Protein AF-A0A1I0DZQ3-F1 (afdb_monomer_lite)

pLDDT: mean 71.57, std 25.87, range [24.23, 98.81]

Foldseek 3Di:
DDDDDDDDDDDDDDDDDDDDDDDDDDDDDDDDDDDDDDDDDDDDDDDDDDDDDDDDDDDDDDDDDDDDDDDDDDDDDDDDDDDDDDDDDDDDPDDPDDFFKFKEKEAEAADPPRQGAFFKKKWKAWDDDDRDTPDIFTAHNRRMTDIDIDGAPPDPPDQGKMKIWIDDAQWDIDIFTRDGGHGHYYHYHYHHTYGDPDHPVVVVVVVPDDDDDDDDDDDDPVVVVVVVPPDDDDDDDDDDDDDDDDDDDPDPPPDPPQPKFKFKEKEAEAAPVQSFADFFKWKFKDFFPDDDHGPDIFTAHNLNMTPIDIDIFHDCVCQLAPDLDAQWGFMKMWIDDPQWQIAIEGGATTHGPWYWYFYYHTYGPRDDPDRDHHYFYDDDAPSHDDADAADDDAQADDQDPDDDDQDPAQAAEQWFFEFADDLPDPPTDTDTHGLLRQLQQLLQRHGDLSFFLQLLLLVSQLLLLQLSLLVNSVVVVVVVDPGSYYCHNHYHTHGGPRYIGILSNSQSCLVCVQKHKDFPPRRGGTNADEECCPVDNDQQHQHSNVSRVVVVVVDGNLRSNCVRHNPRMDIDGGQYYPLFPDADPPDKAAQAFFDDLQLVLLVLLQLLCVSVVQQDRDDSHRGHHPNQLVSLLSVCVSVVHPSRSMCDRSSSVVSRSSSSSSVVVVVSD

Structure (mmCIF, N/CA/C/O backbone):
data_AF-A0A1I0DZQ3-F1
#
_entry.id   AF-A0A1I0DZQ3-F1
#
loop_
_atom_site.group_PDB
_atom_site.id
_atom_site.type_symbol
_atom_site.label_atom_id
_atom_site.label_alt_id
_atom_site.label_comp_id
_atom_site.label_asym_id
_atom_site.label_entity_id
_atom_site.label_seq_id
_atom_site.pdbx_PDB_ins_code
_atom_site.Cartn_x
_atom_site.Cartn_y
_atom_site.Cartn_z
_atom_site.occupancy
_atom_site.B_iso_or_equiv
_atom_site.auth_seq_id
_atom_site.auth_comp_id
_atom_site.auth_asym_id
_atom_site.auth_atom_id
_atom_site.pdbx_PDB_model_num
ATOM 1 N N . MET A 1 1 ? 62.233 14.508 27.376 1.00 37.09 1 MET A N 1
ATOM 2 C CA . MET A 1 1 ? 62.749 13.424 26.507 1.00 37.09 1 MET A CA 1
ATOM 3 C C . MET A 1 1 ? 61.988 13.523 25.182 1.00 37.09 1 MET A C 1
ATOM 5 O O . MET A 1 1 ? 60.807 13.238 25.180 1.00 37.09 1 MET A O 1
ATOM 9 N N . SER A 1 2 ? 62.453 14.295 24.187 1.00 31.89 2 SER A N 1
ATOM 10 C CA . SER A 1 2 ? 63.345 13.891 23.067 1.00 31.89 2 SER A CA 1
ATOM 11 C C . SER A 1 2 ? 62.823 12.640 22.336 1.00 31.89 2 SER A C 1
ATOM 13 O O . SER A 1 2 ? 62.773 11.595 22.961 1.00 31.89 2 SER A O 1
ATOM 15 N N . ARG A 1 3 ? 62.432 12.653 21.048 1.00 30.06 3 ARG A N 1
ATOM 16 C CA . ARG A 1 3 ? 63.139 13.185 19.862 1.00 30.06 3 ARG A CA 1
ATOM 17 C C . ARG A 1 3 ? 62.204 13.528 18.680 1.00 30.06 3 ARG A C 1
ATOM 19 O O . ARG A 1 3 ? 61.287 12.784 18.365 1.00 30.06 3 ARG A O 1
ATOM 26 N N . ARG A 1 4 ? 62.575 14.609 17.978 1.00 32.56 4 ARG A N 1
ATOM 27 C CA . ARG A 1 4 ? 62.277 14.961 16.571 1.00 32.56 4 ARG A CA 1
ATOM 28 C C . ARG A 1 4 ? 62.954 14.000 15.583 1.00 32.56 4 ARG A C 1
ATOM 30 O O . ARG A 1 4 ? 64.086 13.615 15.861 1.00 32.56 4 ARG A O 1
ATOM 37 N N . VAL A 1 5 ? 62.395 13.875 14.371 1.00 27.39 5 VAL A N 1
ATOM 38 C CA . VAL A 1 5 ? 63.139 14.044 13.098 1.00 27.39 5 VAL A CA 1
ATOM 39 C C . VAL A 1 5 ? 62.253 14.773 12.068 1.00 27.39 5 VAL A C 1
ATOM 41 O O . VAL A 1 5 ? 61.071 14.489 11.937 1.00 27.39 5 VAL A O 1
ATOM 44 N N . VAL A 1 6 ? 62.862 15.736 11.371 1.00 31.33 6 VAL A N 1
ATOM 45 C CA . VAL A 1 6 ? 62.366 16.589 10.274 1.00 31.33 6 VAL A CA 1
ATOM 46 C C . VAL A 1 6 ? 63.293 16.368 9.078 1.00 31.33 6 VAL A C 1
ATOM 48 O O . VAL A 1 6 ? 64.491 16.430 9.326 1.00 31.33 6 VAL A O 1
ATOM 51 N N . VAL A 1 7 ? 62.787 16.260 7.835 1.00 27.61 7 VAL A N 1
ATOM 52 C CA . VAL A 1 7 ? 63.431 16.698 6.556 1.00 27.61 7 VAL A CA 1
ATOM 53 C C . VAL A 1 7 ? 62.310 16.852 5.488 1.00 27.61 7 VAL A C 1
ATOM 55 O O . VAL A 1 7 ? 61.607 15.884 5.236 1.00 27.61 7 VAL A O 1
ATOM 58 N N . ARG A 1 8 ? 61.885 18.067 5.076 1.00 28.09 8 ARG A N 1
ATOM 59 C CA . ARG A 1 8 ? 62.274 18.890 3.882 1.00 28.09 8 ARG A CA 1
ATOM 60 C C . ARG A 1 8 ? 62.076 18.196 2.511 1.00 28.09 8 ARG A C 1
ATOM 62 O O . ARG A 1 8 ? 62.715 17.196 2.243 1.00 28.09 8 ARG A O 1
ATOM 69 N N . SER A 1 9 ? 61.101 18.604 1.687 1.00 27.23 9 SER A N 1
ATOM 70 C CA . SER A 1 9 ? 61.052 19.727 0.710 1.00 27.23 9 SER A CA 1
ATOM 71 C C . SER A 1 9 ? 61.472 19.354 -0.723 1.00 27.23 9 SER A C 1
ATOM 73 O O . SER A 1 9 ? 62.631 19.016 -0.949 1.00 27.23 9 SER A O 1
ATOM 75 N N . SER A 1 10 ? 60.596 19.571 -1.708 1.00 27.20 10 SER A N 1
ATOM 76 C CA . SER A 1 10 ? 60.956 20.187 -3.002 1.00 27.20 10 SER A CA 1
ATOM 77 C C . SER A 1 10 ? 59.702 20.631 -3.760 1.00 27.20 10 SER A C 1
ATOM 79 O O . SER A 1 10 ? 58.701 19.927 -3.825 1.00 27.20 10 SER A O 1
ATOM 81 N N . ALA A 1 11 ? 59.780 21.851 -4.280 1.00 29.75 11 ALA A N 1
ATOM 82 C CA . ALA A 1 11 ? 58.772 22.558 -5.052 1.00 29.75 11 ALA A CA 1
ATOM 83 C C . ALA A 1 11 ? 59.076 22.486 -6.559 1.00 29.75 11 ALA A C 1
ATOM 85 O O . ALA A 1 11 ? 60.204 22.170 -6.931 1.00 29.75 11 ALA A O 1
ATOM 86 N N . SER A 1 12 ? 58.091 22.902 -7.371 1.00 29.11 12 SER A N 1
ATOM 87 C CA . SER A 1 12 ? 58.134 23.337 -8.791 1.00 29.11 12 SER A CA 1
ATOM 88 C C . SER A 1 12 ? 57.126 22.530 -9.624 1.00 29.11 12 SER A C 1
ATOM 90 O O . SER A 1 12 ? 57.116 21.315 -9.544 1.00 29.11 12 SER A O 1
ATOM 92 N N . GLY A 1 13 ? 56.237 23.088 -10.442 1.00 28.00 13 GLY A N 1
ATOM 93 C CA . GLY A 1 13 ? 56.061 24.458 -10.894 1.00 28.00 13 GLY A CA 1
ATOM 94 C C . GLY A 1 13 ? 54.872 24.535 -11.869 1.00 28.00 13 GLY A C 1
ATOM 95 O O . GLY A 1 13 ? 54.511 23.566 -12.524 1.00 28.00 13 GLY A O 1
ATOM 96 N N . LYS A 1 14 ? 54.266 25.724 -11.904 1.00 30.69 14 LYS A N 1
ATOM 97 C CA . LYS A 1 14 ? 53.227 26.262 -12.804 1.00 30.69 14 LYS A CA 1
ATOM 98 C C . LYS A 1 14 ? 53.150 25.651 -14.222 1.00 30.69 14 LYS A C 1
ATOM 100 O O . LYS A 1 14 ? 54.174 25.608 -14.897 1.00 30.69 14 LYS A O 1
ATOM 105 N N . ARG A 1 15 ? 51.925 25.514 -14.766 1.00 29.30 15 ARG A N 1
ATOM 106 C CA . ARG A 1 15 ? 51.395 26.392 -15.848 1.00 29.30 15 ARG A CA 1
ATOM 107 C C . ARG A 1 15 ? 49.938 26.088 -16.252 1.00 29.30 15 ARG A C 1
ATOM 109 O O . ARG A 1 15 ? 49.555 24.946 -16.455 1.00 29.30 15 ARG A O 1
ATOM 116 N N . ASN A 1 16 ? 49.186 27.179 -16.416 1.00 31.20 16 ASN A N 1
ATOM 117 C CA . ASN A 1 16 ? 47.877 27.315 -17.067 1.00 31.20 16 ASN A CA 1
ATOM 118 C C . ASN A 1 16 ? 47.927 27.050 -18.585 1.00 31.20 16 ASN A C 1
ATOM 120 O O . ASN A 1 16 ? 48.889 27.476 -19.223 1.00 31.20 16 ASN A O 1
ATOM 124 N N . ASN A 1 17 ? 46.839 26.517 -19.160 1.00 28.88 17 ASN A N 1
ATOM 125 C CA . ASN A 1 17 ? 46.035 27.113 -20.259 1.00 28.88 17 ASN A CA 1
ATOM 126 C C . ASN A 1 17 ? 44.957 26.104 -20.713 1.00 28.88 17 ASN A C 1
ATOM 128 O O . ASN A 1 17 ? 45.274 24.963 -21.012 1.00 28.88 17 ASN A O 1
ATOM 132 N N . ARG A 1 18 ? 43.656 26.396 -20.577 1.00 29.73 18 ARG A N 1
ATOM 133 C CA . ARG A 1 18 ? 42.765 27.109 -21.526 1.00 29.73 18 ARG A CA 1
ATOM 134 C C . ARG A 1 18 ? 42.693 26.512 -22.946 1.00 29.73 18 ARG A C 1
ATOM 136 O O . ARG A 1 18 ? 43.602 26.711 -23.735 1.00 29.73 18 ARG A O 1
ATOM 143 N N . SER A 1 19 ? 41.509 25.950 -23.230 1.00 29.67 19 SER A N 1
ATOM 144 C CA . SER A 1 19 ? 40.650 26.134 -24.419 1.00 29.67 19 SER A CA 1
ATOM 145 C C . SER A 1 19 ? 41.258 25.949 -25.816 1.00 29.67 19 SER A C 1
ATOM 147 O O . SER A 1 19 ? 42.081 26.756 -26.238 1.00 29.67 19 SER A O 1
ATOM 149 N N . ARG A 1 20 ? 40.699 25.014 -26.601 1.00 29.09 20 ARG A N 1
ATOM 150 C CA . ARG A 1 20 ? 39.879 25.325 -27.795 1.00 29.09 20 ARG A CA 1
ATOM 151 C C . ARG A 1 20 ? 39.455 24.060 -28.553 1.00 29.09 20 ARG A C 1
ATOM 153 O O . ARG A 1 20 ? 40.247 23.153 -28.764 1.00 29.09 20 ARG A O 1
ATOM 160 N N . ASN A 1 21 ? 38.195 24.085 -28.980 1.00 30.59 21 ASN A N 1
ATOM 161 C CA . ASN A 1 21 ? 37.596 23.279 -30.047 1.00 30.59 21 ASN A CA 1
ATOM 162 C C . ASN A 1 21 ? 38.298 23.564 -31.398 1.00 30.59 21 ASN A C 1
ATOM 164 O O . ASN A 1 21 ? 38.881 24.646 -31.542 1.00 30.59 21 ASN A O 1
ATOM 168 N N . PRO A 1 22 ? 38.215 22.661 -32.390 1.00 38.19 22 PRO A N 1
ATOM 169 C CA . PRO A 1 22 ? 37.247 22.877 -33.486 1.00 38.19 22 PRO A CA 1
ATOM 170 C C . PRO A 1 22 ? 36.597 21.542 -33.958 1.00 38.19 22 PRO A C 1
ATOM 172 O O . PRO A 1 22 ? 37.209 20.485 -33.856 1.00 38.19 22 PRO A O 1
ATOM 175 N N . GLN A 1 23 ? 35.298 21.465 -34.297 1.00 29.62 23 GLN A N 1
ATOM 176 C CA . GLN A 1 23 ? 34.706 21.712 -35.638 1.00 29.62 23 GLN A CA 1
ATOM 177 C C . GLN A 1 23 ? 35.645 21.322 -36.801 1.00 29.62 23 GLN A C 1
ATOM 179 O O . GLN A 1 23 ? 36.803 21.702 -36.797 1.00 29.62 23 GLN A O 1
ATOM 184 N N . THR A 1 24 ? 35.290 20.627 -37.876 1.00 29.66 24 THR A N 1
ATOM 185 C CA . THR A 1 24 ? 34.053 20.168 -38.532 1.00 29.66 24 THR A CA 1
ATOM 186 C C . THR A 1 24 ? 34.572 19.467 -39.792 1.00 29.66 24 THR A C 1
ATOM 188 O O . THR A 1 24 ? 35.485 20.016 -40.397 1.00 29.66 24 THR A O 1
ATOM 191 N N . GLU A 1 25 ? 33.962 18.380 -40.263 1.00 28.91 25 GLU A N 1
ATOM 192 C CA . GLU A 1 25 ? 33.772 18.208 -41.712 1.00 28.91 25 GLU A CA 1
ATOM 193 C C . GLU A 1 25 ? 32.668 17.186 -42.008 1.00 28.91 25 GLU A C 1
ATOM 195 O O . GLU A 1 25 ? 32.748 16.006 -41.679 1.00 28.91 25 GLU A O 1
ATOM 200 N N . ASN A 1 26 ? 31.600 17.720 -42.602 1.00 29.23 26 ASN A N 1
ATOM 201 C CA . ASN A 1 26 ? 30.570 17.013 -43.346 1.00 29.23 26 ASN A CA 1
ATOM 202 C C . ASN A 1 26 ? 31.172 16.440 -44.633 1.00 29.23 26 ASN A C 1
ATOM 204 O O . ASN A 1 26 ? 31.901 17.156 -45.314 1.00 29.23 26 ASN A O 1
ATOM 208 N N . GLN A 1 27 ? 30.683 15.281 -45.075 1.00 30.22 27 GLN A N 1
ATOM 209 C CA . GLN A 1 27 ? 30.215 15.154 -46.457 1.00 30.22 27 GLN A CA 1
ATOM 210 C C . GLN A 1 27 ? 29.137 14.071 -46.589 1.00 30.22 27 GLN A C 1
ATOM 212 O O . GLN A 1 27 ? 29.283 12.935 -46.147 1.00 30.22 27 GLN A O 1
ATOM 217 N N . GLN A 1 28 ? 28.024 14.510 -47.175 1.00 29.77 28 GLN A N 1
ATOM 218 C CA . GLN A 1 28 ? 26.841 13.761 -47.585 1.00 29.77 28 GLN A CA 1
ATOM 219 C C . GLN A 1 28 ? 27.137 12.869 -48.798 1.00 29.77 28 GLN A C 1
ATOM 221 O O . GLN A 1 28 ? 27.951 13.238 -49.640 1.00 29.77 28 GLN A O 1
ATOM 226 N N . SER A 1 29 ? 26.340 11.810 -48.981 1.00 27.80 29 SER A N 1
ATOM 227 C CA . SER A 1 29 ? 25.369 11.705 -50.093 1.00 27.80 29 SER A CA 1
ATOM 228 C C . SER A 1 29 ? 25.064 10.247 -50.456 1.00 27.80 29 SER A C 1
ATOM 230 O O . SER A 1 29 ? 25.983 9.458 -50.655 1.00 27.80 29 SER A O 1
ATOM 232 N N . GLY A 1 30 ? 23.776 9.941 -50.667 1.00 25.55 30 GLY A N 1
ATOM 233 C CA . GLY A 1 30 ? 23.400 9.127 -51.828 1.00 25.55 30 GLY A CA 1
ATOM 234 C C . GLY A 1 30 ? 22.478 7.922 -51.616 1.00 25.55 30 GLY A C 1
ATOM 235 O O . GLY A 1 30 ? 22.956 6.803 -51.520 1.00 25.55 30 GLY A O 1
ATOM 236 N N . ASN A 1 31 ? 21.171 8.184 -51.738 1.00 29.38 31 ASN A N 1
ATOM 237 C CA . ASN A 1 31 ? 20.146 7.399 -52.456 1.00 29.38 31 ASN A CA 1
ATOM 238 C C . ASN A 1 31 ? 19.656 6.005 -51.981 1.00 29.38 31 ASN A C 1
ATOM 240 O O . ASN A 1 31 ? 20.374 5.014 -51.949 1.00 29.38 31 ASN A O 1
ATOM 244 N N . GLN A 1 32 ? 18.330 5.951 -51.779 1.00 28.42 32 GLN A N 1
ATOM 245 C CA . GLN A 1 32 ? 17.417 4.791 -51.879 1.00 28.42 32 GLN A CA 1
ATOM 246 C C . GLN A 1 32 ? 17.046 4.468 -53.358 1.00 28.42 32 GLN A C 1
ATOM 248 O O . GLN A 1 32 ? 17.510 5.205 -54.230 1.00 28.42 32 GLN A O 1
ATOM 253 N N . PRO A 1 33 ? 16.073 3.577 -53.697 1.00 44.22 33 PRO A N 1
ATOM 254 C CA . PRO A 1 33 ? 15.596 2.294 -53.126 1.00 44.22 33 PRO A CA 1
ATOM 255 C C . PRO A 1 33 ? 15.578 1.161 -54.196 1.00 44.22 33 PRO A C 1
ATOM 257 O O . PRO A 1 33 ? 15.740 1.428 -55.384 1.00 44.22 33 PRO A O 1
ATOM 260 N N . ILE A 1 34 ? 15.287 -0.099 -53.826 1.00 28.50 34 ILE A N 1
ATOM 261 C CA . ILE A 1 34 ? 14.877 -1.143 -54.796 1.00 28.50 34 ILE A CA 1
ATOM 262 C C . ILE A 1 34 ? 13.672 -1.940 -54.267 1.00 28.50 34 ILE A C 1
ATOM 264 O O . ILE A 1 34 ? 13.736 -2.560 -53.208 1.00 28.50 34 ILE A O 1
ATOM 268 N N . GLN A 1 35 ? 12.589 -1.917 -55.053 1.00 29.83 35 GLN A N 1
ATOM 269 C CA . GLN A 1 35 ? 11.471 -2.868 -55.080 1.00 29.83 35 GLN A CA 1
ATOM 270 C C . GLN A 1 35 ? 11.758 -3.999 -56.085 1.00 29.83 35 GLN A C 1
ATOM 272 O O . GLN A 1 35 ? 12.393 -3.752 -57.106 1.00 29.83 35 GLN A O 1
ATOM 277 N N . ASN A 1 36 ? 11.214 -5.192 -55.814 1.00 27.77 36 ASN A N 1
ATOM 278 C CA . ASN A 1 36 ? 10.605 -6.171 -56.745 1.00 27.77 36 ASN A CA 1
ATOM 279 C C . ASN A 1 36 ? 10.068 -7.322 -55.856 1.00 27.77 36 ASN A C 1
ATOM 281 O O . ASN A 1 36 ? 10.824 -7.844 -55.043 1.00 27.77 36 ASN A O 1
ATOM 285 N N . GLN A 1 37 ? 8.753 -7.572 -55.723 1.00 28.77 37 GLN A N 1
ATOM 286 C CA . GLN A 1 37 ? 7.845 -8.352 -56.605 1.00 28.77 37 GLN A CA 1
ATOM 287 C C . GLN A 1 37 ? 8.485 -9.606 -57.232 1.00 28.77 37 GLN A C 1
ATOM 289 O O . GLN A 1 37 ? 9.625 -9.534 -57.662 1.00 28.77 37 GLN A O 1
ATOM 294 N N . VAL A 1 38 ? 7.863 -10.769 -57.453 1.00 27.94 38 VAL A N 1
ATOM 295 C CA . VAL A 1 38 ? 6.586 -11.484 -57.201 1.00 27.94 38 VAL A CA 1
ATOM 296 C C . VAL A 1 38 ? 6.901 -12.916 -57.712 1.00 27.94 38 VAL A C 1
ATOM 298 O O . VAL A 1 38 ? 7.746 -13.034 -58.595 1.00 27.94 38 VAL A O 1
ATOM 301 N N . MET A 1 39 ? 6.261 -13.983 -57.215 1.00 25.64 39 MET A N 1
ATOM 302 C CA . MET A 1 39 ? 5.765 -15.112 -58.043 1.00 25.64 39 MET A CA 1
ATOM 303 C C . MET A 1 39 ? 4.902 -16.077 -57.210 1.00 25.64 39 MET A C 1
ATOM 305 O O . MET A 1 39 ? 5.285 -16.511 -56.126 1.00 25.64 39 MET A O 1
ATOM 309 N N . GLU A 1 40 ? 3.725 -16.360 -57.763 1.00 29.38 40 GLU A N 1
ATOM 310 C CA . GLU A 1 40 ? 2.619 -17.185 -57.270 1.00 29.38 40 GLU A CA 1
ATOM 311 C C . GLU A 1 40 ? 2.821 -18.697 -57.483 1.00 29.38 40 GLU A C 1
ATOM 313 O O . GLU A 1 40 ? 3.553 -19.136 -58.369 1.00 29.38 40 GLU A O 1
ATOM 318 N N . SER A 1 41 ? 2.069 -19.498 -56.722 1.00 26.86 41 SER A N 1
ATOM 319 C CA . SER A 1 41 ? 1.189 -20.580 -57.225 1.00 26.86 41 SER A CA 1
ATOM 320 C C . SER A 1 41 ? 0.295 -21.029 -56.053 1.00 26.86 41 SER A C 1
ATOM 322 O O . SER A 1 41 ? 0.801 -21.442 -55.017 1.00 26.86 41 SER A O 1
ATOM 324 N N . SER A 1 42 ? -0.981 -20.635 -55.971 1.00 27.72 42 SER A N 1
ATOM 325 C CA . SER A 1 42 ? -2.193 -21.215 -56.581 1.00 27.72 42 SER A CA 1
ATOM 326 C C . SER A 1 42 ? -2.408 -22.712 -56.326 1.00 27.72 42 SER A C 1
ATOM 328 O O . SER A 1 42 ? -1.795 -23.533 -56.993 1.00 27.72 42 SER A O 1
ATOM 330 N N . GLU A 1 43 ? -3.381 -23.034 -55.464 1.00 27.81 43 GLU A N 1
ATOM 331 C CA . GLU A 1 43 ? -4.529 -23.873 -55.842 1.00 27.81 43 GLU A CA 1
ATOM 332 C C . GLU A 1 43 ? -5.745 -23.631 -54.922 1.00 27.81 43 GLU A C 1
ATOM 334 O O . GLU A 1 43 ? -5.642 -23.472 -53.707 1.00 27.81 43 GLU A O 1
ATOM 339 N N . THR A 1 44 ? -6.905 -23.525 -55.567 1.00 26.34 44 THR A N 1
ATOM 340 C CA . THR A 1 44 ? -8.261 -23.264 -55.050 1.00 26.34 44 THR A CA 1
ATOM 341 C C . THR A 1 44 ? -9.039 -24.593 -55.038 1.00 26.34 44 THR A C 1
ATOM 343 O O . THR A 1 44 ? -8.658 -25.502 -55.765 1.00 26.34 44 THR A O 1
ATOM 346 N N . VAL A 1 45 ? -10.108 -24.765 -54.243 1.00 27.19 45 VAL A N 1
ATOM 347 C CA . VAL A 1 45 ? -11.526 -25.013 -54.655 1.00 27.19 45 VAL A CA 1
ATOM 348 C C . VAL A 1 45 ? -12.257 -25.530 -53.386 1.00 27.19 45 VAL A C 1
ATOM 350 O O . VAL A 1 45 ? -11.785 -26.478 -52.774 1.00 27.19 45 VAL A O 1
ATOM 353 N N . VAL A 1 46 ? -13.184 -24.785 -52.756 1.00 27.20 46 VAL A N 1
ATOM 354 C CA . VAL A 1 46 ? -14.656 -24.644 -52.968 1.00 27.20 46 VAL A CA 1
ATOM 355 C C . VAL A 1 46 ? -15.528 -25.827 -52.489 1.00 27.20 46 VAL A C 1
ATOM 357 O O . VAL A 1 46 ? -15.365 -26.949 -52.948 1.00 27.20 46 VAL A O 1
ATOM 360 N N . GLY A 1 47 ? -16.566 -25.495 -51.695 1.00 26.09 47 GLY A N 1
ATOM 361 C CA . GLY A 1 47 ? -17.902 -26.134 -51.713 1.00 26.09 47 GLY A CA 1
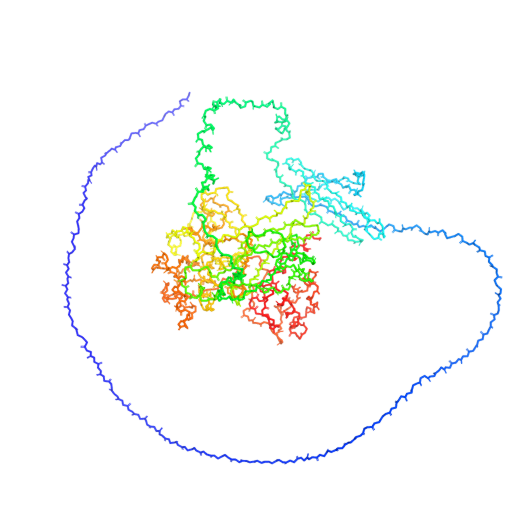ATOM 362 C C . GLY A 1 47 ? -18.348 -26.767 -50.383 1.00 26.09 47 GLY A C 1
ATOM 363 O O . GLY A 1 47 ? -17.867 -27.829 -50.027 1.00 26.09 47 GLY A O 1
ATOM 364 N N . GLN A 1 48 ? -19.118 -26.083 -49.526 1.00 27.53 48 GLN A N 1
ATOM 365 C CA . GLN A 1 48 ? -20.595 -25.957 -49.492 1.00 27.53 48 GLN A CA 1
ATOM 366 C C . GLN A 1 48 ? -21.408 -27.168 -48.964 1.00 27.53 48 GLN A C 1
ATOM 368 O O . GLN A 1 48 ? -21.406 -28.238 -49.554 1.00 27.53 48 GLN A O 1
ATOM 373 N N . ASN A 1 49 ? -22.268 -26.835 -47.985 1.00 26.78 49 ASN A N 1
ATOM 374 C CA . ASN A 1 49 ? -23.670 -27.253 -47.776 1.00 26.78 49 ASN A CA 1
ATOM 375 C C . ASN A 1 49 ? -24.060 -28.615 -47.163 1.00 26.78 49 ASN A C 1
ATOM 377 O O . ASN A 1 49 ? -23.657 -29.679 -47.611 1.00 26.78 49 ASN A O 1
ATOM 381 N N . GLY A 1 50 ? -25.069 -28.519 -46.276 1.00 24.23 50 GLY A N 1
ATOM 382 C CA . GLY A 1 50 ? -26.136 -29.516 -46.058 1.00 24.23 50 GLY A CA 1
ATOM 383 C C . GLY A 1 50 ? -26.051 -30.229 -44.703 1.00 24.23 50 GLY A C 1
ATOM 384 O O . GLY A 1 50 ? -25.195 -31.076 -44.528 1.00 24.23 50 GLY A O 1
ATOM 385 N N . ALA A 1 51 ? -26.779 -29.832 -43.653 1.00 25.98 51 ALA A N 1
ATOM 386 C CA . ALA A 1 51 ? -28.224 -29.988 -43.410 1.00 25.98 51 ALA A CA 1
ATOM 387 C C . ALA A 1 51 ? -28.688 -31.428 -43.099 1.00 25.98 51 ALA A C 1
ATOM 389 O O . ALA A 1 51 ? -28.319 -32.359 -43.805 1.00 25.98 51 ALA A O 1
ATOM 390 N N . ARG A 1 52 ? -29.650 -31.503 -42.151 1.00 28.14 52 ARG A N 1
ATOM 391 C CA . ARG A 1 52 ? -30.613 -32.594 -41.848 1.00 28.14 52 ARG A CA 1
ATOM 392 C C . ARG A 1 52 ? -30.081 -33.775 -41.014 1.00 28.14 52 ARG A C 1
ATOM 394 O O . ARG A 1 52 ? -28.978 -34.232 -41.237 1.00 28.14 52 ARG A O 1
ATOM 401 N N . GLN A 1 53 ? -30.819 -34.374 -40.075 1.00 27.09 53 GLN A N 1
ATOM 402 C CA . GLN A 1 53 ? -32.174 -34.194 -39.528 1.00 27.09 53 GLN A CA 1
ATOM 403 C C . GLN A 1 53 ? -32.374 -35.250 -38.418 1.00 27.09 53 GLN A C 1
ATOM 405 O O . GLN A 1 53 ? -31.885 -36.360 -38.591 1.00 27.09 53 GLN A O 1
ATOM 410 N N . SER A 1 54 ? -33.249 -34.941 -37.445 1.00 27.84 54 SER A N 1
ATOM 411 C CA . SER A 1 54 ? -34.317 -35.831 -36.911 1.00 27.84 54 SER A CA 1
ATOM 412 C C . SER A 1 54 ? -33.891 -37.066 -36.079 1.00 27.84 54 SER A C 1
ATOM 414 O O . SER A 1 54 ? -32.861 -37.660 -36.344 1.00 27.84 54 SER A O 1
ATOM 416 N N . SER A 1 55 ? -34.612 -37.575 -35.076 1.00 25.88 55 SER A N 1
ATOM 417 C CA . SER A 1 55 ? -36.004 -37.433 -34.598 1.00 25.88 55 SER A CA 1
ATOM 418 C C . SER A 1 55 ? -36.045 -37.994 -33.152 1.00 25.88 55 SER A C 1
ATOM 420 O O . SER A 1 55 ? -35.169 -38.784 -32.818 1.00 25.88 55 SER A O 1
ATOM 422 N N . VAL A 1 56 ? -36.898 -37.496 -32.241 1.00 26.30 56 VAL A N 1
ATOM 423 C CA . VAL A 1 56 ? -38.207 -38.090 -31.823 1.00 26.30 56 VAL A CA 1
ATOM 424 C C . VAL A 1 56 ? -38.029 -39.473 -31.171 1.00 26.30 56 VAL A C 1
ATOM 426 O O . VAL A 1 56 ? -37.443 -40.352 -31.782 1.00 26.30 56 VAL A O 1
ATOM 429 N N . GLU A 1 57 ? -38.357 -39.693 -29.894 1.00 27.17 57 GLU A N 1
ATOM 430 C CA . GLU A 1 57 ? -39.675 -40.001 -29.281 1.00 27.17 57 GLU A CA 1
ATOM 431 C C . GLU A 1 57 ? -39.338 -40.323 -27.787 1.00 27.17 57 GLU A C 1
ATOM 433 O O . GLU A 1 57 ? -38.206 -40.703 -27.506 1.00 27.17 57 GLU A O 1
ATOM 438 N N . GLU A 1 58 ? -40.138 -40.189 -26.727 1.00 26.20 58 GLU A N 1
ATOM 439 C CA . GLU A 1 58 ? -41.569 -40.408 -26.548 1.00 26.20 58 GLU A CA 1
ATOM 440 C C . GLU A 1 58 ? -41.993 -39.895 -25.144 1.00 26.20 58 GLU A C 1
ATOM 442 O O . GLU A 1 58 ? -41.202 -39.837 -24.200 1.00 26.20 58 GLU A O 1
ATOM 447 N N . GLN A 1 59 ? -43.262 -39.506 -25.026 1.00 26.31 59 GLN A N 1
ATOM 448 C CA . GLN A 1 59 ? -43.961 -39.030 -23.826 1.00 26.31 59 GLN A CA 1
ATOM 449 C C . GLN A 1 59 ? -44.381 -40.176 -22.882 1.00 26.31 59 GLN A C 1
ATOM 451 O O . GLN A 1 59 ? -44.584 -41.291 -23.354 1.00 26.31 59 GLN A O 1
ATOM 456 N N . LYS A 1 60 ? -44.678 -39.855 -21.604 1.00 27.16 60 LYS A N 1
ATOM 457 C CA . LYS A 1 60 ? -45.912 -40.223 -20.838 1.00 27.16 60 LYS A CA 1
ATOM 458 C C . LYS A 1 60 ? -45.738 -39.907 -19.335 1.00 27.16 60 LYS A C 1
ATOM 460 O O . LYS A 1 60 ? -44.814 -40.407 -18.716 1.00 27.16 60 LYS A O 1
ATOM 465 N N . THR A 1 61 ? -46.393 -38.880 -18.777 1.00 24.50 61 THR A N 1
ATOM 466 C CA . THR A 1 61 ? -47.772 -38.781 -18.215 1.00 24.50 61 THR A CA 1
ATOM 467 C C . THR A 1 61 ? -47.982 -39.335 -16.797 1.00 24.50 61 THR A C 1
ATOM 469 O O . THR A 1 61 ? -47.726 -40.510 -16.556 1.00 24.50 61 THR A O 1
ATOM 472 N N . SER A 1 62 ? -48.672 -38.508 -15.986 1.00 26.33 62 SER A N 1
ATOM 473 C CA . SER A 1 62 ? -49.596 -38.834 -14.868 1.00 26.33 62 SER A CA 1
ATOM 474 C C . SER A 1 62 ? -48.962 -39.307 -13.547 1.00 26.33 62 SER A C 1
ATOM 476 O O . SER A 1 62 ? -47.934 -39.963 -13.572 1.00 26.33 62 SER A O 1
ATOM 478 N N . GLU A 1 63 ? -49.487 -39.082 -12.341 1.00 27.62 63 GLU A N 1
ATOM 479 C CA . GLU A 1 63 ? -50.610 -38.322 -11.765 1.00 27.62 63 GLU A CA 1
ATOM 480 C C . GLU A 1 63 ? -50.518 -38.510 -10.228 1.00 27.62 63 GLU A C 1
ATOM 482 O O . GLU A 1 63 ? -50.010 -39.530 -9.776 1.00 27.62 63 GLU A O 1
ATOM 487 N N . ASN A 1 64 ? -51.073 -37.559 -9.463 1.00 26.58 64 ASN A N 1
ATOM 488 C CA . ASN A 1 64 ? -51.767 -37.695 -8.160 1.00 26.58 64 ASN A CA 1
ATOM 489 C C . ASN A 1 64 ? -51.105 -38.468 -6.986 1.00 26.58 64 ASN A C 1
ATOM 491 O O . ASN A 1 64 ? -50.876 -39.665 -7.046 1.00 26.58 64 ASN A O 1
ATOM 495 N N . ALA A 1 65 ? -50.760 -37.826 -5.861 1.00 28.14 65 ALA A N 1
ATOM 496 C CA . ALA A 1 65 ? -51.604 -37.238 -4.797 1.00 28.14 65 ALA A CA 1
ATOM 497 C C . ALA A 1 65 ? -52.036 -38.213 -3.674 1.00 28.14 65 ALA A C 1
ATOM 499 O O . ALA A 1 65 ? -52.476 -39.328 -3.935 1.00 28.14 65 ALA A O 1
ATOM 500 N N . LYS A 1 66 ? -52.051 -37.658 -2.442 1.00 27.92 66 LYS A N 1
ATOM 501 C CA . LYS A 1 66 ? -52.527 -38.185 -1.133 1.00 27.92 66 LYS A CA 1
ATOM 502 C C . LYS A 1 66 ? -51.536 -39.135 -0.442 1.00 27.92 66 LYS A C 1
ATOM 504 O O . LYS A 1 66 ? -51.014 -40.037 -1.066 1.00 27.92 66 LYS A O 1
ATOM 509 N N . GLY A 1 67 ? -51.208 -39.020 0.843 1.00 24.77 67 GLY A N 1
ATOM 510 C CA . GLY A 1 67 ? -51.842 -38.378 1.996 1.00 24.77 67 GLY A CA 1
ATOM 511 C C . GLY A 1 67 ? -51.734 -39.365 3.171 1.00 24.77 67 GLY A C 1
ATOM 512 O O . GLY A 1 67 ? -51.882 -40.560 2.941 1.00 24.77 67 GLY A O 1
ATOM 513 N N . GLY A 1 68 ? -51.485 -38.909 4.405 1.00 26.45 68 GLY A N 1
ATOM 514 C CA . GLY A 1 68 ? -51.645 -39.775 5.587 1.00 26.45 68 GLY A CA 1
ATOM 515 C C . GLY A 1 68 ? -50.646 -39.574 6.724 1.00 26.45 68 GLY A C 1
ATOM 516 O O . GLY A 1 68 ? -49.555 -40.125 6.711 1.00 26.45 68 GLY A O 1
ATOM 517 N N . SER A 1 69 ? -51.094 -38.820 7.727 1.00 27.97 69 SER A N 1
ATOM 518 C CA . SER A 1 69 ? -50.639 -38.808 9.125 1.00 27.97 69 SER A CA 1
ATOM 519 C C . SER A 1 69 ? -50.910 -40.149 9.838 1.00 27.97 69 SER A C 1
ATOM 521 O O . SER A 1 69 ? -51.815 -40.860 9.405 1.00 27.97 69 SER A O 1
ATOM 523 N N . LEU A 1 70 ? -50.176 -40.440 10.932 1.00 27.36 70 LEU A N 1
ATOM 524 C CA . LEU A 1 70 ? -50.612 -41.033 12.232 1.00 27.36 70 LEU A CA 1
ATOM 525 C C . LEU A 1 70 ? -49.385 -41.627 12.973 1.00 27.36 70 LEU A C 1
ATOM 527 O O . LEU A 1 70 ? -48.675 -42.460 12.426 1.00 27.36 70 LEU A O 1
ATOM 531 N N . ASN A 1 71 ? -48.953 -41.058 14.106 1.00 26.08 71 ASN A N 1
ATOM 532 C CA . ASN A 1 71 ? -49.374 -41.273 15.510 1.00 26.08 71 ASN A CA 1
ATOM 533 C C . ASN A 1 71 ? -48.812 -42.524 16.228 1.00 26.08 71 ASN A C 1
ATOM 535 O O . ASN A 1 71 ? -49.154 -43.655 15.911 1.00 26.08 71 ASN A O 1
ATOM 539 N N . VAL A 1 72 ? -48.011 -42.237 17.268 1.00 29.28 72 VAL A N 1
ATOM 540 C CA . VAL A 1 72 ? -48.073 -42.697 18.677 1.00 29.28 72 VAL A CA 1
ATOM 541 C C . VAL A 1 72 ? -48.668 -44.079 18.977 1.00 29.28 72 VAL A C 1
ATOM 543 O O . VAL A 1 72 ? -49.857 -44.292 18.757 1.00 29.28 72 VAL A O 1
ATOM 546 N N . SER A 1 73 ? -47.917 -44.917 19.713 1.00 24.67 73 SER A N 1
ATOM 547 C CA . SER A 1 73 ? -48.448 -45.613 20.903 1.00 24.67 73 SER A CA 1
ATOM 548 C C . SER A 1 73 ? -47.402 -46.307 21.783 1.00 24.67 73 SER A C 1
ATOM 550 O O . SER A 1 73 ? -46.440 -46.915 21.326 1.00 24.67 73 SER A O 1
ATOM 552 N N . VAL A 1 74 ? -47.683 -46.176 23.078 1.00 27.64 74 VAL A N 1
ATOM 553 C CA . VAL A 1 74 ? -47.034 -46.650 24.306 1.00 27.64 74 VAL A CA 1
ATOM 554 C C . VAL A 1 74 ? -47.350 -48.129 24.583 1.00 27.64 74 VAL A C 1
ATOM 556 O O . VAL A 1 74 ? -48.419 -48.603 24.202 1.00 27.64 74 VAL A O 1
ATOM 559 N N . LYS A 1 75 ? -46.504 -48.822 25.364 1.00 25.03 75 LYS A N 1
ATOM 560 C CA . LYS A 1 75 ? -46.937 -49.912 26.264 1.00 25.03 75 LYS A CA 1
ATOM 561 C C . LYS A 1 75 ? -46.235 -49.839 27.630 1.00 25.03 75 LYS A C 1
ATOM 563 O O . LYS A 1 75 ? -45.018 -49.711 27.699 1.00 25.03 75 LYS A O 1
ATOM 568 N N . GLN A 1 76 ? -47.054 -49.913 28.682 1.00 26.42 76 GLN A N 1
ATOM 569 C CA . GLN A 1 76 ? -46.743 -50.001 30.118 1.00 26.42 76 GLN A CA 1
ATOM 570 C C . GLN A 1 76 ? -46.481 -51.453 30.570 1.00 26.42 76 GLN A C 1
ATOM 572 O O . GLN A 1 76 ? -46.986 -52.373 29.928 1.00 26.42 76 GLN A O 1
ATOM 577 N N . SER A 1 77 ? -45.861 -51.636 31.748 1.00 26.56 77 SER A N 1
ATOM 578 C CA . SER A 1 77 ? -46.441 -52.439 32.852 1.00 26.56 77 SER A CA 1
ATOM 579 C C . SER A 1 77 ? -45.727 -52.206 34.199 1.00 26.56 77 SER A C 1
ATOM 581 O O . SER A 1 77 ? -44.531 -51.932 34.242 1.00 26.56 77 SER A O 1
ATOM 583 N N . GLU A 1 78 ? -46.514 -52.315 35.269 1.00 28.23 78 GLU A N 1
ATOM 584 C CA . GLU A 1 78 ? -46.354 -51.903 36.675 1.00 28.23 78 GLU A CA 1
ATOM 585 C C . GLU A 1 78 ? -45.456 -52.813 37.548 1.00 28.23 78 GLU A C 1
ATOM 587 O O . GLU A 1 78 ? -45.322 -53.996 37.248 1.00 28.23 78 GLU A O 1
ATOM 592 N N . ASN A 1 79 ? -44.948 -52.312 38.693 1.00 26.38 79 ASN A N 1
ATOM 593 C CA . ASN A 1 79 ? -45.385 -52.792 40.023 1.00 26.38 79 ASN A CA 1
ATOM 594 C C . ASN A 1 79 ? -44.915 -51.903 41.202 1.00 26.38 79 ASN A C 1
ATOM 596 O O . ASN A 1 79 ? -43.833 -51.323 41.188 1.00 26.38 79 ASN A O 1
ATOM 600 N N . SER A 1 80 ? -45.766 -51.828 42.224 1.00 27.62 80 SER A N 1
ATOM 601 C CA . SER A 1 80 ? -45.731 -50.991 43.435 1.00 27.62 80 SER A CA 1
ATOM 602 C C . SER A 1 80 ? -44.880 -51.535 44.594 1.00 27.62 80 SER A C 1
ATOM 604 O O . SER A 1 80 ? -44.867 -52.748 44.784 1.00 27.62 80 SER A O 1
ATOM 606 N N . GLN A 1 81 ? -44.362 -50.659 45.475 1.00 27.67 81 GLN A N 1
ATOM 607 C CA . GLN A 1 81 ? -44.495 -50.796 46.942 1.00 27.67 81 GLN A CA 1
ATOM 608 C C . GLN A 1 81 ? -44.110 -49.511 47.717 1.00 27.67 81 GLN A C 1
ATOM 610 O O . GLN A 1 81 ? -43.317 -48.689 47.274 1.00 27.67 81 GLN A O 1
ATOM 615 N N . THR A 1 82 ? -44.776 -49.346 48.857 1.00 27.66 82 THR A N 1
ATOM 616 C CA . THR A 1 82 ? -44.989 -48.183 49.741 1.00 27.66 82 THR A CA 1
ATOM 617 C C . THR A 1 82 ? -43.862 -47.880 50.745 1.00 27.66 82 THR A C 1
ATOM 619 O O . THR A 1 82 ? -43.322 -48.838 51.281 1.00 27.66 82 THR A O 1
ATOM 622 N N . SER A 1 83 ? -43.654 -46.608 51.149 1.00 25.36 83 SER A N 1
ATOM 623 C CA . SER A 1 83 ? -43.762 -46.143 52.566 1.00 25.36 83 SER A CA 1
ATOM 624 C C . SER A 1 83 ? -43.229 -44.711 52.827 1.00 25.36 83 SER A C 1
ATOM 626 O O . SER A 1 83 ? -42.068 -44.425 52.566 1.00 25.36 83 SER A O 1
ATOM 628 N N . SER A 1 84 ? -44.091 -43.876 53.429 1.00 28.03 84 SER A N 1
ATOM 629 C CA . SER A 1 84 ? -43.850 -42.826 54.453 1.00 28.03 84 SER A CA 1
ATOM 630 C C . SER A 1 84 ? -42.704 -41.798 54.333 1.00 28.03 84 SER A C 1
ATOM 632 O O . SER A 1 84 ? -41.531 -42.125 54.489 1.00 28.03 84 SER A O 1
ATOM 634 N N . LEU A 1 85 ? -43.089 -40.513 54.285 1.00 32.44 85 LEU A N 1
ATOM 635 C CA . LEU A 1 85 ? -42.301 -39.368 54.778 1.00 32.44 85 LEU A CA 1
ATOM 636 C C . LEU A 1 85 ? -42.160 -39.427 56.314 1.00 32.44 85 LEU A C 1
ATOM 638 O O . LEU A 1 85 ? -43.091 -39.866 56.995 1.00 32.44 85 LEU A O 1
ATOM 642 N N . PRO A 1 86 ? -41.055 -38.898 56.867 1.00 30.52 86 PRO A N 1
ATOM 643 C CA . PRO A 1 86 ? -41.211 -37.622 57.559 1.00 30.52 86 PRO A CA 1
ATOM 644 C C . PRO A 1 86 ? -40.123 -36.594 57.217 1.00 30.52 86 PRO A C 1
ATOM 646 O O . PRO A 1 86 ? -38.987 -36.902 56.875 1.00 30.52 86 PRO A O 1
ATOM 649 N N . SER A 1 87 ? -40.530 -35.338 57.340 1.00 38.78 87 SER A N 1
ATOM 650 C CA . SER A 1 87 ? -39.744 -34.114 57.251 1.00 38.78 87 SER A CA 1
ATOM 651 C C . SER A 1 87 ? -38.639 -34.031 58.309 1.00 38.78 87 SER A C 1
ATOM 653 O O . SER A 1 87 ? -38.929 -34.072 59.506 1.00 38.78 87 SER A O 1
ATOM 655 N N . SER A 1 88 ? -37.405 -33.775 57.876 1.00 27.28 88 SER A N 1
ATOM 656 C CA . SER A 1 88 ? -36.348 -33.217 58.722 1.00 27.28 88 SER A CA 1
ATOM 657 C C . SER A 1 88 ? -35.436 -32.319 57.891 1.00 27.28 88 SER A C 1
ATOM 659 O O . SER A 1 88 ? -34.776 -32.764 56.956 1.00 27.28 88 SER A O 1
ATOM 661 N N . SER A 1 89 ? -35.438 -31.041 58.251 1.00 40.56 89 SER A N 1
ATOM 662 C CA . SER A 1 89 ? -34.520 -29.988 57.829 1.00 40.56 89 SER A CA 1
ATOM 663 C C . SER A 1 89 ? -33.057 -30.426 57.941 1.00 40.56 89 SER A C 1
ATOM 665 O O . SER A 1 89 ? -32.563 -30.650 59.046 1.00 40.56 89 SER A O 1
ATOM 667 N N . SER A 1 90 ? -32.362 -30.501 56.807 1.00 28.80 90 SER A N 1
ATOM 668 C CA . SER A 1 90 ? -30.921 -30.740 56.731 1.00 28.80 90 SER A CA 1
ATOM 669 C C . SER A 1 90 ? -30.211 -29.517 56.157 1.00 28.80 90 SER A C 1
ATOM 671 O O . SER A 1 90 ? -30.430 -29.113 55.017 1.00 28.80 90 SER A O 1
ATOM 673 N N . ILE A 1 91 ? -29.366 -28.946 57.011 1.00 36.38 91 ILE A N 1
ATOM 674 C CA . ILE A 1 91 ? -28.330 -27.951 56.744 1.00 36.38 91 ILE A CA 1
ATOM 675 C C . ILE A 1 91 ? -27.513 -28.399 55.525 1.00 36.38 91 ILE A C 1
ATOM 677 O O . ILE A 1 91 ? -26.888 -29.458 55.559 1.00 36.38 91 ILE A O 1
ATOM 681 N N . ILE A 1 92 ? -27.501 -27.595 54.460 1.00 32.56 92 ILE A N 1
ATOM 682 C CA . ILE A 1 92 ? -26.542 -27.759 53.365 1.00 32.56 92 ILE A CA 1
ATOM 683 C C . ILE A 1 92 ? -25.207 -27.203 53.869 1.00 32.56 92 ILE A C 1
ATOM 685 O O . ILE A 1 92 ? -25.007 -25.991 53.910 1.00 32.56 92 ILE A O 1
ATOM 689 N N . GLN A 1 93 ? -24.299 -28.085 54.288 1.00 35.38 93 GLN A N 1
ATOM 690 C CA . GLN A 1 93 ? -22.876 -27.758 54.304 1.00 35.38 93 GLN A CA 1
ATOM 691 C C . GLN A 1 93 ? -22.417 -27.670 52.847 1.00 35.38 93 GLN A C 1
ATOM 693 O O . GLN A 1 93 ? -22.403 -28.670 52.135 1.00 35.38 93 GLN A O 1
ATOM 698 N N . SER A 1 94 ? -22.087 -26.462 52.395 1.00 37.16 94 SER A N 1
ATOM 699 C CA . SER A 1 94 ? -21.422 -26.238 51.114 1.00 37.16 94 SER A CA 1
ATOM 700 C C . SER A 1 94 ? -20.049 -26.915 51.125 1.00 37.16 94 SER A C 1
ATOM 702 O O . SER A 1 94 ? -19.232 -26.626 52.004 1.00 37.16 94 SER A O 1
ATOM 704 N N . GLU A 1 95 ? -19.786 -27.784 50.152 1.00 37.56 95 GLU A N 1
ATOM 705 C CA . GLU A 1 95 ? -18.440 -28.300 49.884 1.00 37.56 95 GLU A CA 1
ATOM 706 C C . GLU A 1 95 ? -17.456 -27.135 49.638 1.00 37.56 95 GLU A C 1
ATOM 708 O O . GLU A 1 95 ? -17.846 -26.111 49.064 1.00 37.56 95 GLU A O 1
ATOM 713 N N . PRO A 1 96 ? -16.179 -27.243 50.051 1.00 40.22 96 PRO A N 1
ATOM 714 C CA . PRO A 1 96 ? -15.204 -26.187 49.808 1.00 40.22 96 PRO A CA 1
ATOM 715 C C . PRO A 1 96 ? -14.951 -26.032 48.299 1.00 40.22 96 PRO A C 1
ATOM 717 O O . PRO A 1 96 ? -14.539 -26.984 47.634 1.00 40.22 96 PRO A O 1
ATOM 720 N N . LYS A 1 97 ? -15.175 -24.820 47.760 1.00 47.78 97 LYS A N 1
ATOM 721 C CA . LYS A 1 97 ? -14.819 -24.434 46.378 1.00 47.78 97 LYS A CA 1
ATOM 722 C C . LYS A 1 97 ? -13.368 -24.852 46.100 1.00 47.78 97 LYS A C 1
ATOM 724 O O . LYS A 1 97 ? -12.437 -24.323 46.706 1.00 47.78 97 LYS A O 1
ATOM 729 N N . ARG A 1 98 ? -13.170 -25.794 45.176 1.00 50.22 98 ARG A N 1
ATOM 730 C CA . ARG A 1 98 ? -11.843 -26.199 44.697 1.00 50.22 98 ARG A CA 1
ATOM 731 C C . ARG A 1 98 ? -11.226 -25.011 43.950 1.00 50.22 98 ARG A C 1
ATOM 733 O O . ARG A 1 98 ? -11.711 -24.656 42.881 1.00 50.22 98 ARG A O 1
ATOM 740 N N . ILE A 1 99 ? -10.202 -24.377 44.526 1.00 56.31 99 ILE A N 1
ATOM 741 C CA . ILE A 1 99 ? -9.462 -23.296 43.859 1.00 56.31 99 ILE A CA 1
ATOM 742 C C . ILE A 1 99 ? -8.709 -23.923 42.689 1.00 56.31 99 ILE A C 1
ATOM 744 O O . ILE A 1 99 ? -7.867 -24.800 42.883 1.00 56.31 99 ILE A O 1
ATOM 748 N N . VAL A 1 100 ? -9.057 -23.509 41.477 1.00 64.12 100 VAL A N 1
ATOM 749 C CA . VAL A 1 100 ? -8.340 -23.894 40.264 1.00 64.12 100 VAL A CA 1
ATOM 750 C C . VAL A 1 100 ? -7.143 -22.956 40.124 1.00 64.12 100 VAL A C 1
ATOM 752 O O . VAL A 1 100 ? -7.285 -21.752 40.330 1.00 64.12 100 VAL A O 1
ATOM 755 N N . THR A 1 101 ? -5.963 -23.496 39.832 1.00 68.44 101 THR A N 1
ATOM 756 C CA . THR A 1 101 ? -4.730 -22.717 39.661 1.00 68.44 101 THR A CA 1
ATOM 757 C C . THR A 1 101 ? -4.274 -22.744 38.205 1.00 68.44 101 THR A C 1
ATOM 759 O O . THR A 1 101 ? -4.541 -23.696 37.466 1.00 68.44 101 THR A O 1
ATOM 762 N N . GLY A 1 102 ? -3.602 -21.679 37.787 1.00 72.19 102 GLY A N 1
ATOM 763 C CA . GLY A 1 102 ? -2.831 -21.619 36.551 1.00 72.19 102 GLY A CA 1
ATOM 764 C C . GLY A 1 102 ? -1.374 -21.307 36.870 1.00 72.19 102 GLY A C 1
ATOM 765 O O . GLY A 1 102 ? -0.995 -21.113 38.030 1.00 72.19 102 GLY A O 1
ATOM 766 N N . LYS A 1 103 ? -0.531 -21.321 35.846 1.00 79.75 103 LYS A N 1
ATOM 767 C CA . LYS A 1 103 ? 0.913 -21.126 35.977 1.00 79.75 103 LYS A CA 1
ATOM 768 C C . LYS A 1 103 ? 1.317 -19.855 35.253 1.00 79.75 103 LYS A C 1
ATOM 770 O O . LYS A 1 103 ? 0.749 -19.534 34.222 1.00 79.75 103 LYS A O 1
ATOM 775 N N . MET A 1 104 ? 2.318 -19.160 35.769 1.00 81.19 104 MET A N 1
ATOM 776 C CA . MET A 1 104 ? 2.878 -17.971 35.144 1.00 81.19 104 MET A CA 1
ATOM 777 C C . MET A 1 104 ? 4.394 -18.062 35.092 1.00 81.19 104 MET A C 1
ATOM 779 O O . MET A 1 104 ? 5.032 -18.530 36.038 1.00 81.19 104 MET A O 1
ATOM 783 N N . ARG A 1 105 ? 4.981 -17.607 33.993 1.00 86.88 105 ARG A N 1
ATOM 784 C CA . ARG A 1 105 ? 6.420 -17.417 33.842 1.00 86.88 105 ARG A CA 1
ATOM 785 C C . ARG A 1 105 ? 6.653 -16.076 33.161 1.00 86.88 105 ARG A C 1
ATOM 787 O O . ARG A 1 105 ? 5.940 -15.721 32.235 1.00 86.88 105 ARG A O 1
ATOM 794 N N . VAL A 1 106 ? 7.686 -15.375 33.601 1.00 83.19 106 VAL A N 1
ATOM 795 C CA . VAL A 1 106 ? 8.121 -14.111 33.010 1.00 83.19 106 VAL A CA 1
ATOM 796 C C . VAL A 1 106 ? 9.509 -14.307 32.420 1.00 83.19 106 VAL A C 1
ATOM 798 O O . VAL A 1 106 ? 10.371 -14.951 33.025 1.00 83.19 106 VAL A O 1
ATOM 801 N N . GLN A 1 107 ? 9.715 -13.773 31.228 1.00 84.50 107 GLN A N 1
ATOM 802 C CA . GLN A 1 107 ? 10.998 -13.673 30.558 1.00 84.50 107 GLN A CA 1
ATOM 803 C C . GLN A 1 107 ? 11.350 -12.193 30.425 1.00 84.50 107 GLN A C 1
ATOM 805 O O . GLN A 1 107 ? 10.596 -11.437 29.827 1.00 84.50 107 GLN A O 1
ATOM 810 N N . VAL A 1 108 ? 12.507 -11.792 30.939 1.00 82.88 108 VAL A N 1
ATOM 811 C CA . VAL A 1 108 ? 12.993 -10.412 30.881 1.00 82.88 108 VAL A CA 1
ATOM 812 C C . VAL A 1 108 ? 14.158 -10.327 29.897 1.00 82.88 108 VAL A C 1
ATOM 814 O O . VAL A 1 108 ? 15.055 -11.182 29.911 1.00 82.88 108 VAL A O 1
ATOM 817 N N . ARG A 1 109 ? 14.118 -9.341 28.999 1.00 77.75 109 ARG A N 1
ATOM 818 C CA . ARG A 1 109 ? 15.133 -9.103 27.962 1.00 77.75 109 ARG A CA 1
ATOM 819 C C . ARG A 1 109 ? 15.406 -7.617 27.789 1.00 77.75 109 ARG A C 1
ATOM 821 O O . ARG A 1 109 ? 14.560 -6.785 28.088 1.00 77.75 109 ARG A O 1
ATOM 828 N N . GLU A 1 110 ? 16.571 -7.297 27.258 1.00 74.38 110 GLU A N 1
ATOM 829 C CA . GLU A 1 110 ? 16.912 -5.945 26.831 1.00 74.38 110 GLU A CA 1
ATOM 830 C C . GLU A 1 110 ? 16.199 -5.600 25.511 1.00 74.38 110 GLU A C 1
ATOM 832 O O . GLU A 1 110 ? 16.126 -6.430 24.601 1.00 74.38 110 GLU A O 1
ATOM 837 N N . MET A 1 111 ? 15.654 -4.384 25.409 1.00 62.09 111 MET A N 1
ATOM 838 C CA . MET A 1 111 ? 14.811 -3.960 24.282 1.00 62.09 111 MET A CA 1
ATOM 839 C C . MET A 1 111 ? 15.570 -3.834 22.950 1.00 62.09 111 MET A C 1
ATOM 841 O O . MET A 1 111 ? 15.022 -4.162 21.901 1.00 62.09 111 MET A O 1
ATOM 845 N N . GLU A 1 112 ? 16.824 -3.379 22.970 1.00 53.66 112 GLU A N 1
ATOM 846 C CA . GLU A 1 112 ? 17.564 -3.051 21.741 1.00 53.66 112 GLU A CA 1
ATOM 847 C C . GLU A 1 112 ? 18.168 -4.279 21.043 1.00 53.66 112 GLU A C 1
ATOM 849 O O . GLU A 1 112 ? 18.223 -4.346 19.815 1.00 53.66 112 GLU A O 1
ATOM 854 N N . ASN A 1 113 ? 18.636 -5.261 21.815 1.00 60.19 113 ASN A N 1
ATOM 855 C CA . ASN A 1 113 ? 19.406 -6.401 21.306 1.00 60.19 113 ASN A CA 1
ATOM 856 C C . ASN A 1 113 ? 18.802 -7.771 21.685 1.00 60.19 113 ASN A C 1
ATOM 858 O O . ASN A 1 113 ? 19.363 -8.811 21.324 1.00 60.19 113 ASN A O 1
ATOM 862 N N . PHE A 1 114 ? 17.669 -7.776 22.400 1.00 64.69 114 PHE A N 1
ATOM 863 C CA . PHE A 1 114 ? 16.928 -8.958 22.851 1.00 64.69 114 PHE A CA 1
ATOM 864 C C . PHE A 1 114 ? 17.724 -9.923 23.749 1.00 64.69 114 PHE A C 1
ATOM 866 O O . PHE A 1 114 ? 17.313 -11.084 23.914 1.00 64.69 114 PHE A O 1
ATOM 873 N N . GLN A 1 115 ? 18.843 -9.473 24.333 1.00 76.00 115 GLN A N 1
ATOM 874 C CA . GLN A 1 115 ? 19.639 -10.277 25.258 1.00 76.00 115 GLN A CA 1
ATOM 875 C C . GLN A 1 115 ? 18.852 -10.550 26.546 1.00 76.00 115 GLN A C 1
ATOM 877 O O . GLN A 1 115 ? 18.169 -9.655 27.048 1.00 76.00 115 GLN A O 1
ATOM 882 N N . PRO A 1 116 ? 18.894 -11.778 27.093 1.00 79.00 116 PRO A N 1
ATOM 883 C CA . PRO A 1 116 ? 18.247 -12.070 28.366 1.00 79.00 116 PRO A CA 1
ATOM 884 C C . PRO A 1 116 ? 18.884 -11.289 29.519 1.00 79.00 116 PRO A C 1
ATOM 886 O O . PRO A 1 116 ? 20.107 -11.232 29.618 1.00 79.00 116 PRO A O 1
ATOM 889 N N . ILE A 1 117 ? 18.053 -10.736 30.405 1.00 86.31 117 ILE A N 1
ATOM 890 C CA . ILE A 1 117 ? 18.522 -10.014 31.595 1.00 86.31 117 ILE A CA 1
ATOM 891 C C . ILE A 1 117 ? 18.495 -10.973 32.786 1.00 86.31 117 ILE A C 1
ATOM 893 O O . ILE A 1 117 ? 17.424 -11.398 33.231 1.00 86.31 117 ILE A O 1
ATOM 897 N N . ASP A 1 118 ? 19.680 -11.334 33.273 1.00 92.44 118 ASP A N 1
ATOM 898 C CA . ASP A 1 118 ? 19.855 -12.112 34.501 1.00 92.44 118 ASP A CA 1
ATOM 899 C C . ASP A 1 118 ? 19.573 -11.251 35.742 1.00 92.44 118 ASP A C 1
ATOM 901 O O . ASP A 1 118 ? 19.737 -10.033 35.719 1.00 92.44 118 ASP A O 1
ATOM 905 N N . ASP A 1 119 ? 19.140 -11.897 36.821 1.00 91.88 119 ASP A N 1
ATOM 906 C CA . ASP A 1 119 ? 18.860 -11.296 38.132 1.00 91.88 119 ASP A CA 1
ATOM 907 C C . ASP A 1 119 ? 17.822 -10.147 38.169 1.00 91.88 119 ASP A C 1
ATOM 909 O O . ASP A 1 119 ? 17.710 -9.441 39.175 1.00 91.88 119 ASP A O 1
ATOM 913 N N . ALA A 1 120 ? 17.001 -9.982 37.126 1.00 91.44 120 ALA A N 1
ATOM 914 C CA . ALA A 1 120 ? 15.877 -9.045 37.127 1.00 91.44 120 ALA A CA 1
ATOM 915 C C . ALA A 1 120 ? 14.830 -9.473 38.169 1.00 91.44 120 ALA A C 1
ATOM 917 O O . ALA A 1 120 ? 14.393 -10.630 38.178 1.00 91.44 120 ALA A O 1
ATOM 918 N N . SER A 1 121 ? 14.413 -8.552 39.044 1.00 93.19 121 SER A N 1
ATOM 919 C CA . SER A 1 121 ? 13.359 -8.804 40.030 1.00 93.19 121 SER A CA 1
ATOM 920 C C . SER A 1 121 ? 11.988 -8.661 39.388 1.00 93.19 121 SER A C 1
ATOM 922 O O . SER A 1 121 ? 11.706 -7.664 38.736 1.00 93.19 121 SER A O 1
ATOM 924 N N . VAL A 1 122 ? 11.126 -9.653 39.589 1.00 91.69 122 VAL A N 1
ATOM 925 C CA . VAL A 1 122 ? 9.754 -9.718 39.086 1.00 91.69 122 VAL A CA 1
ATOM 926 C C . VAL A 1 122 ? 8.814 -9.843 40.281 1.00 91.69 122 VAL A C 1
ATOM 928 O O . VAL A 1 122 ? 8.722 -10.898 40.917 1.00 91.69 122 VAL A O 1
ATOM 931 N N . THR A 1 123 ? 8.094 -8.766 40.579 1.00 89.69 123 THR A N 1
ATOM 932 C CA . THR A 1 123 ? 7.136 -8.676 41.685 1.00 89.69 123 THR A CA 1
ATOM 933 C C . THR A 1 123 ? 5.713 -8.788 41.157 1.00 89.69 123 THR A C 1
ATOM 935 O O . THR A 1 123 ? 5.300 -8.006 40.313 1.00 89.69 123 THR A O 1
ATOM 938 N N . ILE A 1 124 ? 4.952 -9.753 41.661 1.00 87.12 124 ILE A N 1
ATOM 939 C CA . ILE A 1 124 ? 3.595 -10.089 41.230 1.00 87.12 124 ILE A CA 1
ATOM 940 C C . ILE A 1 124 ? 2.605 -9.632 42.302 1.00 87.12 124 ILE A C 1
ATOM 942 O O . ILE A 1 124 ? 2.709 -10.036 43.461 1.00 87.12 124 ILE A O 1
ATOM 946 N N . TYR A 1 125 ? 1.600 -8.866 41.903 1.00 83.12 125 TYR A N 1
ATOM 947 C CA . TYR A 1 125 ? 0.523 -8.320 42.721 1.00 83.12 125 TYR A CA 1
ATOM 948 C C . TYR A 1 125 ? -0.820 -8.909 42.285 1.00 83.12 125 TYR A C 1
ATOM 950 O O . TYR A 1 125 ? -1.012 -9.232 41.113 1.00 83.12 125 TYR A O 1
ATOM 958 N N . LYS A 1 126 ? -1.772 -9.026 43.213 1.00 74.88 126 LYS A N 1
ATOM 959 C CA . LYS A 1 126 ? -3.178 -9.328 42.896 1.00 74.88 126 LYS A CA 1
ATOM 960 C C . LYS A 1 126 ? -3.981 -8.031 42.899 1.00 74.88 126 LYS A C 1
ATOM 962 O O . LYS A 1 126 ? -3.866 -7.257 43.845 1.00 74.88 126 LYS A O 1
ATOM 967 N N . ASN A 1 127 ? -4.789 -7.806 41.870 1.00 59.88 127 ASN A N 1
ATOM 968 C CA . ASN A 1 127 ? -5.539 -6.566 41.700 1.00 59.88 127 ASN A CA 1
ATOM 969 C C . ASN A 1 127 ? -6.780 -6.513 42.624 1.00 59.88 127 ASN A C 1
ATOM 971 O O . ASN A 1 127 ? -7.517 -7.498 42.729 1.00 59.88 127 ASN A O 1
ATOM 975 N N . GLY A 1 128 ? -6.995 -5.370 43.294 1.00 56.75 128 GLY A N 1
ATOM 976 C CA . GLY A 1 128 ? -8.084 -5.099 44.253 1.00 56.75 128 GLY A CA 1
ATOM 977 C C . GLY A 1 128 ? -7.601 -4.429 45.552 1.00 56.75 128 GLY A C 1
ATOM 978 O O . GLY A 1 128 ? -6.831 -5.047 46.272 1.00 56.75 128 GLY A O 1
ATOM 979 N N . GLU A 1 129 ? -8.054 -3.186 45.805 1.00 46.41 129 GLU A N 1
ATOM 980 C CA . GLU A 1 129 ? -7.899 -2.216 46.936 1.00 46.41 129 GLU A CA 1
ATOM 981 C C . GLU A 1 129 ? -6.712 -2.249 47.936 1.00 46.41 129 GLU A C 1
ATOM 983 O O . GLU A 1 129 ? -6.593 -1.364 48.779 1.00 46.41 129 GLU A O 1
ATOM 988 N N . ALA A 1 130 ? -5.752 -3.153 47.819 1.00 53.25 130 ALA A N 1
ATOM 989 C CA . ALA A 1 130 ? -4.442 -3.075 48.445 1.00 53.25 130 ALA A CA 1
ATOM 990 C C . ALA A 1 130 ? -3.500 -3.912 47.580 1.00 53.25 130 ALA A C 1
ATOM 992 O O . ALA A 1 130 ? -3.669 -5.131 47.543 1.00 53.25 130 ALA A O 1
ATOM 993 N N . GLU A 1 131 ? -2.555 -3.273 46.874 1.00 63.78 131 GLU A N 1
ATOM 994 C CA . GLU A 1 131 ? -1.520 -3.892 46.022 1.00 63.78 131 GLU A CA 1
ATOM 995 C C . GLU A 1 131 ? -0.695 -4.931 46.806 1.00 63.78 131 GLU A C 1
ATOM 997 O O . GLU A 1 131 ? 0.438 -4.710 47.230 1.00 63.78 131 GLU A O 1
ATOM 1002 N N . THR A 1 132 ? -1.289 -6.091 47.056 1.00 70.94 132 THR A N 1
ATOM 1003 C CA . THR A 1 132 ? -0.711 -7.108 47.919 1.00 70.94 132 THR A CA 1
ATOM 1004 C C . THR A 1 132 ? 0.253 -7.914 47.073 1.00 70.94 132 THR A C 1
ATOM 1006 O O . THR A 1 132 ? -0.162 -8.571 46.114 1.00 70.94 132 THR A O 1
ATOM 1009 N N . VAL A 1 133 ? 1.537 -7.872 47.433 1.00 81.81 133 VAL A N 1
ATOM 1010 C CA . VAL A 1 133 ? 2.571 -8.691 46.795 1.00 81.81 133 VAL A CA 1
ATOM 1011 C C . VAL A 1 133 ? 2.251 -10.163 47.042 1.00 81.81 133 VAL A C 1
ATOM 1013 O O . VAL A 1 133 ? 2.242 -10.643 48.175 1.00 81.81 133 VAL A O 1
ATOM 1016 N N . ILE A 1 134 ? 1.975 -10.886 45.964 1.00 81.75 134 ILE A N 1
ATOM 1017 C CA . ILE A 1 134 ? 1.710 -12.325 45.958 1.00 81.75 134 ILE A CA 1
ATOM 1018 C C . ILE A 1 134 ? 3.018 -13.102 45.892 1.00 81.75 134 ILE A C 1
ATOM 1020 O O . ILE A 1 134 ? 3.171 -14.143 46.540 1.00 81.75 134 ILE A O 1
ATOM 1024 N N . ARG A 1 135 ? 3.963 -12.617 45.087 1.00 86.38 135 ARG A N 1
ATOM 1025 C CA . ARG A 1 135 ? 5.251 -13.272 44.899 1.00 86.38 135 ARG A CA 1
ATOM 1026 C C . ARG A 1 135 ? 6.289 -12.291 44.387 1.00 86.38 135 ARG A C 1
ATOM 1028 O O . ARG A 1 135 ? 5.964 -11.428 43.591 1.00 86.38 135 ARG A O 1
ATOM 1035 N N . GLU A 1 136 ? 7.534 -12.503 44.773 1.00 91.12 136 GLU A N 1
ATOM 1036 C CA . GLU A 1 136 ? 8.695 -11.883 44.144 1.00 91.12 136 GLU A CA 1
ATOM 1037 C C . GLU A 1 136 ? 9.638 -13.007 43.712 1.00 91.12 136 GLU A C 1
ATOM 1039 O O . GLU A 1 136 ? 9.885 -13.952 44.472 1.00 91.12 136 GLU A O 1
ATOM 1044 N N . VAL A 1 137 ? 10.081 -12.968 42.460 1.00 94.00 137 VAL A N 1
ATOM 1045 C CA . VAL A 1 137 ? 10.968 -13.970 41.863 1.00 94.00 137 VAL A CA 1
ATOM 1046 C C . VAL A 1 137 ? 12.002 -13.279 40.990 1.00 94.00 137 VAL A C 1
ATOM 1048 O O . VAL A 1 137 ? 11.722 -12.242 40.406 1.00 94.00 137 VAL A O 1
ATOM 1051 N N . LYS A 1 138 ? 13.189 -13.870 40.880 1.00 93.56 138 LYS A N 1
ATOM 1052 C CA . LYS A 1 138 ? 14.266 -13.354 40.032 1.00 93.56 138 LYS A CA 1
ATOM 1053 C C . LYS A 1 138 ? 14.412 -14.178 38.762 1.00 93.56 138 LYS A C 1
ATOM 1055 O O . LYS A 1 138 ? 14.077 -15.371 38.757 1.00 93.56 138 LYS A O 1
ATOM 1060 N N . THR A 1 139 ? 14.876 -13.546 37.692 1.00 91.69 139 THR A N 1
ATOM 1061 C CA . THR A 1 139 ? 15.270 -14.253 36.473 1.00 91.69 139 THR A CA 1
ATOM 1062 C C . THR A 1 139 ? 16.587 -15.009 36.664 1.00 91.69 139 THR A C 1
ATOM 1064 O O . THR A 1 139 ? 17.353 -14.727 37.579 1.00 91.69 139 THR A O 1
ATOM 1067 N N . ASN A 1 140 ? 16.812 -16.031 35.838 1.00 88.69 140 ASN A N 1
ATOM 1068 C CA . ASN A 1 140 ? 18.090 -16.740 35.723 1.00 88.69 140 ASN A CA 1
ATOM 1069 C C . ASN A 1 140 ? 18.920 -16.217 34.535 1.00 88.69 140 ASN A C 1
ATOM 1071 O O . ASN A 1 140 ? 18.444 -15.366 33.793 1.00 88.69 140 ASN A O 1
ATOM 1075 N N . GLU A 1 141 ? 20.088 -16.815 34.265 1.00 87.06 141 GLU A N 1
ATOM 1076 C CA . GLU A 1 141 ? 20.983 -16.448 33.145 1.00 87.06 141 GLU A CA 1
ATOM 1077 C C . GLU A 1 141 ? 20.310 -16.466 31.756 1.00 87.06 141 GLU A C 1
ATOM 1079 O O . GLU A 1 141 ? 20.778 -15.847 30.807 1.00 87.06 141 GLU A O 1
ATOM 1084 N N . SER A 1 142 ? 19.196 -17.191 31.606 1.00 76.56 142 SER A N 1
ATOM 1085 C CA . SER A 1 142 ? 18.381 -17.190 30.383 1.00 76.56 142 SER A CA 1
ATOM 1086 C C . SER A 1 142 ? 17.278 -16.130 30.401 1.00 76.56 142 SER A C 1
ATOM 1088 O O . SER A 1 142 ? 16.393 -16.181 29.552 1.00 76.56 142 SER A O 1
ATOM 1090 N N . GLY A 1 143 ? 17.285 -15.214 31.368 1.00 81.56 143 GLY A N 1
ATOM 1091 C CA . GLY A 1 143 ? 16.299 -14.166 31.622 1.00 81.56 143 GLY A CA 1
ATOM 1092 C C . GLY A 1 143 ? 14.930 -14.668 32.087 1.00 81.56 143 GLY A C 1
ATOM 1093 O O . GLY A 1 143 ? 13.953 -13.944 31.952 1.00 81.56 143 GLY A O 1
ATOM 1094 N N . ARG A 1 144 ? 14.805 -15.903 32.599 1.00 85.19 144 ARG A N 1
ATOM 1095 C CA . ARG A 1 144 ? 13.505 -16.514 32.949 1.00 85.19 144 ARG A CA 1
ATOM 1096 C C . ARG A 1 144 ? 13.284 -16.616 34.441 1.00 85.19 144 ARG A C 1
ATOM 1098 O O . ARG A 1 144 ? 14.152 -17.111 35.155 1.00 85.19 144 ARG A O 1
ATOM 1105 N N . THR A 1 145 ? 12.079 -16.286 34.889 1.00 91.00 145 THR A N 1
ATOM 1106 C CA . THR A 1 145 ? 11.637 -16.609 36.246 1.00 91.00 145 THR A CA 1
ATOM 1107 C C . THR A 1 145 ? 11.286 -18.100 36.382 1.00 91.00 145 THR A C 1
ATOM 1109 O O . THR A 1 145 ? 10.931 -18.775 35.399 1.00 91.00 145 THR A O 1
ATOM 1112 N N . PRO A 1 146 ? 11.369 -18.673 37.598 1.00 86.94 146 PRO A N 1
ATOM 1113 C CA . PRO A 1 146 ? 10.728 -19.951 37.883 1.00 86.94 146 PRO A CA 1
ATOM 1114 C C . PRO A 1 146 ? 9.213 -19.847 37.657 1.00 86.94 146 PRO A C 1
ATOM 1116 O O . PRO A 1 146 ? 8.624 -18.778 37.791 1.00 86.94 146 PRO A O 1
ATOM 1119 N N . VAL A 1 147 ? 8.569 -20.971 37.333 1.00 83.94 147 VAL A N 1
ATOM 1120 C CA . VAL A 1 147 ? 7.109 -20.994 37.157 1.00 83.94 147 VAL A CA 1
ATOM 1121 C C . VAL A 1 147 ? 6.432 -20.724 38.500 1.00 83.94 147 VAL A C 1
ATOM 1123 O O . VAL A 1 147 ? 6.693 -21.430 39.476 1.00 83.94 147 VAL A O 1
ATOM 1126 N N . VAL A 1 148 ? 5.554 -19.726 38.535 1.00 85.38 148 VAL A N 1
ATOM 1127 C CA . VAL A 1 148 ? 4.763 -19.337 39.705 1.00 85.38 148 VAL A CA 1
ATOM 1128 C C . VAL A 1 148 ? 3.338 -19.853 39.531 1.00 85.38 148 VAL A C 1
ATOM 1130 O O . VAL A 1 148 ? 2.713 -19.617 38.502 1.00 85.38 148 VAL A O 1
ATOM 1133 N N . GLU A 1 149 ? 2.813 -20.572 40.522 1.00 83.06 149 GLU A N 1
ATOM 1134 C CA . GLU A 1 149 ? 1.408 -20.993 40.531 1.00 83.06 149 GLU A CA 1
ATOM 1135 C C . GLU A 1 149 ? 0.533 -19.898 41.145 1.00 83.06 149 GLU A C 1
ATOM 1137 O O . GLU A 1 149 ? 0.798 -19.422 42.251 1.00 83.06 149 GLU A O 1
ATOM 1142 N N . LEU A 1 150 ? -0.509 -19.506 40.417 1.00 80.44 150 LEU A N 1
ATOM 1143 C CA . LEU A 1 150 ? -1.433 -18.431 40.767 1.00 80.44 150 LEU A CA 1
ATOM 1144 C C . LEU A 1 150 ? -2.881 -18.934 40.678 1.00 80.44 150 LEU A C 1
ATOM 1146 O O . LEU A 1 150 ? -3.165 -19.951 40.045 1.00 80.44 150 LEU A O 1
ATOM 1150 N N . ALA A 1 151 ? -3.812 -18.257 41.349 1.00 72.75 151 ALA A N 1
ATOM 1151 C CA . ALA A 1 151 ? -5.224 -18.627 41.302 1.00 72.75 151 ALA A CA 1
ATOM 1152 C C . ALA A 1 151 ? -5.813 -18.253 39.934 1.00 72.75 151 ALA A C 1
ATOM 1154 O O . ALA A 1 151 ? -5.605 -17.138 39.465 1.00 72.75 151 ALA A O 1
ATOM 1155 N N . ALA A 1 152 ? -6.543 -19.176 39.307 1.00 63.69 152 ALA A N 1
ATOM 1156 C CA . ALA A 1 152 ? -7.113 -18.980 37.980 1.00 63.69 152 ALA A CA 1
ATOM 1157 C C . ALA A 1 152 ? -8.544 -18.421 38.026 1.00 63.69 152 ALA A C 1
ATOM 1159 O O . ALA A 1 152 ? -9.279 -18.658 38.989 1.00 63.69 152 ALA A O 1
ATOM 1160 N N . ALA A 1 153 ? -8.960 -17.740 36.955 1.00 59.12 153 ALA A N 1
ATOM 1161 C CA . ALA A 1 153 ? -10.213 -16.977 36.874 1.00 59.12 153 ALA A CA 1
ATOM 1162 C C . ALA A 1 153 ? -11.524 -17.805 36.887 1.00 59.12 153 ALA A C 1
ATOM 1164 O O . ALA A 1 153 ? -12.611 -17.236 36.889 1.00 59.12 153 ALA A O 1
ATOM 1165 N N . ASN A 1 154 ? -11.476 -19.141 36.977 1.00 51.00 154 ASN A N 1
ATOM 1166 C CA . ASN A 1 154 ? -12.666 -20.011 36.903 1.00 51.00 154 ASN A CA 1
ATOM 1167 C C . ASN A 1 154 ? -13.527 -20.090 38.184 1.00 51.00 154 ASN A C 1
ATOM 1169 O O . ASN A 1 154 ? -14.280 -21.048 38.380 1.00 51.00 154 ASN A O 1
ATOM 1173 N N . VAL A 1 155 ? -13.455 -19.094 39.069 1.00 46.44 155 VAL A N 1
ATOM 1174 C CA . VAL A 1 155 ? -14.445 -18.923 40.140 1.00 46.44 155 VAL A CA 1
ATOM 1175 C C . VAL A 1 155 ? -15.422 -17.833 39.689 1.00 46.44 155 VAL A C 1
ATOM 1177 O O . VAL A 1 155 ? -14.947 -16.743 39.389 1.00 46.44 155 VAL A O 1
ATOM 1180 N N . PRO A 1 156 ? -16.754 -18.061 39.693 1.00 36.78 156 PRO A N 1
ATOM 1181 C CA . PRO A 1 156 ? -17.762 -17.127 39.158 1.00 36.78 156 PRO A CA 1
ATOM 1182 C C . PRO A 1 156 ? -17.836 -15.712 39.770 1.00 36.78 156 PRO A C 1
ATOM 1184 O O . PRO A 1 156 ? -18.789 -15.007 39.488 1.00 36.78 156 PRO A O 1
ATOM 1187 N N . ASP A 1 157 ? -16.865 -15.299 40.586 1.00 42.28 157 ASP A N 1
ATOM 1188 C CA . ASP A 1 157 ? -16.764 -13.969 41.203 1.00 42.28 157 ASP A CA 1
ATOM 1189 C C . ASP A 1 157 ? -15.301 -13.483 41.348 1.00 42.28 157 ASP A C 1
ATOM 1191 O O . ASP A 1 157 ? -15.032 -12.556 42.111 1.00 42.28 157 ASP A O 1
ATOM 1195 N N . SER A 1 158 ? -14.305 -14.108 40.699 1.00 45.47 158 SER A N 1
ATOM 1196 C CA . SER A 1 158 ? -12.907 -13.676 40.853 1.00 45.47 158 SER A CA 1
ATOM 1197 C C . SER A 1 158 ? -12.419 -12.852 39.664 1.00 45.47 158 SER A C 1
ATOM 1199 O O . SER A 1 158 ? -11.880 -13.404 38.708 1.00 45.47 158 SER A O 1
ATOM 1201 N N . ASN A 1 159 ? -12.499 -11.526 39.793 1.00 48.12 159 ASN A N 1
ATOM 1202 C CA . ASN A 1 159 ? -11.676 -10.549 39.065 1.00 48.12 159 ASN A CA 1
ATOM 1203 C C . ASN A 1 159 ? -10.187 -10.694 39.457 1.00 48.12 159 ASN A C 1
ATOM 1205 O O . ASN A 1 159 ? -9.570 -9.761 39.968 1.00 48.12 159 ASN A O 1
ATOM 1209 N N . ALA A 1 160 ? -9.607 -11.890 39.324 1.00 52.81 160 ALA A N 1
ATOM 1210 C CA . ALA A 1 160 ? -8.223 -12.165 39.699 1.00 52.81 160 ALA A CA 1
ATOM 1211 C C . ALA A 1 160 ? -7.274 -11.713 38.582 1.00 52.81 160 ALA A C 1
ATOM 1213 O O . ALA A 1 160 ? -6.600 -12.525 37.957 1.00 52.81 160 ALA A O 1
ATOM 1214 N N . PHE A 1 161 ? -7.248 -10.408 38.334 1.00 67.06 161 PHE A N 1
ATOM 1215 C CA . PHE A 1 161 ? -6.215 -9.784 37.527 1.00 67.06 161 PHE A CA 1
ATOM 1216 C C . PHE A 1 161 ? -4.925 -9.729 38.340 1.00 67.06 161 PHE A C 1
ATOM 1218 O O . PHE A 1 161 ? -4.942 -9.386 39.528 1.00 67.06 161 PHE A O 1
ATOM 1225 N N . TYR A 1 162 ? -3.810 -10.065 37.710 1.00 77.50 162 TYR A N 1
ATOM 1226 C CA . TYR A 1 162 ? -2.486 -9.911 38.284 1.00 77.50 162 TYR A CA 1
ATOM 1227 C C . TYR A 1 162 ? -1.778 -8.724 37.642 1.00 77.50 162 TYR A C 1
ATOM 1229 O O . TYR A 1 162 ? -2.028 -8.366 36.494 1.00 77.50 162 TYR A O 1
ATOM 1237 N N . LYS A 1 163 ? -0.909 -8.100 38.423 1.00 79.94 163 LYS A N 1
ATOM 1238 C CA . LYS A 1 163 ? -0.008 -7.039 37.987 1.00 79.94 163 LYS A CA 1
ATOM 1239 C C . LYS A 1 163 ? 1.415 -7.503 38.257 1.00 79.94 163 LYS A C 1
ATOM 1241 O O . LYS A 1 163 ? 1.655 -8.160 39.267 1.00 79.94 163 LYS A O 1
ATOM 1246 N N . ILE A 1 164 ? 2.349 -7.204 37.374 1.00 84.88 164 ILE A N 1
ATOM 1247 C CA . ILE A 1 164 ? 3.756 -7.557 37.492 1.00 84.88 164 ILE A CA 1
ATOM 1248 C C . ILE A 1 164 ? 4.572 -6.284 37.367 1.00 84.88 164 ILE A C 1
ATOM 1250 O O . ILE A 1 164 ? 4.414 -5.555 36.401 1.00 84.88 164 ILE A O 1
ATOM 1254 N N . ARG A 1 165 ? 5.478 -6.048 38.309 1.00 85.69 165 ARG A N 1
ATOM 1255 C CA . ARG A 1 165 ? 6.534 -5.048 38.181 1.00 85.69 165 ARG A CA 1
ATOM 1256 C C . ARG A 1 165 ? 7.864 -5.753 37.998 1.00 85.69 165 ARG A C 1
ATOM 1258 O O . ARG A 1 165 ? 8.165 -6.683 38.747 1.00 85.69 165 ARG A O 1
ATOM 1265 N N . VAL A 1 166 ? 8.647 -5.309 37.028 1.00 88.69 166 VAL A N 1
ATOM 1266 C CA . VAL A 1 166 ? 9.987 -5.814 36.757 1.00 88.69 166 VAL A CA 1
ATOM 1267 C C . VAL A 1 166 ? 11.001 -4.702 36.909 1.00 88.69 166 VAL A C 1
ATOM 1269 O O . VAL A 1 166 ? 10.848 -3.644 36.309 1.00 88.69 166 VAL A O 1
ATOM 1272 N N . SER A 1 167 ? 12.048 -4.967 37.679 1.00 89.56 167 SER A N 1
ATOM 1273 C CA . SER A 1 167 ? 13.180 -4.064 37.855 1.00 89.56 167 SER A CA 1
ATOM 1274 C C . SER A 1 167 ? 14.496 -4.805 37.650 1.00 89.56 167 SER A C 1
ATOM 1276 O O . SER A 1 167 ? 14.650 -5.964 38.041 1.00 89.56 167 SER A O 1
ATOM 1278 N N . ALA A 1 168 ? 15.461 -4.143 37.019 1.00 90.38 168 ALA A N 1
ATOM 1279 C CA . ALA A 1 168 ? 16.811 -4.662 36.833 1.00 90.38 168 ALA A CA 1
ATOM 1280 C C . ALA A 1 168 ? 17.827 -3.518 36.904 1.00 90.38 168 ALA A C 1
ATOM 1282 O O . ALA A 1 168 ? 17.561 -2.403 36.459 1.00 90.38 168 ALA A O 1
ATOM 1283 N N . GLU A 1 169 ? 19.003 -3.786 37.469 1.00 86.50 169 GLU A N 1
ATOM 1284 C CA . GLU A 1 169 ? 20.051 -2.774 37.610 1.00 86.50 169 GLU A CA 1
ATOM 1285 C C . GLU A 1 169 ? 20.518 -2.269 36.235 1.00 86.50 169 GLU A C 1
ATOM 1287 O O . GLU A 1 169 ? 20.875 -3.058 35.364 1.00 86.50 169 GLU A O 1
ATOM 1292 N N . GLY A 1 170 ? 20.519 -0.947 36.044 1.00 78.81 170 GLY A N 1
ATOM 1293 C CA . GLY A 1 170 ? 20.899 -0.316 34.775 1.00 78.81 170 GLY A CA 1
ATOM 1294 C C . GLY A 1 170 ? 19.772 -0.214 33.742 1.00 78.81 170 GLY A C 1
ATOM 1295 O O . GLY A 1 170 ? 20.017 0.283 32.644 1.00 78.81 170 GLY A O 1
ATOM 1296 N N . TYR A 1 171 ? 18.549 -0.619 34.088 1.00 81.38 171 TYR A N 1
ATOM 1297 C CA . TYR A 1 171 ? 17.385 -0.566 33.207 1.00 81.38 171 TYR A CA 1
ATOM 1298 C C . TYR A 1 171 ? 16.250 0.269 33.807 1.00 81.38 171 TYR A C 1
ATOM 1300 O O . TYR A 1 171 ? 16.183 0.474 35.019 1.00 81.38 171 TYR A O 1
ATOM 1308 N N . GLN A 1 172 ? 15.363 0.774 32.951 1.00 76.88 172 GLN A N 1
ATOM 1309 C CA . GLN A 1 172 ? 14.092 1.355 33.379 1.00 76.88 172 GLN A CA 1
ATOM 1310 C C . GLN A 1 172 ? 13.141 0.241 33.828 1.00 76.88 172 GLN A C 1
ATOM 1312 O O . GLN A 1 172 ? 13.012 -0.770 33.137 1.00 76.88 172 GLN A O 1
ATOM 1317 N N . ASP A 1 173 ? 12.486 0.433 34.975 1.00 82.88 173 ASP A N 1
ATOM 1318 C CA . ASP A 1 173 ? 11.476 -0.497 35.482 1.00 82.88 173 ASP A CA 1
ATOM 1319 C C . ASP A 1 173 ? 10.300 -0.596 34.498 1.00 82.88 173 ASP A C 1
ATOM 1321 O O . ASP A 1 173 ? 9.879 0.402 33.913 1.00 82.88 173 ASP A O 1
ATOM 1325 N N . ALA A 1 174 ? 9.749 -1.798 34.349 1.00 69.62 174 ALA A N 1
ATOM 1326 C CA . ALA A 1 174 ? 8.568 -2.057 33.534 1.00 69.62 174 ALA A CA 1
ATOM 1327 C C . ALA A 1 174 ? 7.436 -2.616 34.392 1.00 69.62 174 ALA A C 1
ATOM 1329 O O . ALA A 1 174 ? 7.660 -3.296 35.397 1.00 69.62 174 ALA A O 1
ATOM 1330 N N . GLU A 1 175 ? 6.204 -2.356 33.983 1.00 80.19 175 GLU A N 1
ATOM 1331 C CA . GLU A 1 175 ? 5.008 -2.827 34.661 1.00 80.19 175 GLU A CA 1
ATOM 1332 C C . GLU A 1 175 ? 4.054 -3.433 33.629 1.00 80.19 175 GLU A C 1
ATOM 1334 O O . GLU A 1 175 ? 3.975 -2.962 32.504 1.00 80.19 175 GLU A O 1
ATOM 1339 N N . LEU A 1 176 ? 3.382 -4.521 33.996 1.00 63.47 176 LEU A N 1
ATOM 1340 C CA . LEU A 1 176 ? 2.294 -5.125 33.234 1.00 63.47 176 LEU A CA 1
ATOM 1341 C C . LEU A 1 176 ? 1.114 -5.311 34.175 1.00 63.47 176 LEU A C 1
ATOM 1343 O O . LEU A 1 176 ? 1.276 -5.833 35.279 1.00 63.47 176 LEU A O 1
ATOM 1347 N N . SER A 1 177 ? -0.078 -4.931 33.749 1.00 75.56 177 SER A N 1
ATOM 1348 C CA . SER A 1 177 ? -1.299 -5.055 34.544 1.00 75.56 177 SER A CA 1
ATOM 1349 C C . SER A 1 177 ? -2.320 -5.950 33.839 1.00 75.56 177 SER A C 1
ATOM 1351 O O . SER A 1 177 ? -2.140 -6.346 32.698 1.00 75.56 177 SER A O 1
ATOM 1353 N N . GLN A 1 178 ? -3.404 -6.299 34.536 1.00 67.75 178 GLN A N 1
ATOM 1354 C CA . GLN A 1 178 ? -4.534 -7.056 33.972 1.00 67.75 178 GLN A CA 1
ATOM 1355 C C . GLN A 1 178 ? -4.225 -8.475 33.460 1.00 67.75 178 GLN A C 1
ATOM 1357 O O . GLN A 1 178 ? -4.995 -9.045 32.691 1.00 67.75 178 GLN A O 1
ATOM 1362 N N . ILE A 1 179 ? -3.172 -9.112 33.971 1.00 67.62 179 ILE A N 1
ATOM 1363 C CA . ILE A 1 179 ? -2.805 -10.475 33.582 1.00 67.62 179 ILE A CA 1
ATOM 1364 C C . ILE A 1 179 ? -3.842 -11.462 34.121 1.00 67.62 179 ILE A C 1
ATOM 1366 O O . ILE A 1 179 ? -4.025 -11.600 35.335 1.00 67.62 179 ILE A O 1
ATOM 1370 N N . VAL A 1 180 ? -4.521 -12.158 33.212 1.00 70.56 180 VAL A N 1
ATOM 1371 C CA . VAL A 1 180 ? -5.499 -13.198 33.542 1.00 70.56 180 VAL A CA 1
ATOM 1372 C C . VAL A 1 180 ? -4.801 -14.550 33.563 1.00 70.56 180 VAL A C 1
ATOM 1374 O O . VAL A 1 180 ? -4.186 -14.961 32.585 1.00 70.56 180 VAL A O 1
ATOM 1377 N N . ILE A 1 181 ? -4.911 -15.259 34.686 1.00 71.25 181 ILE A N 1
ATOM 1378 C CA . ILE A 1 181 ? -4.386 -16.618 34.813 1.00 71.25 181 ILE A CA 1
ATOM 1379 C C . ILE A 1 181 ? -5.486 -17.612 34.450 1.00 71.25 181 ILE A C 1
ATOM 1381 O O . ILE A 1 181 ? -6.474 -17.758 35.176 1.00 71.25 181 ILE A O 1
ATOM 1385 N N . GLU A 1 182 ? -5.294 -18.316 33.337 1.00 65.50 182 GLU A N 1
ATOM 1386 C CA . GLU A 1 182 ? -6.223 -19.342 32.871 1.00 65.50 182 GLU A CA 1
ATOM 1387 C C . GLU A 1 182 ? -5.955 -20.712 33.535 1.00 65.50 182 GLU A C 1
ATOM 1389 O O . GLU A 1 182 ? -4.806 -21.084 33.811 1.00 65.50 182 GLU A O 1
ATOM 1394 N N . PRO A 1 183 ? -7.002 -21.503 33.831 1.00 67.12 183 PRO A N 1
ATOM 1395 C CA . PRO A 1 183 ? -6.879 -22.835 34.421 1.00 67.12 183 PRO A CA 1
ATOM 1396 C C . PRO A 1 183 ? -5.995 -23.800 33.634 1.00 67.12 183 PRO A C 1
ATOM 1398 O O . PRO A 1 183 ? -6.287 -24.121 32.487 1.00 67.12 183 PRO A O 1
ATOM 1401 N N . ASN A 1 184 ? -5.002 -24.396 34.299 1.00 60.41 184 ASN A N 1
ATOM 1402 C CA . ASN A 1 184 ? -4.095 -25.397 33.713 1.00 60.41 184 ASN A CA 1
ATOM 1403 C C . ASN A 1 184 ? -3.264 -24.918 32.502 1.00 60.41 184 ASN A C 1
ATOM 1405 O O . ASN A 1 184 ? -2.604 -25.747 31.874 1.00 60.41 184 ASN A O 1
ATOM 1409 N N . GLU A 1 185 ? -3.248 -23.619 32.202 1.00 58.28 185 GLU A N 1
ATOM 1410 C CA . GLU A 1 185 ? -2.368 -23.016 31.199 1.00 58.28 185 GLU A CA 1
ATOM 1411 C C . GLU A 1 185 ? -1.136 -22.383 31.861 1.00 58.28 185 GLU A C 1
ATOM 1413 O O . GLU A 1 185 ? -1.105 -22.147 33.076 1.00 58.28 185 GLU A O 1
ATOM 1418 N N . ILE A 1 186 ? -0.087 -22.160 31.067 1.00 60.62 186 ILE A N 1
ATOM 1419 C CA . ILE A 1 186 ? 1.065 -21.351 31.465 1.00 60.62 186 ILE A CA 1
ATOM 1420 C C . ILE A 1 186 ? 0.929 -20.013 30.745 1.00 60.62 186 ILE A C 1
ATOM 1422 O O . ILE A 1 186 ? 1.037 -19.965 29.526 1.00 60.62 186 ILE A O 1
ATOM 1426 N N . VAL A 1 187 ? 0.720 -18.942 31.499 1.00 59.72 187 VAL A N 1
ATOM 1427 C CA . VAL A 1 187 ? 0.821 -17.572 31.001 1.00 59.72 187 VAL A CA 1
ATOM 1428 C C . VAL A 1 187 ? 2.302 -17.209 30.940 1.00 59.72 187 VAL A C 1
ATOM 1430 O O . VAL A 1 187 ? 2.992 -17.225 31.965 1.00 59.72 187 VAL A O 1
ATOM 1433 N N . ALA A 1 188 ? 2.811 -16.967 29.736 1.00 65.56 188 ALA A N 1
ATOM 1434 C CA . ALA A 1 188 ? 4.201 -16.609 29.489 1.00 65.56 188 ALA A CA 1
ATOM 1435 C C . ALA A 1 188 ? 4.283 -15.146 29.037 1.00 65.56 188 ALA A C 1
ATOM 1437 O O . ALA A 1 188 ? 3.889 -14.821 27.922 1.00 65.56 188 ALA A O 1
ATOM 1438 N N . GLU A 1 189 ? 4.820 -14.278 29.893 1.00 66.06 189 GLU A N 1
ATOM 1439 C CA . GLU A 1 189 ? 4.994 -12.854 29.588 1.00 66.06 189 GLU A CA 1
ATOM 1440 C C . GLU A 1 189 ? 6.441 -12.562 29.189 1.00 66.06 189 GLU A C 1
ATOM 1442 O O . GLU A 1 189 ? 7.378 -12.994 29.870 1.00 66.06 189 GLU A O 1
ATOM 1447 N N . ASN A 1 190 ? 6.639 -11.812 28.103 1.00 66.94 190 ASN A N 1
ATOM 1448 C CA . ASN A 1 190 ? 7.950 -11.292 27.714 1.00 66.94 190 ASN A CA 1
ATOM 1449 C C . ASN A 1 190 ? 7.997 -9.795 28.008 1.00 66.94 190 ASN A C 1
ATOM 1451 O O . ASN A 1 190 ? 7.246 -9.026 27.418 1.00 66.94 190 ASN A O 1
ATOM 1455 N N . ILE A 1 191 ? 8.902 -9.392 28.893 1.00 75.12 191 ILE A N 1
ATOM 1456 C CA . ILE A 1 191 ? 9.060 -8.008 29.330 1.00 75.12 191 ILE A CA 1
ATOM 1457 C C . ILE A 1 191 ? 10.400 -7.493 28.819 1.00 75.12 191 ILE A C 1
ATOM 1459 O O . ILE A 1 191 ? 11.450 -8.085 29.081 1.00 75.12 191 ILE A O 1
ATOM 1463 N N . TYR A 1 192 ? 10.348 -6.394 28.070 1.00 72.88 192 TYR A N 1
ATOM 1464 C CA . TYR A 1 192 ? 11.525 -5.742 27.514 1.00 72.88 192 TYR A CA 1
ATOM 1465 C C . TYR A 1 192 ? 11.862 -4.512 28.338 1.00 72.88 192 TYR A C 1
ATOM 1467 O O . TYR A 1 192 ? 11.031 -3.617 28.468 1.00 72.88 192 TYR A O 1
ATOM 1475 N N . LEU A 1 193 ? 13.076 -4.468 28.881 1.00 70.38 193 LEU A N 1
ATOM 1476 C CA . LEU A 1 193 ? 13.564 -3.302 29.600 1.00 70.38 193 LEU A CA 1
ATOM 1477 C C . LEU A 1 193 ? 14.486 -2.480 28.702 1.00 70.38 193 LEU A C 1
ATOM 1479 O O . LEU A 1 193 ? 15.363 -3.019 28.018 1.00 70.38 193 LEU A O 1
ATOM 1483 N N . SER A 1 194 ? 14.295 -1.167 28.730 1.00 70.56 194 SER A N 1
ATOM 1484 C CA . SER A 1 194 ? 15.191 -0.205 28.089 1.00 70.56 194 SER A CA 1
ATOM 1485 C C . SER A 1 194 ? 16.346 0.138 29.033 1.00 70.56 194 SER A C 1
ATOM 1487 O O . SER A 1 194 ? 16.099 0.307 30.232 1.00 70.56 194 SER A O 1
ATOM 1489 N N . PRO A 1 195 ? 17.592 0.278 28.544 1.00 73.19 195 PRO A N 1
ATOM 1490 C CA . PRO A 1 195 ? 18.688 0.792 29.358 1.00 73.19 195 PRO A CA 1
ATOM 1491 C C . PRO A 1 195 ? 18.337 2.160 29.953 1.00 73.19 195 PRO A C 1
ATOM 1493 O O . PRO A 1 195 ? 17.778 3.030 29.279 1.00 73.19 195 PRO A O 1
ATOM 1496 N N . ALA A 1 196 ? 18.652 2.369 31.228 1.00 68.06 196 ALA A N 1
ATOM 1497 C CA . ALA A 1 196 ? 18.426 3.651 31.875 1.00 68.06 196 ALA A CA 1
ATOM 1498 C C . ALA A 1 196 ? 19.384 4.701 31.285 1.00 68.06 196 ALA A C 1
ATOM 1500 O O . ALA A 1 196 ? 20.602 4.548 31.345 1.00 68.06 196 ALA A O 1
ATOM 1501 N N . LEU A 1 197 ? 18.836 5.792 30.736 1.00 52.00 197 LEU A N 1
ATOM 1502 C CA . LEU A 1 197 ? 19.617 6.890 30.140 1.00 52.00 197 LEU A CA 1
ATOM 1503 C C . LEU A 1 197 ? 20.511 7.633 31.158 1.00 52.00 197 LEU A C 1
ATOM 1505 O O . LEU A 1 197 ? 21.407 8.369 30.747 1.00 52.00 197 LEU A O 1
ATOM 1509 N N . TYR A 1 198 ? 20.277 7.433 32.462 1.00 52.50 198 TYR A N 1
ATOM 1510 C CA . TYR A 1 198 ? 21.002 8.038 33.583 1.00 52.50 198 TYR A CA 1
ATOM 1511 C C . TYR A 1 198 ? 21.065 7.059 34.767 1.00 52.50 198 TYR A C 1
ATOM 1513 O O . TYR A 1 198 ? 20.123 6.303 35.008 1.00 52.50 198 TYR A O 1
ATOM 1521 N N . SER A 1 199 ? 22.153 7.081 35.534 1.00 53.22 199 SER A N 1
ATOM 1522 C CA . SER A 1 199 ? 22.292 6.294 36.765 1.00 53.22 199 SER A CA 1
ATOM 1523 C C . SER A 1 199 ? 21.369 6.806 37.883 1.00 53.22 199 SER A C 1
ATOM 1525 O O . SER A 1 199 ? 21.023 7.986 37.945 1.00 53.22 199 SER A O 1
ATOM 1527 N N . GLN A 1 200 ? 20.995 5.931 38.825 1.00 47.88 200 GLN A N 1
ATOM 1528 C CA . GLN A 1 200 ? 20.174 6.290 39.998 1.00 47.88 200 GLN A CA 1
ATOM 1529 C C . GLN A 1 200 ? 20.788 7.438 40.832 1.00 47.88 200 GLN A C 1
ATOM 1531 O O . GLN A 1 200 ? 20.064 8.224 41.444 1.00 47.88 200 GLN A O 1
ATOM 1536 N N . GLU A 1 201 ? 22.118 7.574 40.835 1.00 49.62 201 GLU A N 1
ATOM 1537 C CA . GLU A 1 201 ? 22.818 8.689 41.485 1.00 49.62 201 GLU A CA 1
ATOM 1538 C C . GLU A 1 201 ? 22.665 10.012 40.715 1.00 49.62 201 GLU A C 1
ATOM 1540 O O . GLU A 1 201 ? 22.523 11.063 41.342 1.00 49.62 201 GLU A O 1
ATOM 1545 N N . GLU A 1 202 ? 22.619 9.976 39.379 1.00 47.50 202 GLU A N 1
ATOM 1546 C CA . GLU A 1 202 ? 22.400 11.155 38.527 1.00 47.50 202 GLU A CA 1
ATOM 1547 C C . GLU A 1 202 ? 20.961 11.674 38.626 1.00 47.50 202 GLU A C 1
ATOM 1549 O O . GLU A 1 202 ? 20.759 12.882 38.750 1.00 47.50 202 GLU A O 1
ATOM 1554 N N . VAL A 1 203 ? 19.965 10.784 38.684 1.00 48.12 203 VAL A N 1
ATOM 1555 C CA . VAL A 1 203 ? 18.554 11.169 38.888 1.00 48.12 203 VAL A CA 1
ATOM 1556 C C . VAL A 1 203 ? 18.367 11.834 40.257 1.00 48.12 203 VAL A C 1
ATOM 1558 O O . VAL A 1 203 ? 17.783 12.912 40.358 1.00 48.12 203 VAL A O 1
ATOM 1561 N N . LYS A 1 204 ? 18.970 11.271 41.310 1.00 49.81 204 LYS A N 1
ATOM 1562 C CA . LYS A 1 204 ? 18.929 11.840 42.666 1.00 49.81 204 LYS A CA 1
ATOM 1563 C C . LYS A 1 204 ? 19.687 13.174 42.779 1.00 49.81 204 LYS A C 1
ATOM 1565 O O . LYS A 1 204 ? 19.330 14.032 43.590 1.00 49.81 204 LYS A O 1
ATOM 1570 N N . ALA A 1 205 ? 20.719 13.378 41.957 1.00 51.59 205 ALA A N 1
ATOM 1571 C CA . ALA A 1 205 ? 21.421 14.657 41.835 1.00 51.59 205 ALA A CA 1
ATOM 1572 C C . ALA A 1 205 ? 20.597 15.713 41.072 1.00 51.59 205 ALA A C 1
ATOM 1574 O O . ALA A 1 205 ? 20.667 16.896 41.404 1.00 51.59 205 ALA A O 1
ATOM 1575 N N . MET A 1 206 ? 19.783 15.303 40.094 1.00 48.66 206 MET A N 1
ATOM 1576 C CA . MET A 1 206 ? 18.872 16.191 39.361 1.00 48.66 206 MET A CA 1
ATOM 1577 C C . MET A 1 206 ? 17.660 16.612 40.204 1.00 48.66 206 MET A C 1
ATOM 1579 O O . MET A 1 206 ? 17.259 17.771 40.143 1.00 48.66 206 MET A O 1
ATOM 1583 N N . GLU A 1 207 ? 17.131 15.728 41.055 1.00 45.16 207 GLU A N 1
ATOM 1584 C CA . GLU A 1 207 ? 16.034 16.044 41.987 1.00 45.16 207 GLU A CA 1
ATOM 1585 C C . GLU A 1 207 ? 16.449 16.978 43.138 1.00 45.16 207 GLU A C 1
ATOM 1587 O O . GLU A 1 207 ? 15.611 17.657 43.731 1.00 45.16 207 GLU A O 1
ATOM 1592 N N . THR A 1 208 ? 17.745 17.032 43.466 1.00 45.44 208 THR A N 1
ATOM 1593 C CA . THR A 1 208 ? 18.289 17.881 44.544 1.00 45.44 208 THR A CA 1
ATOM 1594 C C . THR A 1 208 ? 18.910 19.187 44.043 1.00 45.44 208 THR A C 1
ATOM 1596 O O . THR A 1 208 ? 19.362 20.006 44.851 1.00 45.44 208 THR A O 1
ATOM 1599 N N . ALA A 1 209 ? 18.912 19.422 42.728 1.00 37.97 209 ALA A N 1
ATOM 1600 C CA . ALA A 1 209 ? 19.414 20.655 42.141 1.00 37.97 209 ALA A CA 1
ATOM 1601 C C . ALA A 1 209 ? 18.437 21.823 42.409 1.00 37.97 209 ALA A C 1
ATOM 1603 O O . ALA A 1 209 ? 17.241 21.703 42.136 1.00 37.97 209 ALA A O 1
ATOM 1604 N N . PRO A 1 210 ? 18.903 22.976 42.932 1.00 39.12 210 PRO A N 1
ATOM 1605 C CA . PRO A 1 210 ? 18.040 24.138 43.108 1.00 39.12 210 PRO A CA 1
ATOM 1606 C C . PRO A 1 210 ? 17.568 24.662 41.740 1.00 39.12 210 PRO A C 1
ATOM 1608 O O . PRO A 1 210 ? 18.322 24.584 40.765 1.00 39.12 210 PRO A O 1
ATOM 1611 N N . PRO A 1 211 ? 16.349 25.227 41.651 1.00 38.62 211 PRO A N 1
ATOM 1612 C CA . PRO A 1 211 ? 15.808 25.718 40.392 1.00 38.62 211 PRO A CA 1
ATOM 1613 C C . PRO A 1 211 ? 16.741 26.769 39.788 1.00 38.62 211 PRO A C 1
ATOM 1615 O O . PRO A 1 211 ? 17.114 27.748 40.437 1.00 38.62 211 PRO A O 1
ATOM 1618 N N . VAL A 1 212 ? 17.120 26.553 38.529 1.00 34.78 212 VAL A N 1
ATOM 1619 C CA . VAL A 1 212 ? 17.925 27.497 37.757 1.00 34.78 212 VAL A CA 1
ATOM 1620 C C . VAL A 1 212 ? 17.059 28.716 37.454 1.00 34.78 212 VAL A C 1
ATOM 1622 O O . VAL A 1 212 ? 16.112 28.647 36.673 1.00 34.78 212 VAL A O 1
ATOM 1625 N N . THR A 1 213 ? 17.375 29.849 38.077 1.00 36.28 213 THR A N 1
ATOM 1626 C CA . THR A 1 213 ? 16.740 31.133 37.778 1.00 36.28 213 THR A CA 1
ATOM 1627 C C . THR A 1 213 ? 17.176 31.588 36.387 1.00 36.28 213 THR A C 1
ATOM 1629 O O . THR A 1 213 ? 18.285 32.090 36.199 1.00 36.28 213 THR A O 1
ATOM 1632 N N . VAL A 1 214 ? 16.310 31.414 35.390 1.00 34.97 214 VAL A N 1
ATOM 1633 C CA . VAL A 1 214 ? 16.492 32.040 34.077 1.00 34.97 214 VAL A CA 1
ATOM 1634 C C . VAL A 1 214 ? 16.193 33.530 34.236 1.00 34.97 214 VAL A C 1
ATOM 1636 O O . VAL A 1 214 ? 15.093 33.918 34.628 1.00 34.97 214 VAL A O 1
ATOM 1639 N N . GLY A 1 215 ? 17.203 34.368 34.000 1.00 30.59 215 GLY A N 1
ATOM 1640 C CA . GLY A 1 215 ? 17.094 35.820 34.105 1.00 30.59 215 GLY A CA 1
ATOM 1641 C C . GLY A 1 215 ? 16.051 36.373 33.136 1.00 30.59 215 GLY A C 1
ATOM 1642 O O . GLY A 1 215 ? 16.179 36.221 31.924 1.00 30.59 215 GLY A O 1
ATOM 1643 N N . ALA A 1 216 ? 15.033 37.033 33.683 1.00 32.06 216 ALA A N 1
ATOM 1644 C CA . ALA A 1 216 ? 14.071 37.803 32.916 1.00 32.06 216 ALA A CA 1
ATOM 1645 C C . ALA A 1 216 ? 14.774 38.989 32.236 1.00 32.06 216 ALA A C 1
ATOM 1647 O O . ALA A 1 216 ? 15.357 39.849 32.900 1.00 32.06 216 ALA A O 1
ATOM 1648 N N . VAL A 1 217 ? 14.701 39.047 30.907 1.00 31.98 217 VAL A N 1
ATOM 1649 C CA . VAL A 1 217 ? 14.899 40.288 30.153 1.00 31.98 217 VAL A CA 1
ATOM 1650 C C . VAL A 1 217 ? 13.595 41.086 30.284 1.00 31.98 217 VAL A C 1
ATOM 1652 O O . VAL A 1 217 ? 12.540 40.532 29.973 1.00 31.98 217 VAL A O 1
ATOM 1655 N N . PRO A 1 218 ? 13.606 42.343 30.762 1.00 33.62 218 PRO A N 1
ATOM 1656 C CA . PRO A 1 218 ? 12.381 43.117 30.886 1.00 33.62 218 PRO A CA 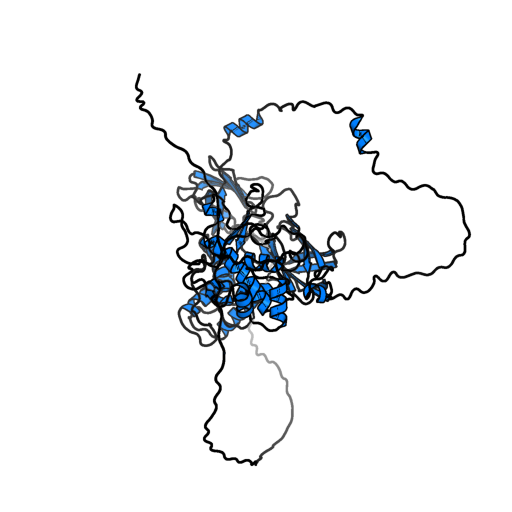1
ATOM 1657 C C . PRO A 1 218 ? 11.935 43.573 29.493 1.00 33.62 218 PRO A C 1
ATOM 1659 O O . PRO A 1 218 ? 12.623 44.354 28.838 1.00 33.62 218 PRO A O 1
ATOM 1662 N N . VAL A 1 219 ? 10.786 43.078 29.038 1.00 37.00 219 VAL A N 1
ATOM 1663 C CA . VAL A 1 219 ? 10.071 43.640 27.888 1.00 37.00 219 VAL A CA 1
ATOM 1664 C C . VAL A 1 219 ? 9.155 44.729 28.443 1.00 37.00 219 VAL A C 1
ATOM 1666 O O . VAL A 1 219 ? 8.338 44.454 29.317 1.00 37.00 219 VAL A O 1
ATOM 1669 N N . SER A 1 220 ? 9.348 45.976 28.011 1.00 39.97 220 SER A N 1
ATOM 1670 C CA . SER A 1 220 ? 8.527 47.119 28.421 1.00 39.97 220 SER A CA 1
ATOM 1671 C C . SER A 1 220 ? 7.140 47.059 27.777 1.00 39.97 220 SER A C 1
ATOM 1673 O O . SER A 1 220 ? 7.037 46.761 26.585 1.00 39.97 220 SER A O 1
ATOM 1675 N N . ASP A 1 221 ? 6.111 47.427 28.543 1.00 41.38 221 ASP A N 1
ATOM 1676 C CA . ASP A 1 221 ? 4.678 47.399 28.192 1.00 41.38 221 ASP A CA 1
ATOM 1677 C C . ASP A 1 221 ? 4.289 48.168 26.906 1.00 41.38 221 ASP A C 1
ATOM 1679 O O . ASP A 1 221 ? 3.177 48.021 26.399 1.00 41.38 221 ASP A O 1
ATOM 1683 N N . ASP A 1 222 ? 5.209 48.934 26.319 1.00 44.66 222 ASP A N 1
ATOM 1684 C CA . ASP A 1 222 ? 4.994 49.658 25.063 1.00 44.66 222 ASP A CA 1
ATOM 1685 C C . ASP A 1 222 ? 5.065 48.761 23.809 1.00 44.66 222 ASP A C 1
ATOM 1687 O O . ASP A 1 222 ? 4.442 49.078 22.800 1.00 44.66 222 ASP A O 1
ATOM 1691 N N . ALA A 1 223 ? 5.748 47.607 23.854 1.00 39.88 223 ALA A N 1
ATOM 1692 C CA . ALA A 1 223 ? 5.912 46.737 22.676 1.00 39.88 223 ALA A CA 1
ATOM 1693 C C . ALA A 1 223 ? 4.723 45.785 22.426 1.00 39.88 223 ALA A C 1
ATOM 1695 O O . ALA A 1 223 ? 4.555 45.270 21.321 1.00 39.88 223 ALA A O 1
ATOM 1696 N N . ILE A 1 224 ? 3.875 45.559 23.435 1.00 43.22 224 ILE A N 1
ATOM 1697 C CA . ILE A 1 224 ? 2.682 44.700 23.318 1.00 43.22 224 ILE A CA 1
ATOM 1698 C C . ILE A 1 224 ? 1.517 45.473 22.670 1.00 43.22 224 ILE A C 1
ATOM 1700 O O . ILE A 1 224 ? 0.715 44.895 21.937 1.00 43.22 224 ILE A O 1
ATOM 1704 N N . ASN A 1 225 ? 1.471 46.798 22.842 1.00 40.91 225 ASN A N 1
ATOM 1705 C CA . ASN A 1 225 ? 0.394 47.645 22.322 1.00 40.91 225 ASN A CA 1
ATOM 1706 C C . ASN A 1 225 ? 0.526 48.001 20.827 1.00 40.91 225 ASN A C 1
ATOM 1708 O O . ASN A 1 225 ? -0.436 48.487 20.233 1.00 40.91 225 ASN A O 1
ATOM 1712 N N . GLU A 1 226 ? 1.669 47.730 20.188 1.00 38.88 226 GLU A N 1
ATOM 1713 C CA . GLU A 1 226 ? 1.863 47.974 18.748 1.00 38.88 226 GLU A CA 1
ATOM 1714 C C . GLU A 1 226 ? 1.521 46.742 17.882 1.00 38.88 226 GLU A C 1
ATOM 1716 O O . GLU A 1 226 ? 1.126 46.888 16.728 1.00 38.88 226 GLU A O 1
ATOM 1721 N N . ALA A 1 227 ? 1.557 45.528 18.446 1.00 37.09 227 ALA A N 1
ATOM 1722 C CA . ALA A 1 227 ? 1.181 44.300 17.732 1.00 37.09 227 ALA A CA 1
ATOM 1723 C C . ALA A 1 227 ? -0.327 43.979 17.799 1.00 37.09 227 ALA A C 1
ATOM 1725 O O . ALA A 1 227 ? -0.843 43.265 16.942 1.00 37.09 227 ALA A O 1
ATOM 1726 N N . ILE A 1 228 ? -1.048 44.525 18.786 1.00 41.31 228 ILE A N 1
ATOM 1727 C CA . ILE A 1 228 ? -2.495 44.298 18.971 1.00 41.31 228 ILE A CA 1
ATOM 1728 C C . ILE A 1 228 ? -3.346 45.303 18.165 1.00 41.31 228 ILE A C 1
ATOM 1730 O O . ILE A 1 228 ? -4.493 45.017 17.830 1.00 41.31 228 ILE A O 1
ATOM 1734 N N . ASN A 1 229 ? -2.780 46.442 17.751 1.00 37.00 229 ASN A N 1
ATOM 1735 C CA . ASN A 1 229 ? -3.519 47.528 17.089 1.00 37.00 229 ASN A CA 1
ATOM 1736 C C . ASN A 1 229 ? -3.677 47.410 15.559 1.00 37.00 229 ASN A C 1
ATOM 1738 O O . ASN A 1 229 ? -4.160 48.357 14.945 1.00 37.00 229 ASN A O 1
ATOM 1742 N N . ASN A 1 230 ? -3.320 46.282 14.927 1.00 36.97 230 ASN A N 1
ATOM 1743 C CA . ASN A 1 230 ? -3.369 46.160 13.459 1.00 36.97 230 ASN A CA 1
ATOM 1744 C C . ASN A 1 230 ? -4.321 45.105 12.868 1.00 36.97 230 ASN A C 1
ATOM 1746 O O . ASN A 1 230 ? -4.289 44.915 11.655 1.00 36.97 230 ASN A O 1
ATOM 1750 N N . SER A 1 231 ? -5.210 44.478 13.649 1.00 35.53 231 SER A N 1
ATOM 1751 C CA . SER A 1 231 ? -6.177 43.512 13.081 1.00 35.53 231 SER A CA 1
ATOM 1752 C C . SER A 1 231 ? -7.556 43.489 13.754 1.00 35.53 231 SER A C 1
ATOM 1754 O O . SER A 1 231 ? -8.162 42.428 13.874 1.00 35.53 231 SER A O 1
ATOM 1756 N N . ILE A 1 232 ? -8.088 44.644 14.168 1.00 32.44 232 ILE A N 1
ATOM 1757 C CA . ILE A 1 232 ? -9.510 44.764 14.534 1.00 32.44 232 ILE A CA 1
ATOM 1758 C C . ILE A 1 232 ? -10.173 45.735 13.558 1.00 32.44 232 ILE A C 1
ATOM 1760 O O . ILE A 1 232 ? -9.999 46.946 13.654 1.00 32.44 232 ILE A O 1
ATOM 1764 N N . VAL A 1 233 ? -10.932 45.189 12.609 1.00 30.03 233 VAL A N 1
ATOM 1765 C CA . VAL A 1 233 ? -11.965 45.936 11.886 1.00 30.03 233 VAL A CA 1
ATOM 1766 C C . VAL A 1 233 ? -13.262 45.704 12.651 1.00 30.03 233 VAL A C 1
ATOM 1768 O O . VAL A 1 233 ? -13.714 44.567 12.763 1.00 30.03 233 VAL A O 1
ATOM 1771 N N . SER A 1 234 ? -13.824 46.770 13.214 1.00 30.23 234 SER A N 1
ATOM 1772 C CA . SER A 1 234 ? -15.158 46.781 13.812 1.00 30.23 234 SER A CA 1
ATOM 1773 C C . SER A 1 234 ? -16.107 47.591 12.937 1.00 30.23 234 SER A C 1
ATOM 1775 O O . SER A 1 234 ? -15.801 48.734 12.589 1.00 30.23 234 SER A O 1
ATOM 1777 N N . ASP A 1 235 ? -17.251 46.989 12.629 1.00 29.88 235 ASP A N 1
ATOM 1778 C CA . ASP A 1 235 ? -18.435 47.630 12.067 1.00 29.88 235 ASP A CA 1
ATOM 1779 C C . ASP A 1 235 ? -18.969 48.724 13.003 1.00 29.88 235 ASP A C 1
ATOM 1781 O O . ASP A 1 235 ? -19.207 48.458 14.178 1.00 29.88 235 ASP A O 1
ATOM 1785 N N . ASP A 1 236 ? -19.157 49.935 12.471 1.00 29.33 236 ASP A N 1
ATOM 1786 C CA . ASP A 1 236 ? -20.306 50.809 12.757 1.00 29.33 236 ASP A CA 1
ATOM 1787 C C . ASP A 1 236 ? -20.220 52.094 11.906 1.00 29.33 236 ASP A C 1
ATOM 1789 O O . ASP A 1 236 ? -19.749 53.145 12.339 1.00 29.33 236 ASP A O 1
ATOM 1793 N N . GLU A 1 237 ? -20.734 52.026 10.676 1.00 28.80 237 GLU A N 1
ATOM 1794 C CA . GLU A 1 237 ? -21.294 53.194 9.981 1.00 28.80 237 GLU A CA 1
ATOM 1795 C C . GLU A 1 237 ? -22.667 52.814 9.402 1.00 28.80 237 GLU A C 1
ATOM 1797 O O . GLU A 1 237 ? -22.834 52.473 8.231 1.00 28.80 237 GLU A O 1
ATOM 1802 N N . ILE A 1 238 ? -23.687 52.862 10.263 1.00 28.92 238 ILE A N 1
ATOM 1803 C CA . ILE A 1 238 ? -25.097 52.853 9.868 1.00 28.92 238 ILE A CA 1
ATOM 1804 C C . ILE A 1 238 ? -25.643 54.278 10.018 1.00 28.92 238 ILE A C 1
ATOM 1806 O O . ILE A 1 238 ? -25.849 54.747 11.136 1.00 28.92 238 ILE A O 1
ATOM 1810 N N . ASN A 1 239 ? -25.912 54.953 8.895 1.00 26.56 239 ASN A N 1
ATOM 1811 C CA . ASN A 1 239 ? -27.214 55.565 8.560 1.00 26.56 239 ASN A CA 1
ATOM 1812 C C . ASN A 1 239 ? -27.077 56.665 7.498 1.00 26.56 239 ASN A C 1
ATOM 1814 O O . ASN A 1 239 ? -26.595 57.756 7.786 1.00 26.56 239 ASN A O 1
ATOM 1818 N N . ASN A 1 240 ? -27.613 56.411 6.300 1.00 28.22 240 ASN A N 1
ATOM 1819 C CA . ASN A 1 240 ? -28.687 57.216 5.698 1.00 28.22 240 ASN A CA 1
ATOM 1820 C C . ASN A 1 240 ? -29.013 56.690 4.293 1.00 28.22 240 ASN A C 1
ATOM 1822 O O . ASN A 1 240 ? -28.346 57.037 3.322 1.00 28.22 240 ASN A O 1
ATOM 1826 N N . ASN A 1 241 ? -30.057 55.863 4.188 1.00 29.59 241 ASN A N 1
ATOM 1827 C CA . ASN A 1 241 ? -31.245 56.142 3.367 1.00 29.59 241 ASN A CA 1
ATOM 1828 C C . ASN A 1 241 ? -32.143 54.902 3.302 1.00 29.59 241 ASN A C 1
ATOM 1830 O O . ASN A 1 241 ? -31.893 53.953 2.565 1.00 29.59 241 ASN A O 1
ATOM 1834 N N . ALA A 1 242 ? -33.221 54.951 4.080 1.00 28.31 242 ALA A N 1
ATOM 1835 C CA . ALA A 1 242 ? -34.335 54.026 3.993 1.00 28.31 242 ALA A CA 1
ATOM 1836 C C . ALA A 1 242 ? -35.292 54.442 2.866 1.00 28.31 242 ALA A C 1
ATOM 1838 O O . ALA A 1 242 ? -35.731 55.590 2.812 1.00 28.31 242 ALA A O 1
ATOM 1839 N N . ALA A 1 243 ? -35.706 53.475 2.052 1.00 25.95 243 ALA A N 1
ATOM 1840 C CA . ALA A 1 243 ? -37.082 53.380 1.582 1.00 25.95 243 ALA A CA 1
ATOM 1841 C C . ALA A 1 243 ? -37.439 51.897 1.404 1.00 25.95 243 ALA A C 1
ATOM 1843 O O . ALA A 1 243 ? -36.834 51.170 0.625 1.00 25.95 243 ALA A O 1
ATOM 1844 N N . VAL A 1 244 ? -38.403 51.478 2.215 1.00 28.80 244 VAL A N 1
ATOM 1845 C CA . VAL A 1 244 ? -38.929 50.127 2.418 1.00 28.80 244 VAL A CA 1
ATOM 1846 C C . VAL A 1 244 ? -39.926 49.755 1.316 1.00 28.80 244 VAL A C 1
ATOM 1848 O O . VAL A 1 244 ? -40.801 50.559 1.004 1.00 28.80 244 VAL A O 1
ATOM 1851 N N . SER A 1 245 ? -39.912 48.500 0.856 1.00 25.56 245 SER A N 1
ATOM 1852 C CA . SER A 1 245 ? -41.157 47.739 0.654 1.00 25.56 245 SER A CA 1
ATOM 1853 C C . SER A 1 245 ? -40.917 46.230 0.752 1.00 25.56 245 SER A C 1
ATOM 1855 O O . SER A 1 245 ? -40.091 45.675 0.035 1.00 25.56 245 SER A O 1
ATOM 1857 N N . ASN A 1 246 ? -41.674 45.610 1.656 1.00 30.08 246 ASN A N 1
ATOM 1858 C CA . ASN A 1 246 ? -41.704 44.196 2.020 1.00 30.08 246 ASN A CA 1
ATOM 1859 C C . ASN A 1 246 ? -41.984 43.239 0.850 1.00 30.08 246 ASN A C 1
ATOM 1861 O O . ASN A 1 246 ? -42.852 43.508 0.022 1.00 30.08 246 ASN A O 1
ATOM 1865 N N . GLY A 1 247 ? -41.367 42.058 0.902 1.00 25.69 247 GLY A N 1
ATOM 1866 C CA . GLY A 1 247 ? -41.744 40.889 0.109 1.00 25.69 247 GLY A CA 1
ATOM 1867 C C . GLY A 1 247 ? -40.965 39.659 0.564 1.00 25.69 247 GLY A C 1
ATOM 1868 O O . GLY A 1 247 ? -39.784 39.527 0.280 1.00 25.69 247 GLY A O 1
ATOM 1869 N N . SER A 1 248 ? -41.624 38.793 1.326 1.00 33.97 248 SER A N 1
ATOM 1870 C CA . SER A 1 248 ? -41.131 37.493 1.773 1.00 33.97 248 SER A CA 1
ATOM 1871 C C . SER A 1 248 ? -41.023 36.512 0.603 1.00 33.97 248 SER A C 1
ATOM 1873 O O . SER A 1 248 ? -42.055 36.055 0.112 1.00 33.97 248 SER A O 1
ATOM 1875 N N . GLU A 1 249 ? -39.810 36.119 0.226 1.00 29.39 249 GLU A N 1
ATOM 1876 C CA . GLU A 1 249 ? -39.566 34.872 -0.502 1.00 29.39 249 GLU A CA 1
ATOM 1877 C C . GLU A 1 249 ? -38.427 34.110 0.179 1.00 29.39 249 GLU A C 1
ATOM 1879 O O . GLU A 1 249 ? -37.298 34.585 0.280 1.00 29.39 249 GLU A O 1
ATOM 1884 N N . ASN A 1 250 ? -38.756 32.917 0.683 1.00 31.62 250 ASN A N 1
ATOM 1885 C CA . ASN A 1 250 ? -37.782 31.890 1.028 1.00 31.62 250 ASN A CA 1
ATOM 1886 C C . ASN A 1 250 ? -37.039 31.507 -0.255 1.00 31.62 250 ASN A C 1
ATOM 1888 O O . ASN A 1 250 ? -37.536 30.696 -1.037 1.00 31.62 250 ASN A O 1
ATOM 1892 N N . VAL A 1 251 ? -35.853 32.068 -0.469 1.00 29.08 251 VAL A N 1
ATOM 1893 C CA . VAL A 1 251 ? -34.915 31.516 -1.443 1.00 29.08 251 VAL A CA 1
ATOM 1894 C C . VAL A 1 251 ? -34.206 30.365 -0.742 1.00 29.08 251 VAL A C 1
ATOM 1896 O O . VAL A 1 251 ? -33.323 30.572 0.088 1.00 29.08 251 VAL A O 1
ATOM 1899 N N . LEU A 1 252 ? -34.652 29.141 -1.039 1.00 30.08 252 LEU A N 1
ATOM 1900 C CA . LEU A 1 252 ? -33.851 27.945 -0.818 1.00 30.08 252 LEU A CA 1
ATOM 1901 C C . LEU A 1 252 ? -32.524 28.179 -1.550 1.00 30.08 252 LEU A C 1
ATOM 1903 O O . LEU A 1 252 ? -32.489 28.184 -2.780 1.00 30.08 252 LEU A O 1
ATOM 1907 N N . PHE A 1 253 ? -31.438 28.384 -0.811 1.00 31.16 253 PHE A N 1
ATOM 1908 C CA . PHE A 1 253 ? -30.112 28.162 -1.365 1.00 31.16 253 PHE A CA 1
ATOM 1909 C C . PHE A 1 253 ? -29.963 26.646 -1.511 1.00 31.16 253 PHE A C 1
ATOM 1911 O O . PHE A 1 253 ? -29.519 25.964 -0.594 1.00 31.16 253 PHE A O 1
ATOM 1918 N N . GLN A 1 254 ? -30.425 26.102 -2.639 1.00 30.19 254 GLN A N 1
ATOM 1919 C CA . GLN A 1 254 ? -29.848 24.863 -3.138 1.00 30.19 254 GLN A CA 1
ATOM 1920 C C . GLN A 1 254 ? -28.405 25.203 -3.499 1.00 30.19 254 GLN A C 1
ATOM 1922 O O . GLN A 1 254 ? -28.165 26.004 -4.406 1.00 30.19 254 GLN A O 1
ATOM 1927 N N . GLU A 1 255 ? -27.455 24.632 -2.757 1.00 40.91 255 GLU A N 1
ATOM 1928 C CA . GLU A 1 255 ? -26.101 24.472 -3.275 1.00 40.91 255 GLU A CA 1
ATOM 1929 C C . GLU A 1 255 ? -26.221 23.863 -4.680 1.00 40.91 255 GLU A C 1
ATOM 1931 O O . GLU A 1 255 ? -27.057 22.975 -4.882 1.00 40.91 255 GLU A O 1
ATOM 1936 N N . PRO A 1 256 ? -25.489 24.376 -5.682 1.00 35.41 256 PRO A N 1
ATOM 1937 C CA . PRO A 1 256 ? -25.555 23.796 -7.010 1.00 35.41 256 PRO A CA 1
ATOM 1938 C C . PRO A 1 256 ? -25.169 22.322 -6.883 1.00 35.41 256 PRO A C 1
ATOM 1940 O O . PRO A 1 256 ? -24.128 22.031 -6.297 1.00 35.41 256 PRO A O 1
ATOM 1943 N N . ASP A 1 257 ? -26.005 21.421 -7.410 1.00 47.25 257 ASP A N 1
ATOM 1944 C CA . ASP A 1 257 ? -25.683 20.002 -7.584 1.00 47.25 257 ASP A CA 1
ATOM 1945 C C . ASP A 1 257 ? -24.395 19.910 -8.422 1.00 47.25 257 ASP A C 1
ATOM 1947 O O . ASP A 1 257 ? -24.420 19.835 -9.654 1.00 47.25 257 ASP A O 1
ATOM 1951 N N . LEU A 1 258 ? -23.240 19.985 -7.759 1.00 46.09 258 LEU A N 1
ATOM 1952 C CA . LEU A 1 258 ? -21.971 19.578 -8.332 1.00 46.09 258 LEU A CA 1
ATOM 1953 C C . LEU A 1 258 ? -22.151 18.095 -8.654 1.00 46.09 258 LEU A C 1
ATOM 1955 O O . LEU A 1 258 ? -22.619 17.368 -7.778 1.00 46.09 258 LEU A O 1
ATOM 1959 N N . PRO A 1 259 ? -21.847 17.638 -9.882 1.00 51.94 259 PRO A N 1
ATOM 1960 C CA . PRO A 1 259 ? -22.041 16.243 -10.249 1.00 51.94 259 PRO A CA 1
ATOM 1961 C C . PRO A 1 259 ? -21.259 15.371 -9.264 1.00 51.94 259 PRO A C 1
ATOM 1963 O O . PRO A 1 259 ? -20.030 15.325 -9.299 1.00 51.94 259 PRO A O 1
ATOM 1966 N N . SER A 1 260 ? -21.981 14.762 -8.328 1.00 69.38 260 SER A N 1
ATOM 1967 C CA . SER A 1 260 ? -21.426 14.024 -7.208 1.00 69.38 260 SER A CA 1
ATOM 1968 C C . SER A 1 260 ? -21.332 12.561 -7.609 1.00 69.38 260 SER A C 1
ATOM 1970 O O . SER A 1 260 ? -22.314 11.930 -8.002 1.00 69.38 260 SER A O 1
ATOM 1972 N N . GLY A 1 261 ? -20.112 12.037 -7.580 1.00 86.88 261 GLY A N 1
ATOM 1973 C CA . GLY A 1 261 ? -19.894 10.601 -7.573 1.00 86.88 261 GLY A CA 1
ATOM 1974 C C . GLY A 1 261 ? -20.178 10.037 -6.183 1.00 86.88 261 GLY A C 1
ATOM 1975 O O . GLY A 1 261 ? -20.406 10.769 -5.216 1.00 86.88 261 GLY A O 1
ATOM 1976 N N . ILE A 1 262 ? -20.126 8.715 -6.069 1.00 93.56 262 ILE A N 1
ATOM 1977 C CA . ILE A 1 262 ? -20.168 8.021 -4.781 1.00 93.56 262 ILE A CA 1
ATOM 1978 C C . ILE A 1 262 ? -18.859 7.262 -4.641 1.00 93.56 262 ILE A C 1
ATOM 1980 O O . ILE A 1 262 ? -18.503 6.468 -5.508 1.00 93.56 262 ILE A O 1
ATOM 1984 N N . GLY A 1 263 ? -18.132 7.514 -3.561 1.00 95.81 263 GLY A N 1
ATOM 1985 C CA . GLY A 1 263 ? -17.018 6.676 -3.146 1.00 95.81 263 GLY A CA 1
ATOM 1986 C C . GLY A 1 263 ? -17.446 5.708 -2.053 1.00 95.81 263 GLY A C 1
ATOM 1987 O O . GLY A 1 263 ? -18.513 5.844 -1.449 1.00 95.81 263 GLY A O 1
ATOM 1988 N N . ARG A 1 264 ? -16.617 4.697 -1.799 1.00 97.88 264 ARG A N 1
ATOM 1989 C CA . ARG A 1 264 ? -16.900 3.677 -0.786 1.00 97.88 264 ARG A CA 1
ATOM 1990 C C . ARG A 1 264 ? -15.784 3.627 0.243 1.00 97.88 264 ARG A C 1
ATOM 1992 O O . ARG A 1 264 ? -14.621 3.752 -0.120 1.00 97.88 264 ARG A O 1
ATOM 1999 N N . LEU A 1 265 ? -16.127 3.394 1.505 1.00 98.50 265 LEU A N 1
ATOM 2000 C CA . LEU A 1 265 ? -15.182 3.252 2.611 1.00 98.50 265 LEU A CA 1
ATOM 2001 C C . LEU A 1 265 ? -15.442 1.960 3.385 1.00 98.50 265 LEU A C 1
ATOM 2003 O O . LEU A 1 265 ? -16.580 1.645 3.723 1.00 98.50 265 LEU A O 1
ATOM 2007 N N . ARG A 1 266 ? -14.376 1.242 3.727 1.00 98.19 266 ARG A N 1
ATOM 2008 C CA . ARG A 1 266 ? -14.378 0.155 4.709 1.00 98.19 266 ARG A CA 1
ATOM 2009 C C . ARG A 1 266 ? -13.226 0.356 5.683 1.00 98.19 266 ARG A C 1
ATOM 2011 O O . ARG A 1 266 ? -12.122 0.689 5.256 1.00 98.19 266 ARG A O 1
ATOM 2018 N N . VAL A 1 267 ? -13.470 0.126 6.968 1.00 98.12 267 VAL A N 1
ATOM 2019 C CA . VAL A 1 267 ? -12.435 0.179 8.003 1.00 98.12 267 VAL A CA 1
ATOM 2020 C C . VAL A 1 267 ? -12.155 -1.236 8.509 1.00 98.12 267 VAL A C 1
ATOM 2022 O O . VAL A 1 267 ? -13.078 -1.951 8.899 1.00 98.12 267 VAL A O 1
ATOM 2025 N N . ASP A 1 268 ? -10.883 -1.630 8.479 1.00 95.00 268 ASP A N 1
ATOM 2026 C CA . ASP A 1 268 ? -10.369 -2.924 8.930 1.00 95.00 268 ASP A CA 1
ATOM 2027 C C . ASP A 1 268 ? -9.528 -2.689 10.194 1.00 95.00 268 ASP A C 1
ATOM 2029 O O . ASP A 1 268 ? -8.520 -1.980 10.159 1.00 95.00 268 ASP A O 1
ATOM 2033 N N . ILE A 1 269 ? -9.944 -3.272 11.318 1.00 92.94 269 ILE A N 1
ATOM 2034 C CA . ILE A 1 269 ? -9.390 -2.993 12.645 1.00 92.94 269 ILE A CA 1
ATOM 2035 C C . ILE A 1 269 ? -8.831 -4.264 13.280 1.00 92.94 269 ILE A C 1
ATOM 2037 O O . ILE A 1 269 ? -9.519 -5.274 13.455 1.00 92.94 269 ILE A O 1
ATOM 2041 N N . THR A 1 270 ? -7.563 -4.187 13.672 1.00 85.56 270 THR A N 1
ATOM 2042 C CA . THR A 1 270 ? -6.837 -5.252 14.373 1.00 85.56 270 THR A CA 1
ATOM 2043 C C . THR A 1 270 ? -6.167 -4.717 15.636 1.00 85.56 270 THR A C 1
ATOM 2045 O O . THR A 1 270 ? -6.044 -3.511 15.808 1.00 85.56 270 THR A O 1
ATOM 2048 N N . SER A 1 271 ? -5.753 -5.599 16.544 1.00 78.81 271 SER A N 1
ATOM 2049 C CA . SER A 1 271 ? -4.921 -5.250 17.703 1.00 78.81 271 SER A CA 1
ATOM 2050 C C . SER A 1 271 ? -3.438 -5.395 17.360 1.00 78.81 271 SER A C 1
ATOM 2052 O O . SER A 1 271 ? -3.040 -6.414 16.783 1.00 78.81 271 SER A O 1
ATOM 2054 N N . ILE A 1 272 ? -2.609 -4.435 17.782 1.00 71.06 272 ILE A N 1
ATOM 2055 C CA . ILE A 1 272 ? -1.156 -4.464 17.551 1.00 71.06 272 ILE A CA 1
ATOM 2056 C C . ILE A 1 272 ? -0.459 -5.673 18.205 1.00 71.06 272 ILE A C 1
ATOM 2058 O O . ILE A 1 272 ? 0.482 -6.217 17.633 1.00 71.06 272 ILE A O 1
ATOM 2062 N N . LEU A 1 273 ? -0.942 -6.150 19.362 1.00 57.00 273 LEU A N 1
ATOM 2063 C CA . LEU A 1 273 ? -0.278 -7.212 20.137 1.00 57.00 273 LEU A CA 1
ATOM 2064 C C . LEU A 1 273 ? -0.389 -8.601 19.496 1.00 57.00 273 LEU A C 1
ATOM 2066 O O . LEU A 1 273 ? 0.480 -9.448 19.691 1.00 57.00 273 LEU A O 1
ATOM 2070 N N . ARG A 1 274 ? -1.478 -8.872 18.765 1.00 55.31 274 ARG A N 1
ATOM 2071 C CA . ARG A 1 274 ? -1.764 -10.218 18.225 1.00 55.31 274 ARG A CA 1
ATOM 2072 C C . ARG A 1 274 ? -2.122 -10.241 16.743 1.00 55.31 274 ARG A C 1
ATOM 2074 O O . ARG A 1 274 ? -2.416 -11.316 16.223 1.00 55.31 274 ARG A O 1
ATOM 2081 N N . ALA A 1 275 ? -2.146 -9.083 16.075 1.00 66.38 275 ALA A N 1
ATOM 2082 C CA . ALA A 1 275 ? -2.721 -8.920 14.736 1.00 66.38 275 ALA A CA 1
ATOM 2083 C C . ALA A 1 275 ? -4.104 -9.596 14.616 1.00 66.38 275 ALA A C 1
ATOM 2085 O O . ALA A 1 275 ? -4.456 -10.156 13.575 1.00 66.38 275 ALA A O 1
ATOM 2086 N N . ALA A 1 276 ? -4.852 -9.614 15.722 1.00 73.81 276 ALA A N 1
ATOM 2087 C CA . ALA A 1 276 ? -6.153 -10.252 15.829 1.00 73.81 276 ALA A CA 1
ATOM 2088 C C . ALA A 1 276 ? -7.241 -9.211 15.538 1.00 73.81 276 ALA A C 1
ATOM 2090 O O . ALA A 1 276 ? -7.078 -8.058 15.947 1.00 73.81 276 ALA A O 1
ATOM 2091 N N . PRO A 1 277 ? -8.337 -9.584 14.862 1.00 80.44 277 PRO A N 1
ATOM 2092 C CA . PRO A 1 277 ? -9.455 -8.676 14.646 1.00 80.44 277 PRO A CA 1
ATOM 2093 C C . PRO A 1 277 ? -10.054 -8.147 15.951 1.00 80.44 277 PRO A C 1
ATOM 2095 O O . PRO A 1 277 ? -10.222 -8.913 16.902 1.00 80.44 277 PRO A O 1
ATOM 2098 N N . VAL A 1 278 ? -10.421 -6.861 15.984 1.00 82.94 278 VAL A N 1
ATOM 2099 C CA . VAL A 1 278 ? -11.121 -6.260 17.133 1.00 82.94 278 VAL A CA 1
ATOM 2100 C C . VAL A 1 278 ? -12.602 -6.106 16.795 1.00 82.94 278 VAL A C 1
ATOM 2102 O O . VAL A 1 278 ? -12.971 -5.437 15.829 1.00 82.94 278 VAL A O 1
ATOM 2105 N N . ILE A 1 279 ? -13.452 -6.765 17.581 1.00 86.69 279 ILE A N 1
ATOM 2106 C CA . ILE A 1 279 ? -14.897 -6.885 17.339 1.00 86.69 279 ILE A CA 1
ATOM 2107 C C . ILE A 1 279 ? -15.643 -5.761 18.063 1.00 86.69 279 ILE A C 1
ATOM 2109 O O . ILE A 1 279 ? -15.313 -5.443 19.203 1.00 86.69 279 ILE A O 1
ATOM 2113 N N . GLY A 1 280 ? -16.693 -5.219 17.439 1.00 86.12 280 GLY A N 1
ATOM 2114 C CA . GLY A 1 280 ? -17.586 -4.248 18.075 1.00 86.12 280 GLY A CA 1
ATOM 2115 C C . GLY A 1 280 ? -16.968 -2.865 18.282 1.00 86.12 280 GLY A C 1
ATOM 2116 O O . GLY A 1 280 ? -17.442 -2.112 19.128 1.00 86.12 280 GLY A O 1
ATOM 2117 N N . VAL A 1 281 ? -15.923 -2.528 17.524 1.00 91.75 281 VAL A N 1
ATOM 2118 C CA . VAL A 1 281 ? -15.296 -1.202 17.555 1.00 91.75 281 VAL A CA 1
ATOM 2119 C C . VAL A 1 281 ? -16.230 -0.196 16.911 1.00 91.75 281 VAL A C 1
ATOM 2121 O O . VAL A 1 281 ? -16.719 -0.454 15.813 1.00 91.75 281 VAL A O 1
ATOM 2124 N N . THR A 1 282 ? -16.464 0.937 17.570 1.00 95.88 282 THR A N 1
ATOM 2125 C CA . THR A 1 282 ? -17.299 2.011 17.025 1.00 95.88 282 THR A CA 1
ATOM 2126 C C . THR A 1 282 ? -16.458 2.900 16.123 1.00 95.88 282 THR A C 1
ATOM 2128 O O . THR A 1 282 ? -15.419 3.409 16.538 1.00 95.88 282 THR A O 1
ATOM 2131 N N . VAL A 1 283 ? -16.915 3.085 14.887 1.00 97.44 283 VAL A N 1
ATOM 2132 C CA . VAL A 1 283 ? -16.291 3.945 13.881 1.00 97.44 283 VAL A CA 1
ATOM 2133 C C . VAL A 1 283 ? -17.281 5.035 13.503 1.00 97.44 283 VAL A C 1
ATOM 2135 O O . VAL A 1 283 ? -18.376 4.745 13.018 1.00 97.44 283 VAL A O 1
ATOM 2138 N N . ARG A 1 284 ? -16.882 6.289 13.710 1.00 97.50 284 ARG A N 1
ATOM 2139 C CA . ARG A 1 284 ? -17.651 7.483 13.352 1.00 97.50 284 ARG A CA 1
ATOM 2140 C C . ARG A 1 284 ? -16.968 8.217 12.210 1.00 97.50 284 ARG A C 1
ATOM 2142 O O . ARG A 1 284 ? -15.759 8.420 12.253 1.00 97.50 284 ARG A O 1
ATOM 2149 N N . VAL A 1 285 ? -17.748 8.612 11.209 1.00 97.00 285 VAL A N 1
ATOM 2150 C CA . VAL A 1 285 ? -17.281 9.343 10.024 1.00 97.00 285 VAL A CA 1
ATOM 2151 C C . VAL A 1 285 ? -17.844 10.758 10.048 1.00 97.00 285 VAL A C 1
ATOM 2153 O O . VAL A 1 285 ? -19.055 10.935 10.181 1.00 97.00 285 VAL A O 1
ATOM 2156 N N . TYR A 1 286 ? -16.988 11.755 9.862 1.00 96.00 286 TYR A N 1
ATOM 2157 C CA . TYR A 1 286 ? -17.339 13.173 9.812 1.00 96.00 286 TYR A CA 1
ATOM 2158 C C . TYR A 1 286 ? -16.898 13.781 8.484 1.00 96.00 286 TYR A C 1
ATOM 2160 O O . TYR A 1 286 ? -15.920 13.334 7.886 1.00 96.00 286 TYR A O 1
ATOM 2168 N N . ASN A 1 287 ? -17.590 14.828 8.029 1.00 92.44 287 ASN A N 1
ATOM 2169 C CA . ASN A 1 287 ? -16.992 15.710 7.027 1.00 92.44 287 ASN A CA 1
ATOM 2170 C C . ASN A 1 287 ? -15.706 16.301 7.611 1.00 92.44 287 ASN A C 1
ATOM 2172 O O . ASN A 1 287 ? -15.697 16.684 8.782 1.00 92.44 287 ASN A O 1
ATOM 2176 N N . SER A 1 288 ? -14.669 16.421 6.784 1.00 89.12 288 SER A N 1
ATOM 2177 C CA . SER A 1 288 ? -13.394 16.995 7.215 1.00 89.12 288 SER A CA 1
ATOM 2178 C C . SER A 1 288 ? -13.573 18.360 7.896 1.00 89.12 288 SER A C 1
ATOM 2180 O O . SER A 1 288 ? -14.258 19.252 7.382 1.00 89.12 288 SER A O 1
ATOM 2182 N N . GLY A 1 289 ? -12.985 18.505 9.086 1.00 80.62 289 GLY A N 1
ATOM 2183 C CA . GLY A 1 289 ? -13.011 19.725 9.894 1.00 80.62 289 GLY A CA 1
ATOM 2184 C C . GLY A 1 289 ? -14.342 20.018 10.598 1.00 80.62 289 GLY A C 1
ATOM 2185 O O . GLY A 1 289 ? -14.463 21.062 11.243 1.00 80.62 289 GLY A O 1
ATOM 2186 N N . GLN A 1 290 ? -15.344 19.137 10.496 1.00 83.12 290 GLN A N 1
ATOM 2187 C CA . GLN A 1 290 ? -16.618 19.279 11.204 1.00 83.12 290 GLN A CA 1
ATOM 2188 C C . GLN A 1 290 ? -16.646 18.428 12.476 1.00 83.12 290 GLN A C 1
ATOM 2190 O O . GLN A 1 290 ? -16.331 17.244 12.462 1.00 83.12 290 GLN A O 1
ATOM 2195 N N . THR A 1 291 ? -17.109 19.023 13.575 1.00 79.00 291 THR A N 1
ATOM 2196 C CA . THR A 1 291 ? -17.362 18.324 14.843 1.00 79.00 291 THR A CA 1
ATOM 2197 C C . THR A 1 291 ? -18.866 18.223 15.114 1.00 79.00 291 THR A C 1
ATOM 2199 O O . THR A 1 291 ? -19.665 18.990 14.573 1.00 79.00 291 THR A O 1
ATOM 2202 N N . GLY A 1 292 ? -19.279 17.273 15.959 1.00 85.12 292 GLY A N 1
ATOM 2203 C CA . GLY A 1 292 ? -20.674 17.129 16.389 1.00 85.12 292 GLY A CA 1
ATOM 2204 C C . GLY A 1 292 ? -21.305 15.801 15.979 1.00 85.12 292 GLY A C 1
ATOM 2205 O O . GLY A 1 292 ? -20.882 14.749 16.448 1.00 85.12 292 GLY A O 1
ATOM 2206 N N . THR A 1 293 ? -22.365 15.843 15.165 1.00 89.50 293 THR A N 1
ATOM 2207 C CA . THR A 1 293 ? -23.081 14.621 14.747 1.00 89.50 293 THR A CA 1
ATOM 2208 C C . THR A 1 293 ? -22.314 13.940 13.609 1.00 89.50 293 THR A C 1
ATOM 2210 O O . THR A 1 293 ? -22.063 14.603 12.601 1.00 89.50 293 THR A O 1
ATOM 2213 N N . PRO A 1 294 ? -21.950 12.650 13.733 1.00 94.31 294 PRO A N 1
ATOM 2214 C CA . PRO A 1 294 ? -21.303 11.931 12.643 1.00 94.31 294 PRO A CA 1
ATOM 2215 C C . PRO A 1 294 ? -22.254 11.755 11.454 1.00 94.31 294 PRO A C 1
ATOM 2217 O O . PRO A 1 294 ? -23.463 11.592 11.625 1.00 94.31 294 PRO A O 1
ATOM 2220 N N . LEU A 1 295 ? -21.696 11.745 10.243 1.00 92.81 295 LEU A N 1
ATOM 2221 C CA . LEU A 1 295 ? -22.412 11.384 9.018 1.00 92.81 295 LEU A CA 1
ATOM 2222 C C . LEU A 1 295 ? -22.851 9.922 9.048 1.00 92.81 295 LEU A C 1
ATOM 2224 O O . LEU A 1 295 ? -23.953 9.591 8.617 1.00 92.81 295 LEU A O 1
ATOM 2228 N N . GLN A 1 296 ? -21.961 9.052 9.531 1.00 93.94 296 GLN A N 1
ATOM 2229 C CA . GLN A 1 296 ? -22.198 7.624 9.696 1.00 93.94 296 GLN A CA 1
ATOM 2230 C C . GLN A 1 296 ? -21.534 7.139 10.983 1.00 93.94 296 GLN A C 1
ATOM 2232 O O . GLN A 1 296 ? -20.430 7.564 11.321 1.00 93.94 296 GLN A O 1
ATOM 2237 N N . GLU A 1 297 ? -22.209 6.234 11.684 1.00 96.81 297 GLU A N 1
ATOM 2238 C CA . GLU A 1 297 ? -21.682 5.509 12.837 1.00 96.81 297 GLU A CA 1
ATOM 2239 C C . GLU A 1 297 ? -21.950 4.020 12.613 1.00 96.81 297 GLU A C 1
ATOM 2241 O O . GLU A 1 297 ? -23.094 3.606 12.410 1.00 96.81 297 GLU A O 1
ATOM 2246 N N . VAL A 1 298 ? -20.886 3.221 12.594 1.00 96.38 298 VAL A N 1
ATOM 2247 C CA . VAL A 1 298 ? -20.939 1.778 12.334 1.00 96.38 298 VAL A CA 1
ATOM 2248 C C . VAL A 1 298 ? -20.058 1.032 13.326 1.00 96.38 298 VAL A C 1
ATOM 2250 O O . VAL A 1 298 ? -19.181 1.618 13.959 1.00 96.38 298 VAL A O 1
ATOM 2253 N N . THR A 1 299 ? -20.274 -0.276 13.452 1.00 95.19 299 THR A N 1
ATOM 2254 C CA . THR A 1 299 ? -19.441 -1.142 14.289 1.00 95.19 299 THR A CA 1
ATOM 2255 C C . THR A 1 299 ? -18.755 -2.233 13.478 1.00 95.19 299 THR A C 1
ATOM 2257 O O . THR A 1 299 ? -19.248 -2.638 12.420 1.00 95.19 299 THR A O 1
ATOM 2260 N N . THR A 1 300 ? -17.601 -2.703 13.959 1.00 92.38 300 THR A N 1
ATOM 2261 C CA . THR A 1 300 ? -16.897 -3.825 13.329 1.00 92.38 300 THR A CA 1
ATOM 2262 C C . THR A 1 300 ? -17.561 -5.171 13.614 1.00 92.38 300 THR A C 1
ATOM 2264 O O . THR A 1 300 ? -18.079 -5.429 14.704 1.00 92.38 300 THR A O 1
ATOM 2267 N N . ASP A 1 301 ? -17.514 -6.053 12.621 1.00 85.81 301 ASP A N 1
ATOM 2268 C CA . ASP A 1 301 ? -17.985 -7.429 12.693 1.00 85.81 301 ASP A CA 1
ATOM 2269 C C . ASP A 1 301 ? -16.967 -8.377 13.368 1.00 85.81 301 ASP A C 1
ATOM 2271 O O . ASP A 1 301 ? -15.956 -7.969 13.943 1.00 85.81 301 ASP A O 1
ATOM 2275 N N . VAL A 1 302 ? -17.234 -9.685 13.292 1.00 82.00 302 VAL A N 1
ATOM 2276 C CA . VAL A 1 302 ? -16.393 -10.734 13.897 1.00 82.00 302 VAL A CA 1
ATOM 2277 C C . VAL A 1 302 ? -15.007 -10.889 13.256 1.00 82.00 302 VAL A C 1
ATOM 2279 O O . VAL A 1 302 ? -14.160 -11.578 13.821 1.00 82.00 302 VAL A O 1
ATOM 2282 N N . ILE A 1 303 ? -14.768 -10.283 12.088 1.00 80.75 303 ILE A N 1
ATOM 2283 C CA . ILE A 1 303 ? -13.449 -10.214 11.442 1.00 80.75 303 ILE A CA 1
ATOM 2284 C C . ILE A 1 303 ? -12.846 -8.813 11.520 1.00 80.75 303 ILE A C 1
ATOM 2286 O O . ILE A 1 303 ? -11.870 -8.536 10.823 1.00 80.75 303 ILE A O 1
ATOM 2290 N N . GLY A 1 304 ? -13.373 -7.957 12.399 1.00 86.56 304 GLY A N 1
ATOM 2291 C CA . GLY A 1 304 ? -12.829 -6.629 12.651 1.00 86.56 304 GLY A CA 1
ATOM 2292 C C . GLY A 1 304 ? -13.076 -5.656 11.506 1.00 86.56 304 GLY A C 1
ATOM 2293 O O . GLY A 1 304 ? -12.324 -4.701 11.360 1.00 86.56 304 GLY A O 1
ATOM 2294 N N . ARG A 1 305 ? -14.099 -5.885 10.675 1.00 93.19 305 ARG A N 1
ATOM 2295 C CA . ARG A 1 305 ? -14.422 -5.015 9.539 1.00 93.19 305 ARG A CA 1
ATOM 2296 C C . ARG A 1 305 ? -15.733 -4.289 9.735 1.00 93.19 305 ARG A C 1
ATOM 2298 O O . ARG A 1 305 ? -16.708 -4.873 10.197 1.00 93.19 305 ARG A O 1
ATOM 2305 N N . THR A 1 306 ? -15.785 -3.031 9.323 1.00 97.25 306 THR A N 1
ATOM 2306 C CA . THR A 1 306 ? -17.060 -2.326 9.177 1.00 97.25 306 THR A CA 1
ATOM 2307 C C . THR A 1 306 ? -17.815 -2.830 7.941 1.00 97.25 306 THR A C 1
ATOM 2309 O O . THR A 1 306 ? -17.199 -3.352 7.003 1.00 97.25 306 THR A O 1
ATOM 2312 N N . PRO A 1 307 ? -19.143 -2.623 7.861 1.00 96.38 307 PRO A N 1
ATOM 2313 C CA . PRO A 1 307 ? -19.817 -2.625 6.567 1.00 96.38 307 PRO A CA 1
ATOM 2314 C C . PRO A 1 307 ? -19.187 -1.580 5.628 1.00 96.38 307 PRO A C 1
ATOM 2316 O O . PRO A 1 307 ? -18.539 -0.628 6.075 1.00 96.38 307 PRO A O 1
ATOM 2319 N N . VAL A 1 308 ? -19.380 -1.762 4.320 1.00 97.50 308 VAL A N 1
ATOM 2320 C CA . VAL A 1 308 ? -18.979 -0.761 3.324 1.00 97.50 308 VAL A CA 1
ATOM 2321 C C . VAL A 1 308 ? -19.938 0.425 3.408 1.00 97.50 308 VAL A C 1
ATOM 2323 O O . VAL A 1 308 ? -21.148 0.252 3.284 1.00 97.50 308 VAL A O 1
ATOM 2326 N N . MET A 1 309 ? -19.380 1.611 3.615 1.00 96.88 309 MET A N 1
ATOM 2327 C CA . MET A 1 309 ? -20.083 2.885 3.706 1.00 96.88 309 MET A CA 1
ATOM 2328 C C . MET A 1 309 ? -20.004 3.610 2.366 1.00 96.88 309 MET A C 1
ATOM 2330 O O . MET A 1 309 ? -18.919 3.743 1.803 1.00 96.88 309 MET A O 1
ATOM 2334 N N . GLU A 1 310 ? -21.134 4.089 1.856 1.00 96.38 310 GLU A N 1
ATOM 2335 C CA . GLU A 1 310 ? -21.183 4.957 0.675 1.00 96.38 310 GLU A CA 1
ATOM 2336 C C . GLU A 1 310 ? -21.084 6.417 1.116 1.00 96.38 310 GLU A C 1
ATOM 2338 O O . GLU A 1 310 ? -21.826 6.853 1.997 1.00 96.38 310 GLU A O 1
ATOM 2343 N N . LEU A 1 311 ? -20.151 7.162 0.529 1.00 95.00 311 LEU A N 1
ATOM 2344 C CA . LEU A 1 311 ? -19.863 8.550 0.874 1.00 95.00 311 LEU A CA 1
ATOM 2345 C C . LEU A 1 311 ? -19.871 9.409 -0.398 1.00 95.00 311 LEU A C 1
ATOM 2347 O O . LEU A 1 311 ? -19.376 8.952 -1.434 1.00 95.00 311 LEU A O 1
ATOM 2351 N N . PRO A 1 312 ? -20.410 10.641 -0.352 1.00 94.25 312 PRO A N 1
ATOM 2352 C CA . PRO A 1 312 ? -20.288 11.579 -1.461 1.00 94.25 312 PRO A CA 1
ATOM 2353 C C . PRO A 1 312 ? -18.831 11.755 -1.907 1.00 94.25 312 PRO A C 1
ATOM 2355 O O . PRO A 1 312 ? -17.921 11.898 -1.095 1.00 94.25 312 PRO A O 1
ATOM 2358 N N . ALA A 1 313 ? -18.601 11.756 -3.212 1.00 94.81 313 ALA A N 1
ATOM 2359 C CA . ALA A 1 313 ? -17.287 11.991 -3.793 1.00 94.81 313 ALA A CA 1
ATOM 2360 C C . ALA A 1 313 ? -17.392 12.977 -4.968 1.00 94.81 313 ALA A C 1
ATOM 2362 O O . ALA A 1 313 ? -18.471 13.144 -5.546 1.00 94.81 313 ALA A O 1
ATOM 2363 N N . PRO A 1 314 ? -16.293 13.643 -5.356 1.00 93.75 314 PRO A N 1
ATOM 2364 C CA . PRO A 1 314 ? -16.274 14.472 -6.554 1.00 93.75 314 PRO A CA 1
ATOM 2365 C C . PRO A 1 314 ? -16.548 13.660 -7.826 1.00 93.75 314 PRO A C 1
ATOM 2367 O O . PRO A 1 314 ? -16.500 12.429 -7.826 1.00 93.75 314 PRO A O 1
ATOM 2370 N N . ASN A 1 315 ? -16.803 14.354 -8.937 1.00 92.62 315 ASN A N 1
ATOM 2371 C CA . ASN A 1 315 ? -16.941 13.713 -10.242 1.00 92.62 315 ASN A CA 1
ATOM 2372 C C . ASN A 1 315 ? -15.644 12.969 -10.621 1.00 92.62 315 ASN A C 1
ATOM 2374 O O . ASN A 1 315 ? -14.547 13.529 -10.538 1.00 92.62 315 ASN A O 1
ATOM 2378 N N . ILE A 1 316 ? -15.780 11.727 -11.095 1.00 94.06 316 ILE A N 1
ATOM 2379 C CA . ILE A 1 316 ? -14.667 10.881 -11.541 1.00 94.06 316 ILE A CA 1
ATOM 2380 C C . ILE A 1 316 ? -13.780 11.556 -12.592 1.00 94.06 316 ILE A C 1
ATOM 2382 O O . ILE A 1 316 ? -12.561 11.361 -12.561 1.00 94.06 316 ILE A O 1
ATOM 2386 N N . ASP A 1 317 ? -14.343 12.414 -13.446 1.00 93.06 317 ASP A N 1
ATOM 2387 C CA . ASP A 1 317 ? -13.618 13.139 -14.496 1.00 93.06 317 ASP A CA 1
ATOM 2388 C C . ASP A 1 317 ? -12.416 13.933 -13.958 1.00 93.06 317 ASP A C 1
ATOM 2390 O O . ASP A 1 317 ? -11.391 14.049 -14.637 1.00 93.06 317 ASP A O 1
ATOM 2394 N N . TYR A 1 318 ? -12.485 14.418 -12.713 1.00 93.94 318 TYR A N 1
ATOM 2395 C CA . TYR A 1 318 ? -11.397 15.175 -12.083 1.00 93.94 318 TYR A CA 1
ATOM 2396 C C . TYR A 1 318 ? -10.151 14.324 -11.818 1.00 93.94 318 TYR A C 1
ATOM 2398 O O . TYR A 1 318 ? -9.048 14.861 -11.722 1.00 93.94 318 TYR A O 1
ATOM 2406 N N . SER A 1 319 ? -10.309 13.001 -11.721 1.00 94.88 319 SER A N 1
ATOM 2407 C CA . SER A 1 319 ? -9.209 12.045 -11.550 1.00 94.88 319 SER A CA 1
ATOM 2408 C C . SER A 1 319 ? -8.686 11.491 -12.882 1.00 94.88 319 SER A C 1
ATOM 2410 O O . SER A 1 319 ? -7.554 11.007 -12.958 1.00 94.88 319 SER A O 1
ATOM 2412 N N . LEU A 1 320 ? -9.490 11.571 -13.948 1.00 94.06 320 LEU A N 1
ATOM 2413 C CA . LEU A 1 320 ? -9.172 11.007 -15.262 1.00 94.06 320 LEU A CA 1
ATOM 2414 C C . LEU A 1 320 ? -8.372 11.968 -16.144 1.00 94.06 320 LEU A C 1
ATOM 2416 O O . LEU A 1 320 ? -7.753 11.539 -17.117 1.00 94.06 320 LEU A O 1
ATOM 2420 N N . ALA A 1 321 ? -8.332 13.251 -15.816 1.00 90.56 321 ALA A N 1
ATOM 2421 C CA . ALA A 1 321 ? -7.494 14.219 -16.500 1.00 90.56 321 ALA A CA 1
ATOM 2422 C C . ALA A 1 321 ? -6.898 15.211 -15.498 1.00 90.56 321 ALA A C 1
ATOM 2424 O O . ALA A 1 321 ? -7.453 15.404 -14.418 1.00 90.56 321 ALA A O 1
ATOM 2425 N N . PRO A 1 322 ? -5.790 15.881 -15.850 1.00 88.44 322 PRO A N 1
ATOM 2426 C CA . PRO A 1 322 ? -5.257 16.958 -15.035 1.00 88.44 322 PRO A CA 1
ATOM 2427 C C . PRO A 1 322 ? -6.295 18.068 -14.777 1.00 88.44 322 PRO A C 1
ATOM 2429 O O . PRO A 1 322 ? -6.507 18.936 -15.623 1.00 88.44 322 PRO A O 1
ATOM 2432 N N . SER A 1 323 ? -6.905 18.070 -13.591 1.00 86.94 323 SER A N 1
ATOM 2433 C CA . SER A 1 323 ? -7.934 19.036 -13.185 1.00 86.94 323 SER A CA 1
ATOM 2434 C C . SER A 1 323 ? -7.375 20.123 -12.260 1.00 86.94 323 SER A C 1
ATOM 2436 O O . SER A 1 323 ? -6.265 19.987 -11.737 1.00 86.94 323 SER A O 1
ATOM 2438 N N . ALA A 1 324 ? -8.094 21.240 -12.135 1.00 87.81 324 ALA A N 1
ATOM 2439 C CA . ALA A 1 324 ? -7.907 22.204 -11.044 1.00 87.81 324 ALA A CA 1
ATOM 2440 C C . ALA A 1 324 ? -8.769 21.841 -9.822 1.00 87.81 324 ALA A C 1
ATOM 2442 O O . ALA A 1 324 ? -8.418 22.196 -8.703 1.00 87.81 324 ALA A O 1
ATOM 2443 N N . GLU A 1 325 ? -9.859 21.108 -10.052 1.00 92.44 325 GLU A N 1
ATOM 2444 C CA . GLU A 1 325 ? -10.757 20.607 -9.016 1.00 92.44 325 GLU A CA 1
ATOM 2445 C C . GLU A 1 325 ? -10.150 19.395 -8.307 1.00 92.44 325 GLU A C 1
ATOM 2447 O O . GLU A 1 325 ? -9.461 18.576 -8.928 1.00 92.44 325 GLU A O 1
ATOM 2452 N N . GLN A 1 326 ? -10.437 19.262 -7.011 1.00 93.56 326 GLN A N 1
ATOM 2453 C CA . GLN A 1 326 ? -9.968 18.135 -6.213 1.00 93.56 326 GLN A CA 1
ATOM 2454 C C . GLN A 1 326 ? -10.701 16.840 -6.619 1.00 93.56 326 GLN A C 1
ATOM 2456 O O . GLN A 1 326 ? -11.932 16.818 -6.638 1.00 93.56 326 GLN A O 1
ATOM 2461 N N . PRO A 1 327 ? -9.984 15.743 -6.925 1.00 95.25 327 PRO A N 1
ATOM 2462 C CA . PRO A 1 327 ? -10.608 14.513 -7.417 1.00 95.25 327 PRO A CA 1
ATOM 2463 C C . PRO A 1 327 ? -11.160 13.581 -6.333 1.00 95.25 327 PRO A C 1
ATOM 2465 O O . PRO A 1 327 ? -11.798 12.586 -6.664 1.00 95.25 327 PRO A O 1
ATOM 2468 N N . TYR A 1 328 ? -10.911 13.879 -5.061 1.00 96.06 328 TYR A N 1
ATOM 2469 C CA . TYR A 1 328 ? -11.347 13.091 -3.908 1.00 96.06 328 TYR A CA 1
ATOM 2470 C C . TYR A 1 328 ? -12.028 13.987 -2.870 1.00 96.06 328 TYR A C 1
ATOM 2472 O O . TYR A 1 328 ? -11.745 15.182 -2.795 1.00 96.06 328 TYR A O 1
ATOM 2480 N N . ALA A 1 329 ? -12.909 13.408 -2.060 1.00 96.06 329 ALA A N 1
ATOM 2481 C CA . ALA A 1 329 ? -13.455 14.055 -0.869 1.00 96.06 329 ALA A CA 1
ATOM 2482 C C . ALA A 1 329 ? -12.610 13.701 0.363 1.00 96.06 329 ALA A C 1
ATOM 2484 O O . ALA A 1 329 ? -12.000 12.630 0.407 1.00 96.06 329 ALA A O 1
ATOM 2485 N N . ASN A 1 330 ? -12.589 14.595 1.354 1.00 97.00 330 ASN A N 1
ATOM 2486 C CA . ASN A 1 330 ? -11.917 14.376 2.632 1.00 97.00 330 ASN A CA 1
ATOM 2487 C C . ASN A 1 330 ? -12.936 14.120 3.743 1.00 97.00 330 ASN A C 1
ATOM 2489 O O . ASN A 1 330 ? -13.901 14.873 3.897 1.00 97.00 330 ASN A O 1
ATOM 2493 N N . TYR A 1 331 ? -12.672 13.093 4.543 1.00 97.00 331 TYR A N 1
ATOM 2494 C CA . TYR A 1 331 ? -13.453 12.752 5.728 1.00 97.00 331 TYR A CA 1
ATOM 2495 C C . TYR A 1 331 ? -12.534 12.551 6.929 1.00 97.00 331 TYR A C 1
ATOM 2497 O O . TYR A 1 331 ? -11.368 12.193 6.762 1.00 97.00 331 TYR A 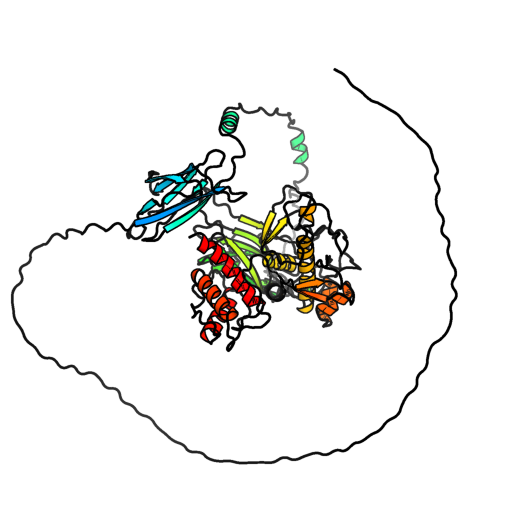O 1
ATOM 2505 N N . ASP A 1 332 ? -13.084 12.745 8.122 1.00 97.69 332 ASP A N 1
ATOM 2506 C CA . ASP A 1 332 ? -12.399 12.476 9.383 1.00 97.69 332 ASP A CA 1
ATOM 2507 C C . ASP A 1 332 ? -13.018 11.237 10.038 1.00 97.69 332 ASP A C 1
ATOM 2509 O O . ASP A 1 332 ? -14.237 11.028 9.987 1.00 97.69 332 ASP A O 1
ATOM 2513 N N . LEU A 1 333 ? -12.178 10.391 10.630 1.00 97.38 333 LEU A N 1
ATOM 2514 C CA . LEU A 1 333 ? -12.587 9.184 11.337 1.00 97.38 333 LEU A CA 1
ATOM 2515 C C . LEU A 1 333 ? -12.284 9.307 12.821 1.00 97.38 333 LEU A C 1
ATOM 2517 O O . LEU A 1 333 ? -11.172 9.667 13.192 1.00 97.38 333 LEU A O 1
ATOM 2521 N N . TYR A 1 334 ? -13.241 8.902 13.650 1.00 95.88 334 TYR A N 1
ATOM 2522 C CA . TYR A 1 334 ? -13.043 8.716 15.082 1.00 95.88 334 TYR A CA 1
ATOM 2523 C C . TYR A 1 334 ? -13.363 7.271 15.463 1.00 95.88 334 TYR A C 1
ATOM 2525 O O . TYR A 1 334 ? -14.470 6.780 15.211 1.00 95.88 334 TYR A O 1
ATOM 2533 N N . ILE A 1 335 ? -12.379 6.586 16.039 1.00 94.94 335 ILE A N 1
ATOM 2534 C CA . ILE A 1 335 ? -12.422 5.162 16.356 1.00 94.94 335 ILE A CA 1
ATOM 2535 C C . ILE A 1 335 ? -12.310 4.984 17.862 1.00 94.94 335 ILE A C 1
ATOM 2537 O O . ILE A 1 335 ? -11.356 5.443 18.486 1.00 94.94 335 ILE A O 1
ATOM 2541 N N . GLU A 1 336 ? -13.283 4.284 18.435 1.00 89.50 336 GLU A N 1
ATOM 2542 C CA . GLU A 1 336 ? -13.400 4.118 19.878 1.00 89.50 336 GLU A CA 1
ATOM 2543 C C . GLU A 1 336 ? -13.885 2.709 20.228 1.00 89.50 336 GLU A C 1
ATOM 2545 O O . GLU A 1 336 ? -14.859 2.191 19.668 1.00 89.50 336 GLU A O 1
ATOM 2550 N N . VAL A 1 337 ? -13.212 2.083 21.192 1.00 86.69 337 VAL A N 1
ATOM 2551 C CA . VAL A 1 337 ? -13.655 0.835 21.815 1.00 86.69 337 VAL A CA 1
ATOM 2552 C C . VAL A 1 337 ? -13.092 0.747 23.238 1.00 86.69 337 VAL A C 1
ATOM 2554 O O . VAL A 1 337 ? -11.932 1.098 23.455 1.00 86.69 337 VAL A O 1
ATOM 2557 N N . PRO A 1 338 ? -13.872 0.271 24.227 1.00 82.06 338 PRO A N 1
ATOM 2558 C CA . PRO A 1 338 ? -13.366 0.096 25.582 1.00 82.06 338 PRO A CA 1
ATOM 2559 C C . PRO A 1 338 ? -12.113 -0.788 25.630 1.00 82.06 338 PRO A C 1
ATOM 2561 O O . PRO A 1 338 ? -12.084 -1.868 25.038 1.00 82.06 338 PRO A O 1
ATOM 2564 N N . GLY A 1 339 ? -11.101 -0.344 26.378 1.00 79.75 339 GLY A N 1
ATOM 2565 C CA . GLY A 1 339 ? -9.844 -1.075 26.565 1.00 79.75 339 GLY A CA 1
ATOM 2566 C C . GLY A 1 339 ? -8.785 -0.832 25.486 1.00 79.75 339 GLY A C 1
ATOM 2567 O O . GLY A 1 339 ? -7.749 -1.486 25.529 1.00 79.75 339 GLY A O 1
ATOM 2568 N N . TYR A 1 340 ? -9.010 0.096 24.552 1.00 85.75 340 TYR A N 1
ATOM 2569 C CA . TYR A 1 340 ? -8.033 0.499 23.538 1.00 85.75 340 TYR A CA 1
ATOM 2570 C C . TYR A 1 340 ? -7.944 2.017 23.418 1.00 85.75 340 TYR A C 1
ATOM 2572 O O . TYR A 1 340 ? -8.910 2.724 23.701 1.00 85.75 340 TYR A O 1
ATOM 2580 N N . GLU A 1 341 ? -6.768 2.499 23.022 1.00 84.12 341 GLU A N 1
ATOM 2581 C CA . GLU A 1 341 ? -6.530 3.906 22.734 1.00 84.12 341 GLU A CA 1
ATOM 2582 C C . GLU A 1 341 ? -7.421 4.320 21.564 1.00 84.12 341 GLU A C 1
ATOM 2584 O O . GLU A 1 341 ? -7.563 3.582 20.580 1.00 84.12 341 GLU A O 1
ATOM 2589 N N . SER A 1 342 ? -8.083 5.469 21.700 1.00 89.56 342 SER A N 1
ATOM 2590 C CA . SER A 1 342 ? -8.890 6.009 20.614 1.00 89.56 342 SER A CA 1
ATOM 2591 C C . SER A 1 342 ? -7.977 6.506 19.499 1.00 89.56 342 SER A C 1
ATOM 2593 O O . SER A 1 342 ? -6.851 6.938 19.734 1.00 89.56 342 SER A O 1
ATOM 2595 N N . VAL A 1 343 ? -8.456 6.426 18.263 1.00 93.19 343 VAL A N 1
ATOM 2596 C CA . VAL A 1 343 ? -7.696 6.873 17.092 1.00 93.19 343 VAL A CA 1
ATOM 2597 C C . VAL A 1 343 ? -8.538 7.876 16.324 1.00 93.19 343 VAL A C 1
ATOM 2599 O O . VAL A 1 343 ? -9.708 7.619 16.031 1.00 93.19 343 VAL A O 1
ATOM 2602 N N . GLU A 1 344 ? -7.934 9.007 15.987 1.00 94.88 344 GLU A N 1
ATOM 2603 C CA . GLU A 1 344 ? -8.494 10.027 15.111 1.00 94.88 344 GLU A CA 1
ATOM 2604 C C . GLU A 1 344 ? -7.669 10.084 13.821 1.00 94.88 344 GLU A C 1
ATOM 2606 O O . GLU A 1 344 ? -6.439 10.136 13.850 1.00 94.88 344 GLU A O 1
ATOM 2611 N N . ILE A 1 345 ? -8.333 10.045 12.666 1.00 96.38 345 ILE A N 1
ATOM 2612 C CA . ILE A 1 345 ? -7.670 10.153 11.362 1.00 96.38 345 ILE A CA 1
ATOM 2613 C C . ILE A 1 345 ? -8.358 11.242 10.563 1.00 96.38 345 ILE A C 1
ATOM 2615 O O . ILE A 1 345 ? -9.478 11.053 10.094 1.00 96.38 345 ILE A O 1
ATOM 2619 N N . ASN A 1 346 ? -7.653 12.345 10.356 1.00 96.75 346 ASN A N 1
ATOM 2620 C CA . ASN A 1 346 ? -8.176 13.496 9.646 1.00 96.75 346 ASN A CA 1
ATOM 2621 C C . ASN A 1 346 ? -7.779 13.462 8.176 1.00 96.75 346 ASN A C 1
ATOM 2623 O O . ASN A 1 346 ? -6.628 13.180 7.831 1.00 96.75 346 ASN A O 1
ATOM 2627 N N . ASN A 1 347 ? -8.726 13.833 7.319 1.00 96.69 347 ASN A N 1
ATOM 2628 C CA . ASN A 1 347 ? -8.579 13.975 5.874 1.00 96.69 347 ASN A CA 1
ATOM 2629 C C . ASN A 1 347 ? -8.335 12.679 5.084 1.00 96.69 347 ASN A C 1
ATOM 2631 O O . ASN A 1 347 ? -7.676 12.732 4.043 1.00 96.69 347 ASN A O 1
ATOM 2635 N N . ILE A 1 348 ? -8.896 11.536 5.493 1.00 98.19 348 ILE A N 1
ATOM 2636 C CA . ILE A 1 348 ? -8.877 10.337 4.637 1.00 98.19 348 ILE A CA 1
ATOM 2637 C C . ILE A 1 348 ? -9.492 10.640 3.264 1.00 98.19 348 ILE A C 1
ATOM 2639 O O . ILE A 1 348 ? -10.427 11.435 3.150 1.00 98.19 348 ILE A O 1
ATOM 2643 N N . GLU A 1 349 ? -8.963 10.022 2.210 1.00 98.12 349 GLU A N 1
ATOM 2644 C CA . GLU A 1 349 ? -9.305 10.376 0.830 1.00 98.12 349 GLU A CA 1
ATOM 2645 C C . GLU A 1 349 ? -10.298 9.379 0.231 1.00 98.12 349 GLU A C 1
ATOM 2647 O O . GLU A 1 349 ? -10.007 8.186 0.129 1.00 98.12 349 GLU A O 1
ATOM 2652 N N . ILE A 1 350 ? -11.450 9.864 -0.230 1.00 98.00 350 ILE A N 1
ATOM 2653 C CA . ILE A 1 350 ? -12.482 9.049 -0.876 1.00 98.00 350 ILE A CA 1
ATOM 2654 C C . ILE A 1 350 ? -12.596 9.428 -2.355 1.00 98.00 350 ILE A C 1
ATOM 2656 O O . ILE A 1 350 ? -12.960 10.555 -2.694 1.00 98.00 350 ILE A O 1
ATOM 2660 N N . LEU A 1 351 ? -12.283 8.472 -3.233 1.00 97.12 351 LEU A N 1
ATOM 2661 C CA . LEU A 1 351 ? -12.424 8.585 -4.688 1.00 97.12 351 LEU A CA 1
ATOM 2662 C C . LEU A 1 351 ? -13.771 7.998 -5.148 1.00 97.12 351 LEU A C 1
ATOM 2664 O O . LEU A 1 351 ? -14.245 7.033 -4.541 1.00 97.12 351 LEU A O 1
ATOM 2668 N N . PRO A 1 352 ? -14.372 8.528 -6.227 1.00 95.62 352 PRO A N 1
ATOM 2669 C CA . PRO A 1 352 ? -15.601 7.975 -6.789 1.00 95.62 352 PRO A CA 1
ATOM 2670 C C . PRO A 1 352 ? -15.381 6.568 -7.362 1.00 95.62 352 PRO A C 1
ATOM 2672 O O . PRO A 1 352 ? -14.311 6.264 -7.888 1.00 95.62 352 PRO A O 1
ATOM 2675 N N . ASP A 1 353 ? -16.404 5.719 -7.252 1.00 94.25 353 ASP A N 1
ATOM 2676 C CA . ASP A 1 353 ? -16.510 4.343 -7.768 1.00 94.25 353 ASP A CA 1
ATOM 2677 C C . ASP A 1 353 ? -15.494 3.316 -7.218 1.00 94.25 353 ASP A C 1
ATOM 2679 O O . ASP A 1 353 ? -15.614 2.112 -7.466 1.00 94.25 353 ASP A O 1
ATOM 2683 N N . VAL A 1 354 ? -14.545 3.740 -6.384 1.00 95.44 354 VAL A N 1
ATOM 2684 C CA . VAL A 1 354 ? -13.481 2.901 -5.805 1.00 95.44 354 VAL A CA 1
ATOM 2685 C C . VAL A 1 354 ? -13.729 2.667 -4.311 1.00 95.44 354 VAL A C 1
ATOM 2687 O O . VAL A 1 354 ? -14.340 3.498 -3.634 1.00 95.44 354 VAL A O 1
ATOM 2690 N N . LEU A 1 355 ? -13.288 1.520 -3.779 1.00 98.06 355 LEU A N 1
ATOM 2691 C CA . LEU A 1 355 ? -13.330 1.255 -2.341 1.00 98.06 355 LEU A CA 1
ATOM 2692 C C . LEU A 1 355 ? -12.031 1.718 -1.672 1.00 98.06 355 LEU A C 1
ATOM 2694 O O . LEU A 1 355 ? -10.963 1.142 -1.875 1.00 98.06 355 LEU A O 1
ATOM 2698 N N . ALA A 1 356 ? -12.143 2.723 -0.810 1.00 98.56 356 ALA A N 1
ATOM 2699 C CA . ALA A 1 356 ? -11.134 3.063 0.177 1.00 98.56 356 ALA A CA 1
ATOM 2700 C C . ALA A 1 356 ? -11.150 2.049 1.332 1.00 98.56 356 ALA A C 1
ATOM 2702 O O . ALA A 1 356 ? -12.198 1.758 1.913 1.00 98.56 356 ALA A O 1
ATOM 2703 N N . ILE A 1 357 ? -9.977 1.534 1.691 1.00 98.44 357 ILE A N 1
ATOM 2704 C CA . ILE A 1 357 ? -9.761 0.636 2.826 1.00 98.44 357 ILE A CA 1
ATOM 2705 C C . ILE A 1 357 ? -8.884 1.367 3.842 1.00 98.44 357 ILE A C 1
ATOM 2707 O O . ILE A 1 357 ? -7.714 1.654 3.571 1.00 98.44 357 ILE A O 1
ATOM 2711 N N . GLN A 1 358 ? -9.437 1.654 5.015 1.00 98.19 358 GLN A N 1
ATOM 2712 C CA . GLN A 1 358 ? -8.698 2.205 6.145 1.00 98.19 358 GLN A CA 1
ATOM 2713 C C . GLN A 1 358 ? -8.281 1.065 7.076 1.00 98.19 358 GLN A C 1
ATOM 2715 O O . GLN A 1 358 ? -9.125 0.462 7.730 1.00 98.19 358 GLN A O 1
ATOM 2720 N N . ASN A 1 359 ? -6.983 0.774 7.153 1.00 94.62 359 ASN A N 1
ATOM 2721 C CA . ASN A 1 359 ? -6.462 -0.206 8.107 1.00 94.62 359 ASN A CA 1
ATOM 2722 C C . ASN A 1 359 ? -6.052 0.503 9.401 1.00 94.62 359 ASN A C 1
ATOM 2724 O O . ASN A 1 359 ? -5.385 1.536 9.343 1.00 94.62 359 ASN A O 1
ATOM 2728 N N . ILE A 1 360 ? -6.429 -0.055 10.551 1.00 92.12 360 ILE A N 1
ATOM 2729 C CA . ILE A 1 360 ? -6.106 0.482 11.879 1.00 92.12 360 ILE A CA 1
ATOM 2730 C C . ILE A 1 360 ? -5.611 -0.656 12.772 1.00 92.12 360 ILE A C 1
ATOM 2732 O O . ILE A 1 360 ? -6.183 -1.749 12.799 1.00 92.12 360 ILE A O 1
ATOM 2736 N N . SER A 1 361 ? -4.522 -0.400 13.495 1.00 86.81 361 SER A N 1
ATOM 2737 C CA . SER A 1 361 ? -3.994 -1.299 14.522 1.00 86.81 361 SER A CA 1
ATOM 2738 C C . SER A 1 361 ? -4.129 -0.619 15.877 1.00 86.81 361 SER A C 1
ATOM 2740 O O . SER A 1 361 ? -3.355 0.276 16.181 1.00 86.81 361 SER A O 1
ATOM 2742 N N . LEU A 1 362 ? -5.126 -1.016 16.665 1.00 86.56 362 LEU A N 1
ATOM 2743 C CA . LEU A 1 362 ? -5.389 -0.417 17.968 1.00 86.56 362 LEU A CA 1
ATOM 2744 C C . LEU A 1 362 ? -4.382 -0.895 19.017 1.00 86.56 362 LEU A C 1
ATOM 2746 O O . LEU A 1 362 ? -4.022 -2.081 19.069 1.00 86.56 362 LEU A O 1
ATOM 2750 N N . ILE A 1 363 ? -3.993 0.038 19.883 1.00 81.62 363 ILE A N 1
ATOM 2751 C CA . ILE A 1 363 ? -3.125 -0.182 21.038 1.00 81.62 363 ILE A CA 1
ATOM 2752 C C . ILE A 1 363 ? -4.020 -0.402 22.270 1.00 81.62 363 ILE A C 1
ATOM 2754 O O . ILE A 1 363 ? -4.872 0.440 22.551 1.00 81.62 363 ILE A O 1
ATOM 2758 N N . PRO A 1 364 ? -3.910 -1.533 22.988 1.00 77.94 364 PRO A N 1
ATOM 2759 C CA . PRO A 1 364 ? -4.647 -1.737 24.235 1.00 77.94 364 PRO A CA 1
ATOM 2760 C C . PRO A 1 364 ? -4.256 -0.715 25.316 1.00 77.94 364 PRO A C 1
ATOM 2762 O O . PRO A 1 364 ? -3.074 -0.440 25.511 1.00 77.94 364 PRO A O 1
ATOM 2765 N N . LEU A 1 365 ? -5.240 -0.181 26.047 1.00 72.19 365 LEU A N 1
ATOM 2766 C CA . LEU A 1 365 ? -5.030 0.729 27.181 1.00 72.19 365 LEU A CA 1
ATOM 2767 C C . LEU A 1 365 ? -4.614 -0.071 28.416 1.00 72.19 365 LEU A C 1
ATOM 2769 O O . LEU A 1 365 ? -5.429 -0.330 29.300 1.00 72.19 365 LEU A O 1
ATOM 2773 N N . GLU A 1 366 ? -3.356 -0.489 28.481 1.00 57.84 366 GLU A N 1
ATOM 2774 C CA . GLU A 1 366 ? -2.829 -1.148 29.680 1.00 57.84 366 GLU A CA 1
ATOM 2775 C C . GLU A 1 366 ? -2.275 -0.148 30.724 1.00 57.84 366 GLU A C 1
ATOM 2777 O O . GLU A 1 366 ? -2.078 -0.572 31.858 1.00 57.84 366 GLU A O 1
ATOM 2782 N N . ASP A 1 367 ? -2.125 1.166 30.423 1.00 45.25 367 ASP A N 1
ATOM 2783 C CA . ASP A 1 367 ? -1.247 2.041 31.243 1.00 45.25 367 ASP A CA 1
ATOM 2784 C C . ASP A 1 367 ? -1.455 3.591 31.284 1.00 45.25 367 ASP A C 1
ATOM 2786 O O . ASP A 1 367 ? -0.511 4.311 31.611 1.00 45.25 367 ASP A O 1
ATOM 2790 N N . VAL A 1 368 ? -2.634 4.194 31.033 1.00 38.41 368 VAL A N 1
ATOM 2791 C CA . VAL A 1 368 ? -2.733 5.687 31.041 1.00 38.41 368 VAL A CA 1
ATOM 2792 C C . VAL A 1 368 ? -3.895 6.251 31.875 1.00 38.41 368 VAL A C 1
ATOM 2794 O O . VAL A 1 368 ? -5.070 6.037 31.587 1.00 38.41 368 VAL A O 1
ATOM 2797 N N . GLN A 1 369 ? -3.560 7.063 32.891 1.00 37.03 369 GLN A N 1
ATOM 2798 C CA . GLN A 1 369 ? -4.410 8.183 33.320 1.00 37.03 369 GLN A CA 1
ATOM 2799 C C . GLN A 1 369 ? -4.357 9.249 32.219 1.00 37.03 369 GLN A C 1
ATOM 2801 O O . GLN A 1 369 ? -3.484 10.114 32.231 1.00 37.03 369 GLN A O 1
ATOM 2806 N N . GLY A 1 370 ? -5.250 9.152 31.236 1.00 44.72 370 GLY A N 1
ATOM 2807 C CA . GLY A 1 370 ? -5.297 10.093 30.120 1.00 44.72 370 GLY A CA 1
ATOM 2808 C C . GLY A 1 370 ? -6.008 9.510 28.908 1.00 44.72 370 GLY A C 1
ATOM 2809 O O . GLY A 1 370 ? -5.556 8.535 28.323 1.00 44.72 370 GLY A O 1
ATOM 2810 N N . GLU A 1 371 ? -7.125 10.127 28.540 1.00 48.41 371 GLU A N 1
ATOM 2811 C CA . GLU A 1 371 ? -7.810 9.924 27.266 1.00 48.41 371 GLU A CA 1
ATOM 2812 C C . GLU A 1 371 ? -7.074 10.751 26.198 1.00 48.41 371 GLU A C 1
ATOM 2814 O O . GLU A 1 371 ? -7.455 11.890 25.927 1.00 48.41 371 GLU A O 1
ATOM 2819 N N . SER A 1 372 ? -5.972 10.253 25.637 1.00 57.53 372 SER A N 1
ATOM 2820 C CA . SER A 1 372 ? -5.412 10.852 24.418 1.00 57.53 372 SER A CA 1
ATOM 2821 C C . SER A 1 372 ? -5.738 9.967 23.230 1.00 57.53 372 SER A C 1
ATOM 2823 O O . SER A 1 372 ? -5.484 8.770 23.276 1.00 57.53 372 SER A O 1
ATOM 2825 N N . ALA A 1 373 ? -6.318 10.561 22.190 1.00 69.12 373 ALA A N 1
ATOM 2826 C CA . ALA A 1 373 ? -6.476 9.895 20.909 1.00 69.12 373 ALA A CA 1
ATOM 2827 C C . ALA A 1 373 ? -5.162 9.989 20.124 1.00 69.12 373 ALA A C 1
ATOM 2829 O O . ALA A 1 373 ? -4.578 11.077 20.034 1.00 69.12 373 ALA A O 1
ATOM 2830 N N . GLU A 1 374 ? -4.717 8.888 19.521 1.00 84.69 374 GLU A N 1
ATOM 2831 C CA . GLU A 1 374 ? -3.663 8.942 18.510 1.00 84.69 374 GLU A CA 1
ATOM 2832 C C . GLU A 1 374 ? -4.222 9.668 17.279 1.00 84.69 374 GLU A C 1
ATOM 2834 O O . GLU A 1 374 ? -5.210 9.230 16.687 1.00 84.69 374 GLU A O 1
ATOM 2839 N N . LEU A 1 375 ? -3.612 10.795 16.905 1.00 88.75 375 LEU A N 1
ATOM 2840 C CA . LEU A 1 375 ? -4.065 11.628 15.793 1.00 88.75 375 LEU A CA 1
ATOM 2841 C C . LEU A 1 375 ? -3.174 11.442 14.562 1.00 88.75 375 LEU A C 1
ATOM 2843 O O . LEU A 1 375 ? -1.989 11.779 14.575 1.00 88.75 375 LEU A O 1
ATOM 2847 N N . PHE A 1 376 ? -3.783 11.028 13.457 1.00 93.25 376 PHE A N 1
ATOM 2848 C CA . PHE A 1 376 ? -3.183 11.034 12.128 1.00 93.25 376 PHE A CA 1
ATOM 2849 C C . PHE A 1 376 ? -3.795 12.141 11.273 1.00 93.25 376 PHE A C 1
ATOM 2851 O O . PHE A 1 376 ? -5.007 12.319 11.245 1.00 93.25 376 PHE A O 1
ATOM 2858 N N . VAL A 1 377 ? -2.966 12.867 10.521 1.00 93.69 377 VAL A N 1
ATOM 2859 C CA . VAL A 1 377 ? -3.433 13.889 9.574 1.00 93.69 377 VAL A CA 1
ATOM 2860 C C . VAL A 1 377 ? -2.904 13.560 8.188 1.00 93.69 377 VAL A C 1
ATOM 2862 O O . VAL A 1 377 ? -1.695 13.577 7.954 1.00 93.69 377 VAL A O 1
ATOM 2865 N N . ILE A 1 378 ? -3.811 13.269 7.259 1.00 97.12 378 ILE A N 1
ATOM 2866 C CA . ILE A 1 378 ? -3.466 12.900 5.888 1.00 97.12 378 ILE A CA 1
ATOM 2867 C C . ILE A 1 378 ? -3.295 14.186 5.060 1.00 97.12 378 ILE A C 1
ATOM 2869 O O . ILE A 1 378 ? -4.251 14.947 4.900 1.00 97.12 378 ILE A O 1
ATOM 2873 N N . PRO A 1 379 ? -2.086 14.495 4.551 1.00 96.00 379 PRO A N 1
ATOM 2874 C CA . PRO A 1 379 ? -1.892 15.628 3.658 1.00 96.00 379 PRO A CA 1
ATOM 2875 C C . PRO A 1 379 ? -2.462 15.324 2.258 1.00 96.00 379 PRO A C 1
ATOM 2877 O O . PRO A 1 379 ? -2.681 14.157 1.933 1.00 96.00 379 PRO A O 1
ATOM 2880 N N . PRO A 1 380 ? -2.644 16.345 1.400 1.00 95.69 380 PRO A N 1
ATOM 2881 C CA . PRO A 1 380 ? -3.214 16.157 0.065 1.00 95.69 380 PRO A CA 1
ATOM 2882 C C . PRO A 1 380 ? -2.455 15.146 -0.814 1.00 95.69 380 PRO A C 1
ATOM 2884 O O . PRO A 1 380 ? -1.230 15.116 -0.818 1.00 95.69 380 PRO A O 1
ATOM 2887 N N . HIS A 1 381 ? -3.154 14.383 -1.652 1.00 97.00 381 HIS A N 1
ATOM 2888 C CA . HIS A 1 381 ? -2.552 13.504 -2.660 1.00 97.00 381 HIS A CA 1
ATOM 2889 C C . HIS A 1 381 ? -1.470 14.204 -3.513 1.00 97.00 381 HIS A C 1
ATOM 2891 O O . HIS A 1 381 ? -1.655 15.352 -3.932 1.00 97.00 381 HIS A O 1
ATOM 2897 N N . THR A 1 382 ? -0.370 13.521 -3.874 1.00 95.75 382 THR A N 1
ATOM 2898 C CA . THR A 1 382 ? 0.783 14.189 -4.522 1.00 95.75 382 THR A CA 1
ATOM 2899 C C . THR A 1 382 ? 0.470 14.783 -5.888 1.00 95.75 382 THR A C 1
ATOM 2901 O O . THR A 1 382 ? 1.020 15.823 -6.240 1.00 95.75 382 THR A O 1
ATOM 2904 N N . LEU A 1 383 ? -0.442 14.177 -6.654 1.00 95.31 383 LEU A N 1
ATOM 2905 C CA . LEU A 1 383 ? -0.919 14.710 -7.941 1.00 95.31 383 LEU A CA 1
ATOM 2906 C C . LEU A 1 383 ? -1.794 15.975 -7.827 1.00 95.31 383 LEU A C 1
ATOM 2908 O O . LEU A 1 383 ? -2.011 16.632 -8.847 1.00 95.31 383 LEU A O 1
ATOM 2912 N N . TYR A 1 384 ? -2.257 16.326 -6.623 1.00 94.44 384 TYR A N 1
ATOM 2913 C CA . TYR A 1 384 ? -3.061 17.522 -6.353 1.00 94.44 384 TYR A CA 1
ATOM 2914 C C . TYR A 1 384 ? -2.290 18.556 -5.517 1.00 94.44 384 TYR A C 1
ATOM 2916 O O . TYR A 1 384 ? -2.132 19.699 -5.944 1.00 94.44 384 TYR A O 1
ATOM 2924 N N . GLY A 1 385 ? -1.746 18.149 -4.366 1.00 92.00 385 GLY A N 1
ATOM 2925 C CA . GLY A 1 385 ? -0.978 19.014 -3.467 1.00 92.00 385 GLY A CA 1
ATOM 2926 C C . GLY A 1 385 ? 0.364 19.460 -4.046 1.00 92.00 385 GLY A C 1
ATOM 2927 O O . GLY A 1 385 ? 0.897 18.830 -4.961 1.00 92.00 385 GLY A O 1
ATOM 2928 N N . ASP A 1 386 ? 0.919 20.553 -3.523 1.00 90.56 386 ASP A N 1
ATOM 2929 C CA . ASP A 1 386 ? 2.244 21.039 -3.915 1.00 90.56 386 ASP A CA 1
ATOM 2930 C C . ASP A 1 386 ? 3.342 20.333 -3.111 1.00 90.56 386 ASP A C 1
ATOM 2932 O O . ASP A 1 386 ? 3.337 20.328 -1.879 1.00 90.56 386 ASP A O 1
ATOM 2936 N N . TYR A 1 387 ? 4.282 19.726 -3.828 1.00 92.06 387 TYR A N 1
ATOM 2937 C CA . TYR A 1 387 ? 5.354 18.922 -3.261 1.00 92.06 387 TYR A CA 1
ATOM 2938 C C . TYR A 1 387 ? 6.678 19.266 -3.938 1.00 92.06 387 TYR A C 1
ATOM 2940 O O . TYR A 1 387 ? 6.712 19.473 -5.155 1.00 92.06 387 TYR A O 1
ATOM 2948 N N . PRO A 1 388 ? 7.800 19.264 -3.194 1.00 91.19 388 PRO A N 1
ATOM 2949 C CA . PRO A 1 388 ? 9.103 19.531 -3.778 1.00 91.19 388 PRO A CA 1
ATOM 2950 C C . PRO A 1 388 ? 9.408 18.599 -4.962 1.00 91.19 388 PRO A C 1
ATOM 2952 O O . PRO A 1 388 ? 9.168 17.385 -4.864 1.00 91.19 388 PRO A O 1
ATOM 2955 N N . PRO A 1 389 ? 9.971 19.133 -6.063 1.00 89.12 389 PRO A N 1
ATOM 2956 C CA . PRO A 1 389 ? 10.330 18.330 -7.219 1.00 89.12 389 PRO A CA 1
ATOM 2957 C C . PRO A 1 389 ? 11.441 17.338 -6.868 1.00 89.12 389 PRO A C 1
ATOM 2959 O O . PRO A 1 389 ? 12.339 17.622 -6.072 1.00 89.12 389 PRO A O 1
ATOM 2962 N N . LYS A 1 390 ? 11.393 16.170 -7.512 1.00 92.12 390 LYS A N 1
ATOM 2963 C CA . LYS A 1 390 ? 12.350 15.089 -7.281 1.00 92.12 390 LYS A CA 1
ATOM 2964 C C . LYS A 1 390 ? 13.763 15.487 -7.724 1.00 92.12 390 LYS A C 1
ATOM 2966 O O . LYS A 1 390 ? 13.968 15.984 -8.832 1.00 92.12 390 LYS A O 1
ATOM 2971 N N . ILE A 1 391 ? 14.745 15.231 -6.868 1.00 91.88 391 ILE A N 1
ATOM 2972 C CA . ILE A 1 391 ? 16.168 15.424 -7.136 1.00 91.88 391 ILE A CA 1
ATOM 2973 C C . ILE A 1 391 ? 16.640 14.267 -8.009 1.00 91.88 391 ILE A C 1
ATOM 2975 O O . ILE A 1 391 ? 16.530 13.101 -7.635 1.00 91.88 391 ILE A O 1
ATOM 2979 N N . ALA A 1 392 ? 17.170 14.589 -9.185 1.00 91.88 392 ALA A N 1
ATOM 2980 C CA . ALA A 1 392 ? 17.611 13.583 -10.138 1.00 91.88 392 ALA A CA 1
ATOM 2981 C C . ALA A 1 392 ? 18.790 12.760 -9.617 1.00 91.88 392 ALA A C 1
ATOM 2983 O O . ALA A 1 392 ? 19.828 13.302 -9.239 1.00 91.88 392 ALA A O 1
ATOM 2984 N N . GLU A 1 393 ? 18.664 11.442 -9.708 1.00 93.00 393 GLU A N 1
ATOM 2985 C CA . GLU A 1 393 ? 19.741 10.500 -9.455 1.00 93.00 393 GLU A CA 1
ATOM 2986 C C . GLU A 1 393 ? 19.890 9.510 -10.618 1.00 93.00 393 GLU A C 1
ATOM 2988 O O . GLU A 1 393 ? 19.005 9.338 -11.457 1.00 93.00 393 GLU A O 1
ATOM 2993 N N . ALA A 1 394 ? 21.040 8.836 -10.673 1.00 92.38 394 ALA A N 1
ATOM 2994 C CA . ALA A 1 394 ? 21.273 7.791 -11.661 1.00 92.38 394 ALA A CA 1
ATOM 2995 C C . ALA A 1 394 ? 20.362 6.575 -11.416 1.00 92.38 394 ALA A C 1
ATOM 2997 O O . ALA A 1 394 ? 20.138 6.191 -10.264 1.00 92.38 394 ALA A O 1
ATOM 2998 N N . GLU A 1 395 ? 19.903 5.962 -12.513 1.00 92.12 395 GLU A N 1
ATOM 2999 C CA . GLU A 1 395 ? 19.115 4.718 -12.531 1.00 92.12 395 GLU A CA 1
ATOM 3000 C C . GLU A 1 395 ? 19.904 3.535 -11.938 1.00 92.12 395 GLU A C 1
ATOM 3002 O O . GLU A 1 395 ? 19.346 2.678 -11.260 1.00 92.12 395 GLU A O 1
ATOM 3007 N N . ILE A 1 396 ? 21.221 3.517 -12.159 1.00 92.81 396 ILE A N 1
ATOM 3008 C CA . ILE A 1 396 ? 22.149 2.509 -11.641 1.00 92.81 396 ILE A CA 1
ATOM 3009 C C . ILE A 1 396 ? 22.931 3.147 -10.497 1.00 92.81 396 ILE A C 1
ATOM 3011 O O . ILE A 1 396 ? 23.625 4.150 -10.695 1.00 92.81 396 ILE A O 1
ATOM 3015 N N . LYS A 1 397 ? 22.837 2.570 -9.297 1.00 89.69 397 LYS A N 1
ATOM 3016 C CA . LYS A 1 397 ? 23.615 3.031 -8.145 1.00 89.69 397 LYS A CA 1
ATOM 3017 C C . LYS A 1 397 ? 24.977 2.348 -8.100 1.00 89.69 397 LYS A C 1
ATOM 3019 O O . LYS A 1 397 ? 25.079 1.174 -8.461 1.00 89.69 397 LYS A O 1
ATOM 3024 N N . PRO A 1 398 ? 26.026 3.050 -7.646 1.00 83.50 398 PRO A N 1
ATOM 3025 C CA . PRO A 1 398 ? 27.288 2.399 -7.345 1.00 83.50 398 PRO A CA 1
ATOM 3026 C C . PRO A 1 398 ? 27.091 1.420 -6.182 1.00 83.50 398 PRO A C 1
ATOM 3028 O O . PRO A 1 398 ? 26.598 1.805 -5.125 1.00 83.50 398 PRO A O 1
ATOM 3031 N N . VAL A 1 399 ? 27.507 0.171 -6.378 1.00 68.00 399 VAL A N 1
ATOM 3032 C CA . VAL A 1 399 ? 27.661 -0.823 -5.308 1.00 68.00 399 VAL A CA 1
ATOM 3033 C C . VAL A 1 399 ? 29.139 -0.830 -4.901 1.00 68.00 399 VAL A C 1
ATOM 3035 O O . VAL A 1 399 ? 30.019 -1.010 -5.742 1.00 68.00 399 VAL A O 1
ATOM 3038 N N . GLY A 1 400 ? 29.450 -0.490 -3.649 1.00 55.59 400 GLY A N 1
ATOM 3039 C CA . GLY A 1 400 ? 30.835 -0.352 -3.182 1.00 55.59 400 GLY A CA 1
ATOM 3040 C C . GLY A 1 400 ? 31.496 -1.699 -2.862 1.00 55.59 400 GLY A C 1
ATOM 3041 O O . GLY A 1 400 ? 30.836 -2.605 -2.377 1.00 55.59 400 GLY A O 1
ATOM 3042 N N . GLN A 1 401 ? 32.818 -1.817 -3.061 1.00 42.19 401 GLN A N 1
ATOM 3043 C CA . GLN A 1 401 ? 33.652 -2.916 -2.519 1.00 42.19 401 GLN A CA 1
ATOM 3044 C C . GLN A 1 401 ? 34.222 -2.607 -1.117 1.00 42.19 401 GLN A C 1
ATOM 3046 O O . GLN A 1 401 ? 35.161 -3.257 -0.663 1.00 42.19 401 GLN A O 1
ATOM 3051 N N . SER A 1 402 ? 33.707 -1.592 -0.423 1.00 36.38 402 SER A N 1
ATOM 3052 C CA . SER A 1 402 ? 34.283 -1.113 0.834 1.00 36.38 402 SER A CA 1
ATOM 3053 C C . SER A 1 402 ? 33.290 -1.251 1.983 1.00 36.38 402 SER A C 1
ATOM 3055 O O . SER A 1 402 ? 32.511 -0.339 2.226 1.00 36.38 402 SER A O 1
ATOM 3057 N N . GLY A 1 403 ? 33.395 -2.355 2.722 1.00 39.22 403 GLY A N 1
ATOM 3058 C CA . GLY A 1 403 ? 33.112 -2.385 4.161 1.00 39.22 403 GLY A CA 1
ATOM 3059 C C . GLY A 1 403 ? 31.741 -2.861 4.646 1.00 39.22 403 GLY A C 1
ATOM 3060 O O . GLY A 1 403 ? 31.697 -3.329 5.776 1.00 39.22 403 GLY A O 1
ATOM 3061 N N . GLU A 1 404 ? 30.670 -2.823 3.849 1.00 35.56 404 GLU A N 1
ATOM 3062 C CA . GLU A 1 404 ? 29.312 -3.183 4.308 1.00 35.56 404 GLU A CA 1
ATOM 3063 C C . GLU A 1 404 ? 28.529 -4.009 3.267 1.00 35.56 404 GLU A C 1
ATOM 3065 O O . GLU A 1 404 ? 28.846 -4.021 2.075 1.00 35.56 404 GLU A O 1
ATOM 3070 N N . ILE A 1 405 ? 27.576 -4.802 3.760 1.00 45.72 405 ILE A N 1
ATOM 3071 C CA . ILE A 1 405 ? 26.976 -5.977 3.114 1.00 45.72 405 ILE A CA 1
ATOM 3072 C C . ILE A 1 405 ? 25.981 -5.541 2.027 1.00 45.72 405 ILE A C 1
ATOM 3074 O O . ILE A 1 405 ? 24.803 -5.340 2.288 1.00 45.72 405 ILE A O 1
ATOM 3078 N N . VAL A 1 406 ? 26.429 -5.446 0.773 1.00 49.06 406 VAL A N 1
ATOM 3079 C CA . VAL A 1 406 ? 25.497 -5.402 -0.367 1.00 49.06 406 VAL A CA 1
ATOM 3080 C C . VAL A 1 406 ? 24.865 -6.784 -0.515 1.00 49.06 406 VAL A C 1
ATOM 3082 O O . VAL A 1 406 ? 25.574 -7.796 -0.536 1.00 49.06 406 VAL A O 1
ATOM 3085 N N . LEU A 1 407 ? 23.536 -6.835 -0.618 1.00 57.34 407 LEU A N 1
ATOM 3086 C CA . LEU A 1 407 ? 22.834 -8.094 -0.851 1.00 57.34 407 LEU A CA 1
ATOM 3087 C C . LEU A 1 407 ? 23.317 -8.706 -2.172 1.00 57.34 407 LEU A C 1
ATOM 3089 O O . LEU A 1 407 ? 23.371 -8.035 -3.196 1.00 57.34 407 LEU A O 1
ATOM 3093 N N . SER A 1 408 ? 23.652 -9.997 -2.167 1.00 66.44 408 SER A N 1
ATOM 3094 C CA . SER A 1 408 ? 24.117 -10.707 -3.370 1.00 66.44 408 SER A CA 1
ATOM 3095 C C . SER A 1 408 ? 22.999 -11.022 -4.371 1.00 66.44 408 SER A C 1
ATOM 3097 O O . SER A 1 408 ? 23.264 -11.540 -5.453 1.00 66.44 408 SER A O 1
ATOM 3099 N N . LYS A 1 409 ? 21.746 -10.751 -3.997 1.00 78.94 409 LYS A N 1
ATOM 3100 C CA . LYS A 1 409 ? 20.539 -10.947 -4.802 1.00 78.94 409 LYS A CA 1
ATOM 3101 C C . LYS A 1 409 ? 19.435 -10.007 -4.328 1.00 78.94 409 LYS A C 1
ATOM 3103 O O . LYS A 1 409 ? 19.477 -9.490 -3.213 1.00 78.94 409 LYS A O 1
ATOM 3108 N N . VAL A 1 410 ? 18.433 -9.803 -5.175 1.00 84.75 410 VAL A N 1
ATOM 3109 C CA . VAL A 1 410 ? 17.255 -9.004 -4.828 1.00 84.75 410 VAL A CA 1
ATOM 3110 C C . VAL A 1 410 ? 16.355 -9.803 -3.892 1.00 84.75 410 VAL A C 1
ATOM 3112 O O . VAL A 1 410 ? 15.927 -10.908 -4.226 1.00 84.75 410 VAL A O 1
ATOM 3115 N N . VAL A 1 411 ? 16.073 -9.226 -2.726 1.00 80.00 411 VAL A N 1
ATOM 3116 C CA . VAL A 1 411 ? 15.238 -9.826 -1.683 1.00 80.00 411 VAL A CA 1
ATOM 3117 C C . VAL A 1 411 ? 14.103 -8.869 -1.351 1.00 80.00 411 VAL A C 1
ATOM 3119 O O . VAL A 1 411 ? 14.341 -7.677 -1.151 1.00 80.00 411 VAL A O 1
ATOM 3122 N N . ILE A 1 412 ? 12.878 -9.385 -1.264 1.00 85.19 412 ILE A N 1
ATOM 3123 C CA . ILE A 1 412 ? 11.752 -8.620 -0.723 1.00 85.19 412 ILE A CA 1
ATOM 3124 C C . ILE A 1 412 ? 11.911 -8.570 0.800 1.00 85.19 412 ILE A C 1
ATOM 3126 O O . ILE A 1 412 ? 11.903 -9.632 1.430 1.00 85.19 412 ILE A O 1
ATOM 3130 N N . PRO A 1 413 ? 12.093 -7.390 1.414 1.00 78.88 413 PRO A N 1
ATOM 3131 C CA . PRO A 1 413 ? 12.231 -7.303 2.859 1.00 78.88 413 PRO A CA 1
ATOM 3132 C C . PRO A 1 413 ? 10.888 -7.568 3.549 1.00 78.88 413 PRO A C 1
ATOM 3134 O O . PRO A 1 413 ? 9.827 -7.325 2.978 1.00 78.88 413 PRO A O 1
ATOM 3137 N N . GLU A 1 414 ? 10.929 -8.014 4.804 1.00 73.75 414 GLU A N 1
ATOM 3138 C CA . GLU A 1 414 ? 9.715 -8.102 5.625 1.00 73.75 414 GLU A CA 1
ATOM 3139 C C . GLU A 1 414 ? 9.182 -6.692 5.939 1.00 73.75 414 GLU A C 1
ATOM 3141 O O . GLU A 1 414 ? 8.004 -6.406 5.722 1.00 73.75 414 GLU A O 1
ATOM 3146 N N . TYR A 1 415 ? 10.082 -5.785 6.344 1.00 76.88 415 TYR A N 1
ATOM 3147 C CA . TYR A 1 415 ? 9.784 -4.390 6.670 1.00 76.88 415 TYR A CA 1
ATOM 3148 C C . TYR A 1 415 ? 10.677 -3.407 5.909 1.00 76.88 415 TYR A C 1
ATOM 3150 O O . TYR A 1 415 ? 11.857 -3.657 5.659 1.00 76.88 415 TYR A O 1
ATOM 3158 N N . VAL A 1 416 ? 10.113 -2.244 5.609 1.00 83.62 416 VAL A N 1
ATOM 3159 C CA . VAL A 1 416 ? 10.800 -1.040 5.154 1.00 83.62 416 VAL A CA 1
ATOM 3160 C C . VAL A 1 416 ? 10.751 -0.034 6.301 1.00 83.62 416 VAL A C 1
ATOM 3162 O O . VAL A 1 416 ? 9.676 0.286 6.802 1.00 83.62 416 VAL A O 1
ATOM 3165 N N . VAL A 1 417 ? 11.918 0.463 6.720 1.00 83.31 417 VAL A N 1
ATOM 3166 C CA . VAL A 1 417 ? 12.004 1.529 7.732 1.00 83.31 417 VAL A CA 1
ATOM 3167 C C . VAL A 1 417 ? 11.905 2.870 7.015 1.00 83.31 417 VAL A C 1
ATOM 3169 O O . VAL A 1 417 ? 12.854 3.260 6.324 1.00 83.31 417 VAL A O 1
ATOM 3172 N N . VAL A 1 418 ? 10.755 3.528 7.139 1.00 92.69 418 VAL A N 1
ATOM 3173 C CA . VAL A 1 418 ? 10.434 4.792 6.469 1.00 92.69 418 VAL A CA 1
ATOM 3174 C C . VAL A 1 418 ? 10.709 5.959 7.401 1.00 92.69 418 VAL A C 1
ATOM 3176 O O . VAL A 1 418 ? 10.115 6.046 8.468 1.00 92.69 418 VAL A O 1
ATOM 3179 N N . HIS A 1 419 ? 11.572 6.870 6.977 1.00 92.56 419 HIS A N 1
ATOM 3180 C CA . HIS A 1 419 ? 11.858 8.109 7.685 1.00 92.56 419 HIS A CA 1
ATOM 3181 C C . HIS A 1 419 ? 10.914 9.227 7.230 1.00 92.56 419 HIS A C 1
ATOM 3183 O O . HIS A 1 419 ? 10.855 9.540 6.037 1.00 92.56 419 HIS A O 1
ATOM 3189 N N . ASP A 1 420 ? 10.175 9.821 8.163 1.00 92.88 420 ASP A N 1
ATOM 3190 C CA . ASP A 1 420 ? 9.104 10.794 7.903 1.00 92.88 420 ASP A CA 1
ATOM 3191 C C . ASP A 1 420 ? 9.614 12.230 7.710 1.00 92.88 420 ASP A C 1
ATOM 3193 O O . ASP A 1 420 ? 9.169 13.183 8.343 1.00 92.88 420 ASP A O 1
ATOM 3197 N N . GLY A 1 421 ? 10.624 12.385 6.862 1.00 93.31 421 GLY A N 1
ATOM 3198 C CA . GLY A 1 421 ? 11.254 13.668 6.602 1.00 93.31 421 GLY A CA 1
ATOM 3199 C C . GLY A 1 421 ? 12.376 13.570 5.573 1.00 93.31 421 GLY A C 1
ATOM 3200 O O . GLY A 1 421 ? 12.708 12.481 5.094 1.00 93.31 421 GLY A O 1
ATOM 3201 N N . PRO A 1 422 ? 12.982 14.702 5.174 1.00 93.81 422 PRO A N 1
ATOM 3202 C CA . PRO A 1 422 ? 14.202 14.673 4.375 1.00 93.81 422 PRO A CA 1
ATOM 3203 C C . PRO A 1 422 ? 15.339 14.003 5.169 1.00 93.81 422 PRO A C 1
ATOM 3205 O O . PRO A 1 422 ? 15.363 14.113 6.390 1.00 93.81 422 PRO A O 1
ATOM 3208 N N . PRO A 1 423 ? 16.364 13.414 4.519 1.00 91.62 423 PRO A N 1
ATOM 3209 C CA . PRO A 1 423 ? 17.433 12.690 5.222 1.00 91.62 423 PRO A CA 1
ATOM 3210 C C . PRO A 1 423 ? 18.200 13.509 6.276 1.00 91.62 423 PRO A C 1
ATOM 3212 O O . PRO A 1 423 ? 18.934 12.958 7.090 1.00 91.62 423 PRO A O 1
ATOM 3215 N N . SER A 1 424 ? 18.127 14.838 6.216 1.00 90.50 424 SER A N 1
ATOM 3216 C CA . SER A 1 424 ? 18.766 15.740 7.174 1.00 90.50 424 SER A CA 1
ATOM 3217 C C . SER A 1 424 ? 17.970 15.947 8.465 1.00 90.50 424 SER A C 1
ATOM 3219 O O . SER A 1 424 ? 18.547 16.440 9.434 1.00 90.50 424 SER A O 1
ATOM 3221 N N . ASP A 1 425 ? 16.676 15.624 8.484 1.00 91.75 425 ASP A N 1
ATOM 3222 C CA . ASP A 1 425 ? 15.803 15.857 9.632 1.00 91.75 425 ASP A CA 1
ATOM 3223 C C . ASP A 1 425 ? 15.911 14.720 10.647 1.00 91.75 425 ASP A C 1
ATOM 3225 O O . ASP A 1 425 ? 15.229 13.711 10.576 1.00 91.75 425 ASP A O 1
ATOM 3229 N N . ARG A 1 426 ? 16.767 14.886 11.651 1.00 83.38 426 ARG A N 1
ATOM 3230 C CA . ARG A 1 426 ? 16.955 13.857 12.683 1.00 83.38 426 ARG A CA 1
ATOM 3231 C C . ARG A 1 426 ? 15.803 13.767 13.688 1.00 83.38 426 ARG A C 1
ATOM 3233 O O . ARG A 1 426 ? 15.838 12.866 14.519 1.00 83.38 426 ARG A O 1
ATOM 3240 N N . SER A 1 427 ? 14.853 14.703 13.657 1.00 85.12 427 SER A N 1
ATOM 3241 C CA . SER A 1 427 ? 13.702 14.728 14.568 1.00 85.12 427 SER A CA 1
ATOM 3242 C C . SER A 1 427 ? 12.485 13.987 14.019 1.00 85.12 427 SER A C 1
ATOM 3244 O O . SER A 1 427 ? 11.596 13.634 14.789 1.00 85.12 427 SER A O 1
ATOM 3246 N N . ALA A 1 428 ? 12.467 13.716 12.712 1.00 83.75 428 ALA A N 1
ATOM 3247 C CA . ALA A 1 428 ? 11.403 12.968 12.065 1.00 83.75 428 ALA A CA 1
ATOM 3248 C C . ALA A 1 428 ? 11.340 11.508 12.544 1.00 83.75 428 ALA A C 1
ATOM 3250 O O . ALA A 1 428 ? 12.362 10.840 12.746 1.00 83.75 428 ALA A O 1
ATOM 3251 N N . ALA A 1 429 ? 10.112 11.010 12.691 1.00 83.62 429 ALA A N 1
ATOM 3252 C CA . ALA A 1 429 ? 9.835 9.648 13.123 1.00 83.62 429 ALA A CA 1
ATOM 3253 C C . ALA A 1 429 ? 10.301 8.611 12.088 1.00 83.62 429 ALA A C 1
ATOM 3255 O O . ALA A 1 429 ? 10.395 8.882 10.888 1.00 83.62 429 ALA A O 1
ATOM 3256 N N . ASN A 1 430 ? 10.565 7.391 12.561 1.00 78.88 430 ASN A N 1
ATOM 3257 C CA . ASN A 1 430 ? 10.811 6.233 11.709 1.00 78.88 430 ASN A CA 1
ATOM 3258 C C . ASN A 1 430 ? 9.675 5.223 11.876 1.00 78.88 430 ASN A C 1
ATOM 3260 O O . ASN A 1 430 ? 9.445 4.725 12.976 1.00 78.88 430 ASN A O 1
ATOM 3264 N N . TYR A 1 431 ? 9.019 4.872 10.775 1.00 82.19 431 TYR A N 1
ATOM 3265 C CA . TYR A 1 431 ? 7.941 3.893 10.744 1.00 82.19 431 TYR A CA 1
ATOM 3266 C C . TYR A 1 431 ? 8.448 2.549 10.224 1.00 82.19 431 TYR A C 1
ATOM 3268 O O . TYR A 1 431 ? 9.043 2.471 9.147 1.00 82.19 431 TYR A O 1
ATOM 3276 N N . TYR A 1 432 ? 8.186 1.477 10.970 1.00 79.94 432 TYR A N 1
ATOM 3277 C CA . TYR A 1 432 ? 8.450 0.104 10.541 1.00 79.94 432 TYR A CA 1
ATOM 3278 C C . TYR A 1 432 ? 7.221 -0.428 9.814 1.00 79.94 432 TYR A C 1
ATOM 3280 O O . TYR A 1 432 ? 6.240 -0.831 10.433 1.00 79.94 432 TYR A O 1
ATOM 3288 N N . VAL A 1 433 ? 7.266 -0.410 8.486 1.00 82.50 433 VAL A N 1
ATOM 3289 C CA . VAL A 1 433 ? 6.105 -0.720 7.646 1.00 82.50 433 VAL A CA 1
ATOM 3290 C C . VAL A 1 433 ? 6.369 -2.006 6.891 1.00 82.50 433 VAL A C 1
ATOM 3292 O O . VAL A 1 433 ? 7.439 -2.162 6.304 1.00 82.50 433 VAL A O 1
ATOM 3295 N N . LYS A 1 434 ? 5.416 -2.941 6.869 1.00 84.81 434 LYS A N 1
ATOM 3296 C CA . LYS A 1 434 ? 5.554 -4.136 6.029 1.00 84.81 434 LYS A CA 1
ATOM 3297 C C . LYS A 1 434 ? 5.747 -3.723 4.576 1.00 84.81 434 LYS A C 1
ATOM 3299 O O . LYS A 1 434 ? 5.086 -2.802 4.102 1.00 84.81 434 LYS A O 1
ATOM 3304 N N . TYR A 1 435 ? 6.607 -4.425 3.844 1.00 89.62 435 TYR A N 1
ATOM 3305 C CA . TYR A 1 435 ? 6.937 -4.055 2.463 1.00 89.62 435 TYR A CA 1
ATOM 3306 C C . TYR A 1 435 ? 5.700 -3.859 1.571 1.00 89.62 435 TYR A C 1
ATOM 3308 O O . TYR A 1 435 ? 5.593 -2.866 0.854 1.00 89.62 435 TYR A O 1
ATOM 3316 N N . ARG A 1 436 ? 4.735 -4.781 1.648 1.00 90.19 436 ARG A N 1
ATOM 3317 C CA . ARG A 1 436 ? 3.499 -4.717 0.852 1.00 90.19 436 ARG A CA 1
ATOM 3318 C C . ARG A 1 436 ? 2.664 -3.491 1.221 1.00 90.19 436 ARG A C 1
ATOM 3320 O O . ARG A 1 436 ? 2.197 -2.786 0.332 1.00 90.19 436 ARG A O 1
ATOM 3327 N N . ASP A 1 437 ? 2.538 -3.207 2.512 1.00 93.56 437 ASP A N 1
ATOM 3328 C CA . ASP A 1 437 ? 1.764 -2.068 3.009 1.00 93.56 437 ASP A CA 1
ATOM 3329 C C . ASP A 1 437 ? 2.436 -0.741 2.639 1.00 93.56 437 ASP A C 1
ATOM 3331 O O . ASP A 1 437 ? 1.753 0.198 2.236 1.00 93.56 437 ASP A O 1
ATOM 3335 N N . TYR A 1 438 ? 3.773 -0.691 2.649 1.00 97.88 438 TYR A N 1
ATOM 3336 C CA . TYR A 1 438 ? 4.536 0.446 2.137 1.00 97.88 438 TYR A CA 1
ATOM 3337 C C . TYR A 1 438 ? 4.216 0.719 0.662 1.00 97.88 438 TYR A C 1
ATOM 3339 O O . TYR A 1 438 ? 3.883 1.846 0.304 1.00 97.88 438 TYR A O 1
ATOM 3347 N N . VAL A 1 439 ? 4.266 -0.306 -0.196 1.00 98.62 439 VAL A N 1
ATOM 3348 C CA . VAL A 1 439 ? 3.994 -0.144 -1.634 1.00 98.62 439 VAL A CA 1
ATOM 3349 C C . VAL A 1 439 ? 2.545 0.295 -1.876 1.00 98.62 439 VAL A C 1
ATOM 3351 O O . VAL A 1 439 ? 2.323 1.199 -2.679 1.00 98.62 439 VAL A O 1
ATOM 3354 N N . LYS A 1 440 ? 1.563 -0.275 -1.161 1.00 98.62 440 LYS A N 1
ATOM 3355 C CA . LYS A 1 440 ? 0.145 0.131 -1.255 1.00 98.62 440 LYS A CA 1
ATOM 3356 C C . LYS A 1 440 ? -0.070 1.580 -0.824 1.00 98.62 440 LYS A C 1
ATOM 3358 O O . LYS A 1 440 ? -0.804 2.313 -1.485 1.00 98.62 440 LYS A O 1
ATOM 3363 N N . ASN A 1 441 ? 0.584 1.991 0.259 1.00 98.69 441 ASN A N 1
ATOM 3364 C CA . ASN A 1 441 ? 0.526 3.350 0.785 1.00 98.69 441 ASN A CA 1
ATOM 3365 C C . ASN A 1 441 ? 1.116 4.363 -0.204 1.00 98.69 441 ASN A C 1
ATOM 3367 O O . ASN A 1 441 ? 0.463 5.351 -0.539 1.00 98.69 441 ASN A O 1
ATOM 3371 N N . VAL A 1 442 ? 2.314 4.079 -0.724 1.00 98.81 442 VAL A N 1
ATOM 3372 C CA . VAL A 1 442 ? 2.974 4.942 -1.709 1.00 98.81 442 VAL A CA 1
ATOM 3373 C C . VAL A 1 442 ? 2.164 5.014 -2.994 1.00 98.81 442 VAL A C 1
ATOM 3375 O O . VAL A 1 442 ? 1.905 6.107 -3.481 1.00 98.81 442 VAL A O 1
ATOM 3378 N N . ALA A 1 443 ? 1.696 3.882 -3.523 1.00 98.75 443 ALA A N 1
ATOM 3379 C CA . ALA A 1 443 ? 0.864 3.878 -4.721 1.00 98.75 443 ALA A CA 1
ATOM 3380 C C . ALA A 1 443 ? -0.418 4.697 -4.518 1.00 98.75 443 ALA A C 1
ATOM 3382 O O . ALA A 1 443 ? -0.724 5.542 -5.348 1.00 98.75 443 ALA A O 1
ATOM 3383 N N . SER A 1 444 ? -1.097 4.546 -3.378 1.00 98.75 444 SER A N 1
ATOM 3384 C CA . SER A 1 444 ? -2.298 5.336 -3.057 1.00 98.75 444 SER A CA 1
ATOM 3385 C C . SER A 1 444 ? -2.012 6.829 -2.847 1.00 98.75 444 SER A C 1
ATOM 3387 O O . SER A 1 444 ? -2.941 7.626 -2.869 1.00 98.75 444 SER A O 1
ATOM 3389 N N . SER A 1 445 ? -0.750 7.208 -2.619 1.00 98.50 445 SER A N 1
ATOM 3390 C CA . SER A 1 445 ? -0.313 8.602 -2.451 1.00 98.50 445 SER A CA 1
ATOM 3391 C C . SER A 1 445 ? 0.198 9.242 -3.727 1.00 98.50 445 SER A C 1
ATOM 3393 O O . SER A 1 445 ? 0.177 10.466 -3.831 1.00 98.50 445 SER A O 1
ATOM 3395 N N . GLU A 1 446 ? 0.685 8.429 -4.661 1.00 97.81 446 GLU A N 1
ATOM 3396 C CA . GLU A 1 446 ? 1.364 8.881 -5.868 1.00 97.81 446 GLU A CA 1
ATOM 3397 C C . GLU A 1 446 ? 0.478 8.792 -7.117 1.00 97.81 446 GLU A C 1
ATOM 3399 O O . GLU A 1 446 ? 0.697 9.538 -8.069 1.00 97.81 446 GLU A O 1
ATOM 3404 N N . ILE A 1 447 ? -0.531 7.917 -7.144 1.00 98.38 447 ILE A N 1
ATOM 3405 C CA . ILE A 1 447 ? -1.426 7.730 -8.294 1.00 98.38 447 ILE A CA 1
ATOM 3406 C C . ILE A 1 447 ? -2.885 7.570 -7.867 1.00 98.38 447 ILE A C 1
ATOM 3408 O O . ILE A 1 447 ? -3.187 7.020 -6.811 1.00 98.38 447 ILE A O 1
ATOM 3412 N N . TYR A 1 448 ? -3.809 7.985 -8.736 1.00 98.44 448 TYR A N 1
ATOM 3413 C CA . TYR A 1 448 ? -5.230 7.760 -8.490 1.00 98.44 448 TYR A CA 1
ATOM 3414 C C . TYR A 1 448 ? -5.629 6.314 -8.785 1.00 98.44 448 TYR A C 1
ATOM 3416 O O . TYR A 1 448 ? -5.283 5.742 -9.819 1.00 98.44 448 TYR A O 1
ATOM 3424 N N . ALA A 1 449 ? -6.428 5.746 -7.886 1.00 97.94 449 ALA A N 1
ATOM 3425 C CA . ALA A 1 449 ? -6.934 4.379 -7.970 1.00 97.94 449 ALA A CA 1
ATOM 3426 C C . ALA A 1 449 ? -8.012 4.167 -9.054 1.00 97.94 449 ALA A C 1
ATOM 3428 O O . ALA A 1 449 ? -8.375 3.030 -9.345 1.00 97.94 449 ALA A O 1
ATOM 3429 N N . THR A 1 450 ? -8.505 5.255 -9.654 1.00 97.12 450 THR A N 1
ATOM 3430 C CA . THR A 1 450 ? -9.475 5.279 -10.764 1.00 97.12 450 THR A CA 1
ATOM 3431 C C . THR A 1 450 ? -8.829 5.065 -12.138 1.00 97.12 450 THR A C 1
ATOM 3433 O O . THR A 1 450 ? -9.520 5.032 -13.156 1.00 97.12 450 THR A O 1
ATOM 3436 N N . TRP A 1 451 ? -7.498 4.979 -12.204 1.00 98.06 451 TRP A N 1
ATOM 3437 C CA . TRP A 1 451 ? -6.761 4.864 -13.462 1.00 98.06 451 TRP A CA 1
ATOM 3438 C C . TRP A 1 451 ? -6.832 3.455 -14.069 1.00 98.06 451 TRP A C 1
ATOM 3440 O O . TRP A 1 451 ? -7.076 2.484 -13.353 1.00 98.06 451 TRP A O 1
ATOM 3450 N N . PRO A 1 452 ? -6.579 3.311 -15.387 1.00 97.81 452 PRO A N 1
ATOM 3451 C CA . PRO A 1 452 ? -6.541 2.004 -16.035 1.00 97.81 452 PRO A CA 1
ATOM 3452 C C . PRO A 1 452 ? -5.573 1.035 -15.345 1.00 97.81 452 PRO A C 1
ATOM 3454 O O . PRO A 1 452 ? -4.471 1.419 -14.947 1.00 97.81 452 PRO A O 1
ATOM 3457 N N . GLU A 1 453 ? -5.940 -0.245 -15.286 1.00 96.94 453 GLU A N 1
ATOM 3458 C CA . GLU A 1 453 ? -5.153 -1.298 -14.628 1.00 96.94 453 GLU A CA 1
ATOM 3459 C C . GLU A 1 453 ? -3.691 -1.323 -15.108 1.00 96.94 453 GLU A C 1
ATOM 3461 O O . GLU A 1 453 ? -2.764 -1.309 -14.299 1.00 96.94 453 GLU A O 1
ATOM 3466 N N . ALA A 1 454 ? -3.460 -1.255 -16.425 1.00 97.44 454 ALA A N 1
ATOM 3467 C CA . ALA A 1 454 ? -2.114 -1.226 -17.004 1.00 97.44 454 ALA A CA 1
ATOM 3468 C C . ALA A 1 454 ? -1.278 -0.020 -16.532 1.00 97.44 454 ALA A C 1
ATOM 3470 O O . ALA A 1 454 ? -0.066 -0.145 -16.335 1.00 97.44 454 ALA A O 1
ATOM 3471 N N . THR A 1 455 ? -1.916 1.135 -16.316 1.00 98.50 455 THR A N 1
ATOM 3472 C CA . THR A 1 455 ? -1.271 2.327 -15.757 1.00 98.50 455 THR A CA 1
ATOM 3473 C C . THR A 1 455 ? -0.894 2.105 -14.297 1.00 98.50 455 THR A C 1
ATOM 3475 O O . THR A 1 455 ? 0.237 2.420 -13.916 1.00 98.50 455 THR A O 1
ATOM 3478 N N . ILE A 1 456 ? -1.801 1.547 -13.487 1.00 98.69 456 ILE A N 1
ATOM 3479 C CA . ILE A 1 456 ? -1.524 1.249 -12.076 1.00 98.69 456 ILE A CA 1
ATOM 3480 C C . ILE A 1 456 ? -0.378 0.234 -11.975 1.00 98.69 456 ILE A C 1
ATOM 3482 O O . ILE A 1 456 ? 0.590 0.497 -11.266 1.00 98.69 456 ILE A O 1
ATOM 3486 N N . ILE A 1 457 ? -0.407 -0.856 -12.752 1.00 98.62 457 ILE A N 1
ATOM 3487 C CA . ILE A 1 457 ? 0.667 -1.864 -12.796 1.00 98.62 457 ILE A CA 1
ATOM 3488 C C . ILE A 1 457 ? 2.019 -1.217 -13.136 1.00 98.62 457 ILE A C 1
ATOM 3490 O O . ILE A 1 457 ? 3.004 -1.462 -12.440 1.00 98.62 457 ILE A O 1
ATOM 3494 N N . ALA A 1 458 ? 2.092 -0.374 -14.174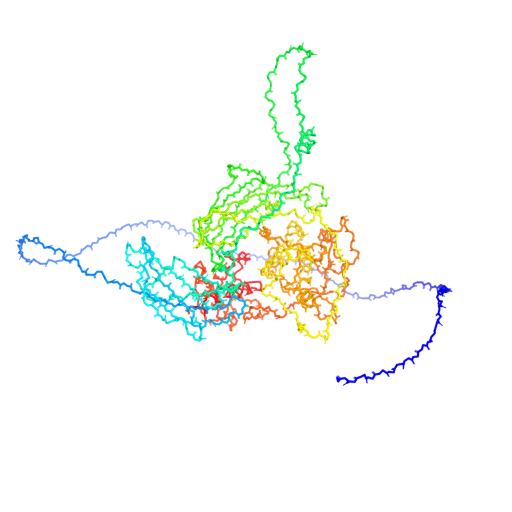 1.00 98.62 458 ALA A N 1
ATOM 3495 C CA . ALA A 1 458 ? 3.346 0.273 -14.572 1.00 98.62 458 ALA A CA 1
ATOM 3496 C C . ALA A 1 458 ? 3.919 1.176 -13.463 1.00 98.62 458 ALA A C 1
ATOM 3498 O O . ALA A 1 458 ? 5.113 1.115 -13.167 1.00 98.62 458 ALA A O 1
ATOM 3499 N N . ASN A 1 459 ? 3.071 1.978 -12.812 1.00 98.75 459 ASN A N 1
ATOM 3500 C CA . ASN A 1 459 ? 3.490 2.850 -11.713 1.00 98.75 459 ASN A CA 1
ATOM 3501 C C . ASN A 1 459 ? 3.884 2.050 -10.463 1.00 98.75 459 ASN A C 1
ATOM 3503 O O . ASN A 1 459 ? 4.915 2.338 -9.860 1.00 98.75 459 ASN A O 1
ATOM 3507 N N . VAL A 1 460 ? 3.131 1.004 -10.108 1.00 98.81 460 VAL A N 1
ATOM 3508 C CA . VAL A 1 460 ? 3.464 0.102 -8.993 1.00 98.81 460 VAL A CA 1
ATOM 3509 C C . VAL A 1 460 ? 4.805 -0.595 -9.238 1.00 98.81 460 VAL A C 1
ATOM 3511 O O . VAL A 1 460 ? 5.621 -0.672 -8.324 1.00 98.81 460 VAL A O 1
ATOM 3514 N N . LEU A 1 461 ? 5.100 -1.045 -10.462 1.00 98.69 461 LEU A N 1
ATOM 3515 C CA . LEU A 1 461 ? 6.412 -1.613 -10.803 1.00 98.69 461 LEU A CA 1
ATOM 3516 C C . LEU A 1 461 ? 7.552 -0.597 -10.624 1.00 98.69 461 LEU A C 1
ATOM 3518 O O . LEU A 1 461 ? 8.613 -0.963 -10.114 1.00 98.69 461 LEU A O 1
ATOM 3522 N N . CYS A 1 462 ? 7.336 0.676 -10.975 1.00 98.50 462 CYS A N 1
ATOM 3523 C CA . CYS A 1 462 ? 8.298 1.741 -10.680 1.00 98.50 462 CYS A CA 1
ATOM 3524 C C . CYS A 1 462 ? 8.471 1.961 -9.172 1.00 98.50 462 CYS A C 1
ATOM 3526 O O . CYS A 1 462 ? 9.599 2.097 -8.702 1.00 98.50 462 CYS A O 1
ATOM 3528 N N . ILE A 1 463 ? 7.383 1.959 -8.401 1.00 98.75 463 ILE A N 1
ATOM 3529 C CA . ILE A 1 463 ? 7.432 2.142 -6.945 1.00 98.75 463 ILE A CA 1
ATOM 3530 C C . ILE A 1 463 ? 8.224 1.014 -6.278 1.00 98.75 463 ILE A C 1
ATOM 3532 O O . ILE A 1 463 ? 9.105 1.262 -5.449 1.00 98.75 463 ILE A O 1
ATOM 3536 N N . GLN A 1 464 ? 7.952 -0.228 -6.681 1.00 98.12 464 GLN A N 1
ATOM 3537 C CA . GLN A 1 464 ? 8.623 -1.420 -6.173 1.00 98.12 464 GLN A CA 1
ATOM 3538 C C . GLN A 1 464 ? 10.103 -1.455 -6.535 1.00 98.12 464 GLN A C 1
ATOM 3540 O O . GLN A 1 464 ? 10.946 -1.671 -5.664 1.00 98.12 464 GLN A O 1
ATOM 3545 N N . SER A 1 465 ? 10.432 -1.206 -7.805 1.00 98.25 465 SER A N 1
ATOM 3546 C CA . SER A 1 465 ? 11.819 -1.187 -8.270 1.00 98.25 465 SER A CA 1
ATOM 3547 C C . SER A 1 465 ? 12.631 -0.101 -7.559 1.00 98.25 465 SER A C 1
ATOM 3549 O O . SER A 1 465 ? 13.766 -0.348 -7.152 1.00 98.25 465 SER A O 1
ATOM 3551 N N . PHE A 1 466 ? 12.023 1.060 -7.294 1.00 98.25 466 PHE A N 1
ATOM 3552 C CA . PHE A 1 466 ? 12.628 2.130 -6.505 1.00 98.25 466 PHE A CA 1
ATOM 3553 C C . PHE A 1 466 ? 12.984 1.667 -5.085 1.00 98.25 466 PHE A C 1
ATOM 3555 O O . PHE A 1 466 ? 14.139 1.785 -4.665 1.00 98.25 466 PHE A O 1
ATOM 3562 N N . VAL A 1 467 ? 12.014 1.149 -4.320 1.00 97.88 467 VAL A N 1
ATOM 3563 C CA . VAL A 1 467 ? 12.262 0.767 -2.917 1.00 97.88 467 VAL A CA 1
ATOM 3564 C C . VAL A 1 467 ? 13.195 -0.439 -2.818 1.00 97.88 467 VAL A C 1
ATOM 3566 O O . VAL A 1 467 ? 14.086 -0.450 -1.970 1.00 97.88 467 VAL A O 1
ATOM 3569 N N . LEU A 1 468 ? 13.082 -1.412 -3.726 1.00 96.00 468 LEU A N 1
ATOM 3570 C CA . LEU A 1 468 ? 13.988 -2.557 -3.763 1.00 96.00 468 LEU A CA 1
ATOM 3571 C C . LEU A 1 468 ? 15.409 -2.141 -4.144 1.00 96.00 468 LEU A C 1
ATOM 3573 O O . LEU A 1 468 ? 16.355 -2.721 -3.622 1.00 96.00 468 LEU A O 1
ATOM 3577 N N . ASN A 1 469 ? 15.591 -1.107 -4.972 1.00 95.69 469 ASN A N 1
ATOM 3578 C CA . ASN A 1 469 ? 16.913 -0.529 -5.205 1.00 95.69 469 ASN A CA 1
ATOM 3579 C C . ASN A 1 469 ? 17.499 0.072 -3.914 1.00 95.69 469 ASN A C 1
ATOM 3581 O O . ASN A 1 469 ? 18.657 -0.197 -3.589 1.00 95.69 469 ASN A O 1
ATOM 3585 N N . ARG A 1 470 ? 16.710 0.836 -3.140 1.00 93.94 470 ARG A N 1
ATOM 3586 C CA . ARG A 1 470 ? 17.157 1.402 -1.851 1.00 93.94 470 ARG A CA 1
ATOM 3587 C C . ARG A 1 470 ? 17.552 0.316 -0.848 1.00 93.94 470 ARG A C 1
ATOM 3589 O O . ARG A 1 470 ? 18.562 0.476 -0.167 1.00 93.94 470 ARG A O 1
ATOM 3596 N N . VAL A 1 471 ? 16.798 -0.783 -0.803 1.00 87.62 471 VAL A N 1
ATOM 3597 C CA . VAL A 1 471 ? 17.090 -1.965 0.024 1.00 87.62 471 VAL A CA 1
ATOM 3598 C C . VAL A 1 471 ? 18.358 -2.669 -0.457 1.00 87.62 471 VAL A C 1
ATOM 3600 O O . VAL A 1 471 ? 19.286 -2.832 0.322 1.00 87.62 471 VAL A O 1
ATOM 3603 N N . TYR A 1 472 ? 18.425 -3.036 -1.740 1.00 85.88 472 TYR A N 1
ATOM 3604 C CA . TYR A 1 472 ? 19.543 -3.782 -2.329 1.00 85.88 472 TYR A CA 1
ATOM 3605 C C . TYR A 1 472 ? 20.879 -3.057 -2.163 1.00 85.88 472 TYR A C 1
ATOM 3607 O O . TYR A 1 472 ? 21.896 -3.663 -1.840 1.00 85.88 472 TYR A O 1
ATOM 3615 N N . THR A 1 473 ? 20.870 -1.745 -2.388 1.00 82.44 473 THR A N 1
ATOM 3616 C CA . THR A 1 473 ? 22.071 -0.903 -2.318 1.00 82.44 473 THR A CA 1
ATOM 3617 C C . THR A 1 473 ? 22.367 -0.409 -0.907 1.00 82.44 473 THR A C 1
ATOM 3619 O O . THR A 1 473 ? 23.340 0.323 -0.724 1.00 82.44 473 THR A O 1
ATOM 3622 N N . GLU A 1 474 ? 21.502 -0.735 0.061 1.00 76.56 474 GLU A N 1
ATOM 3623 C CA . GLU A 1 474 ? 21.504 -0.188 1.417 1.00 76.56 474 GLU A CA 1
ATOM 3624 C C . GLU A 1 474 ? 21.754 1.330 1.429 1.00 76.56 474 GLU A C 1
ATOM 3626 O O . GLU A 1 474 ? 22.556 1.855 2.198 1.00 76.56 474 GLU A O 1
ATOM 3631 N N . TRP A 1 475 ? 21.093 2.051 0.516 1.00 86.12 475 TRP A N 1
ATOM 3632 C CA . TRP A 1 475 ? 21.514 3.386 0.075 1.00 86.12 475 TRP A CA 1
ATOM 3633 C C . TRP A 1 475 ? 21.757 4.378 1.217 1.00 86.12 475 TRP A C 1
ATOM 3635 O O . TRP A 1 475 ? 22.722 5.148 1.173 1.00 86.12 475 TRP A O 1
ATOM 3645 N N . TYR A 1 476 ? 20.857 4.395 2.199 1.00 83.56 476 TYR A N 1
ATOM 3646 C CA . TYR A 1 476 ? 20.934 5.275 3.362 1.00 83.56 476 TYR A CA 1
ATOM 3647 C C . TYR A 1 476 ? 21.789 4.678 4.486 1.00 83.56 476 TYR A C 1
ATOM 3649 O O . TYR A 1 476 ? 22.574 5.411 5.088 1.00 83.56 476 TYR A O 1
ATOM 3657 N N . ARG A 1 477 ? 21.738 3.361 4.715 1.00 73.56 477 ARG A N 1
ATOM 3658 C CA . ARG A 1 477 ? 22.564 2.694 5.737 1.00 73.56 477 ARG A CA 1
ATOM 3659 C C . ARG A 1 477 ? 24.057 2.820 5.449 1.00 73.56 477 ARG A C 1
ATOM 3661 O O . ARG A 1 477 ? 24.792 3.285 6.312 1.00 73.56 477 ARG A O 1
ATOM 3668 N N . ASN A 1 478 ? 24.455 2.652 4.188 1.00 67.12 478 ASN A N 1
ATOM 3669 C CA . ASN A 1 478 ? 25.816 2.909 3.696 1.00 67.12 478 ASN A CA 1
ATOM 3670 C C . ASN A 1 478 ? 26.265 4.385 3.816 1.00 67.12 478 ASN A C 1
ATOM 3672 O O . ASN A 1 478 ? 27.402 4.729 3.493 1.00 67.12 478 ASN A O 1
ATOM 3676 N N . LYS A 1 479 ? 25.372 5.295 4.229 1.00 80.38 479 LYS A N 1
ATOM 3677 C CA . LYS A 1 479 ? 25.670 6.704 4.538 1.00 80.38 479 LYS A CA 1
ATOM 3678 C C . LYS A 1 479 ? 25.542 7.023 6.034 1.00 80.38 479 LYS A C 1
ATOM 3680 O O . LYS A 1 479 ? 25.566 8.196 6.400 1.00 80.38 479 LYS A O 1
ATOM 3685 N N . GLY A 1 480 ? 25.417 6.006 6.887 1.00 70.38 480 GLY A N 1
ATOM 3686 C CA . GLY A 1 480 ? 25.321 6.141 8.341 1.00 70.38 480 GLY A CA 1
ATOM 3687 C C . GLY A 1 480 ? 23.914 6.426 8.874 1.00 70.38 480 GLY A C 1
ATOM 3688 O O . GLY A 1 480 ? 23.779 6.827 10.028 1.00 70.38 480 GLY A O 1
ATOM 3689 N N . TYR A 1 481 ? 22.868 6.249 8.062 1.00 77.56 481 TYR A N 1
ATOM 3690 C CA . TYR A 1 481 ? 21.480 6.385 8.511 1.00 77.56 481 TYR A CA 1
ATOM 3691 C C . TYR A 1 481 ? 20.904 5.049 8.990 1.00 77.56 481 TYR A C 1
ATOM 3693 O O . TYR A 1 481 ? 21.288 3.990 8.511 1.00 77.56 481 TYR A O 1
ATOM 3701 N N . GLN A 1 482 ? 19.926 5.097 9.894 1.00 72.75 482 GLN A N 1
ATOM 3702 C CA . GLN A 1 482 ? 19.281 3.902 10.467 1.00 72.75 482 GLN A CA 1
ATOM 3703 C C . GLN A 1 482 ? 17.945 3.545 9.789 1.00 72.75 482 GLN A C 1
ATOM 3705 O O . GLN A 1 482 ? 17.195 2.701 10.271 1.00 72.75 482 GLN A O 1
ATOM 3710 N N . PHE A 1 483 ? 17.636 4.172 8.653 1.00 80.88 483 PHE A N 1
ATOM 3711 C CA . PHE A 1 483 ? 16.404 3.949 7.897 1.00 80.88 483 PHE A CA 1
ATOM 3712 C C . PHE A 1 483 ? 16.687 3.438 6.482 1.00 80.88 483 PHE A C 1
ATOM 3714 O O . PHE A 1 483 ? 17.805 3.513 5.969 1.00 80.88 483 PHE A O 1
ATOM 3721 N N . THR A 1 484 ? 15.653 2.887 5.847 1.00 81.81 484 THR A N 1
ATOM 3722 C CA . THR A 1 484 ? 15.741 2.304 4.499 1.00 81.81 484 THR A CA 1
ATOM 3723 C C . THR A 1 484 ? 15.471 3.342 3.420 1.00 81.81 484 THR A C 1
ATOM 3725 O O . THR A 1 484 ? 16.117 3.324 2.374 1.00 81.81 484 THR A O 1
ATOM 3728 N N . ILE A 1 485 ? 14.493 4.214 3.657 1.00 95.50 485 ILE A N 1
ATOM 3729 C CA . ILE A 1 485 ? 13.961 5.161 2.679 1.00 95.50 485 ILE A CA 1
ATOM 3730 C C . ILE A 1 485 ? 13.310 6.338 3.413 1.00 95.50 485 ILE A C 1
ATOM 3732 O O . ILE A 1 485 ? 12.876 6.182 4.552 1.00 95.50 485 ILE A O 1
ATOM 3736 N N . THR A 1 486 ? 13.234 7.501 2.779 1.00 97.75 486 THR A N 1
ATOM 3737 C CA . THR A 1 486 ? 12.491 8.665 3.279 1.00 97.75 486 THR A CA 1
ATOM 3738 C C . THR A 1 486 ? 11.092 8.752 2.668 1.00 97.75 486 THR A C 1
ATOM 3740 O O . THR A 1 486 ? 10.817 8.120 1.648 1.00 97.75 486 THR A O 1
ATOM 3743 N N . ASN A 1 487 ? 10.202 9.553 3.256 1.00 96.38 487 ASN A N 1
ATOM 3744 C CA . ASN A 1 487 ? 8.908 9.892 2.653 1.00 96.38 487 ASN A CA 1
ATOM 3745 C C . ASN A 1 487 ? 8.923 11.215 1.855 1.00 96.38 487 ASN A C 1
ATOM 3747 O O . ASN A 1 487 ? 7.886 11.674 1.364 1.00 96.38 487 ASN A O 1
ATOM 3751 N N . SER A 1 488 ? 10.087 11.865 1.760 1.00 96.44 488 SER A N 1
ATOM 3752 C CA . SER A 1 488 ? 10.244 13.149 1.084 1.00 96.44 488 SER A CA 1
ATOM 3753 C C . SER A 1 488 ? 10.213 12.956 -0.430 1.00 96.44 488 SER A C 1
ATOM 3755 O O . SER A 1 488 ? 11.098 12.311 -0.988 1.00 96.44 488 SER A O 1
ATOM 3757 N N . THR A 1 489 ? 9.255 13.576 -1.124 1.00 94.62 489 THR A N 1
ATOM 3758 C CA . THR A 1 489 ? 9.113 13.484 -2.594 1.00 94.62 489 THR A CA 1
ATOM 3759 C C . THR A 1 489 ? 10.349 13.955 -3.358 1.00 94.62 489 THR A C 1
ATOM 3761 O O . THR A 1 489 ? 10.583 13.506 -4.486 1.00 94.62 489 THR A O 1
ATOM 3764 N N . ALA A 1 490 ? 11.147 14.838 -2.747 1.00 94.19 490 ALA A N 1
ATOM 3765 C CA . ALA A 1 490 ? 12.400 15.326 -3.306 1.00 94.19 490 ALA A CA 1
ATOM 3766 C C . ALA A 1 490 ? 13.448 14.210 -3.416 1.00 94.19 490 ALA A C 1
ATOM 3768 O O . ALA A 1 490 ? 14.198 14.171 -4.385 1.00 94.19 490 ALA A O 1
ATOM 3769 N N . PHE A 1 491 ? 13.508 13.306 -2.440 1.00 95.69 491 PHE A N 1
ATOM 3770 C CA . PHE A 1 491 ? 14.544 12.274 -2.356 1.00 95.69 491 PHE A CA 1
ATOM 3771 C C . PHE A 1 491 ? 14.016 10.901 -2.766 1.00 95.69 491 PHE A C 1
ATOM 3773 O O . PHE A 1 491 ? 14.655 10.195 -3.545 1.00 95.69 491 PHE A O 1
ATOM 3780 N N . ASP A 1 492 ? 12.838 10.548 -2.263 1.00 97.81 492 ASP A N 1
ATOM 3781 C CA . ASP A 1 492 ? 12.232 9.233 -2.395 1.00 97.81 492 ASP A CA 1
ATOM 3782 C C . ASP A 1 492 ? 10.764 9.325 -2.819 1.00 97.81 492 ASP A C 1
ATOM 3784 O O . ASP A 1 492 ? 10.454 10.023 -3.783 1.00 97.81 492 ASP A O 1
ATOM 3788 N N . GLN A 1 493 ? 9.870 8.575 -2.182 1.00 97.50 493 GLN A N 1
ATOM 3789 C CA . GLN A 1 493 ? 8.480 8.388 -2.593 1.00 97.50 493 GLN A CA 1
ATOM 3790 C C . GLN A 1 493 ? 7.562 8.814 -1.456 1.00 97.50 493 GLN A C 1
ATOM 3792 O O . GLN A 1 493 ? 7.932 8.657 -0.289 1.00 97.50 493 GLN A O 1
ATOM 3797 N N . LYS A 1 494 ? 6.376 9.343 -1.762 1.00 97.56 494 LYS A N 1
ATOM 3798 C CA . LYS A 1 494 ? 5.480 9.819 -0.714 1.00 97.56 494 LYS A CA 1
ATOM 3799 C C . LYS A 1 494 ? 4.815 8.653 0.010 1.00 97.56 494 LYS A C 1
ATOM 3801 O O . LYS A 1 494 ? 3.908 8.020 -0.509 1.00 97.56 494 LYS A O 1
ATOM 3806 N N . TYR A 1 495 ? 5.262 8.414 1.235 1.00 98.19 495 TYR A N 1
ATOM 3807 C CA . TYR A 1 495 ? 4.562 7.616 2.237 1.00 98.19 495 TYR A CA 1
ATOM 3808 C C . TYR A 1 495 ? 3.853 8.550 3.229 1.00 98.19 495 TYR A C 1
ATOM 3810 O O . TYR A 1 495 ? 4.394 9.604 3.585 1.00 98.19 495 TYR A O 1
ATOM 3818 N N . ILE A 1 496 ? 2.659 8.167 3.677 1.00 97.75 496 ILE A N 1
ATOM 3819 C CA . ILE A 1 496 ? 1.858 8.911 4.657 1.00 97.75 496 ILE A CA 1
ATOM 3820 C C . ILE A 1 496 ? 1.407 7.941 5.753 1.00 97.75 496 ILE A C 1
ATOM 3822 O O . ILE A 1 496 ? 0.681 6.990 5.470 1.00 97.75 496 ILE A O 1
ATOM 3826 N N . ALA A 1 497 ? 1.809 8.164 7.003 1.00 93.38 497 ALA A N 1
ATOM 3827 C CA . ALA A 1 497 ? 1.352 7.332 8.115 1.00 93.38 497 ALA A CA 1
ATOM 3828 C C . ALA A 1 497 ? -0.173 7.453 8.307 1.00 93.38 497 ALA A C 1
ATOM 3830 O O . ALA A 1 497 ? -0.736 8.535 8.168 1.00 93.38 497 ALA A O 1
ATOM 3831 N N . GLY A 1 498 ? -0.844 6.334 8.584 1.00 92.56 498 GLY A N 1
ATOM 3832 C CA . GLY A 1 498 ? -2.281 6.304 8.874 1.00 92.56 498 GLY A CA 1
ATOM 3833 C C . GLY A 1 498 ? -3.226 6.475 7.676 1.00 92.56 498 GLY A C 1
ATOM 3834 O O . GLY A 1 498 ? -4.429 6.317 7.860 1.00 92.56 498 GLY A O 1
ATOM 3835 N N . ARG A 1 499 ? -2.745 6.750 6.450 1.00 96.44 499 ARG A N 1
ATOM 3836 C CA . ARG A 1 499 ? -3.653 6.940 5.299 1.00 96.44 499 ARG A CA 1
ATOM 3837 C C . ARG A 1 499 ? -4.422 5.672 4.924 1.00 96.44 499 ARG A C 1
ATOM 3839 O O . ARG A 1 499 ? -3.906 4.557 5.037 1.00 96.44 499 ARG A O 1
ATOM 3846 N N . ASN A 1 500 ? -5.602 5.860 4.343 1.00 98.06 500 ASN A N 1
ATOM 3847 C CA . ASN A 1 500 ? -6.324 4.801 3.653 1.00 98.06 500 ASN A CA 1
ATOM 3848 C C . ASN A 1 500 ? -5.630 4.406 2.338 1.00 98.06 500 ASN A C 1
ATOM 3850 O O . ASN A 1 500 ? -4.930 5.204 1.708 1.00 98.06 500 ASN A O 1
ATOM 3854 N N . ILE A 1 501 ? -5.864 3.171 1.905 1.00 98.56 501 ILE A N 1
ATOM 3855 C CA . ILE A 1 501 ? -5.476 2.655 0.585 1.00 98.56 501 ILE A CA 1
ATOM 3856 C C . ILE A 1 501 ? -6.726 2.405 -0.261 1.00 98.56 501 ILE A C 1
ATOM 3858 O O . ILE A 1 501 ? -7.842 2.555 0.230 1.00 98.56 501 ILE A O 1
ATOM 3862 N N . PHE A 1 502 ? -6.551 1.983 -1.510 1.00 98.56 502 PHE A N 1
ATOM 3863 C CA . PHE A 1 502 ? -7.660 1.637 -2.401 1.00 98.56 502 PHE A CA 1
ATOM 3864 C C . PHE A 1 502 ? -7.598 0.170 -2.829 1.00 98.56 502 PHE A C 1
ATOM 3866 O O . PHE A 1 502 ? -6.507 -0.372 -3.016 1.00 98.56 502 PHE A O 1
ATOM 3873 N N . ASP A 1 503 ? -8.756 -0.472 -2.972 1.00 96.62 503 ASP A N 1
ATOM 3874 C CA . ASP A 1 503 ? -8.887 -1.886 -3.344 1.00 96.62 503 ASP A CA 1
ATOM 3875 C C . ASP A 1 503 ? -8.190 -2.217 -4.670 1.00 96.62 503 ASP A C 1
ATOM 3877 O O . ASP A 1 503 ? -7.358 -3.122 -4.697 1.00 96.62 503 ASP A O 1
ATOM 3881 N N . THR A 1 504 ? -8.420 -1.430 -5.723 1.00 95.81 504 THR A N 1
ATOM 3882 C CA . THR A 1 504 ? -7.804 -1.631 -7.049 1.00 95.81 504 THR A CA 1
ATOM 3883 C C . THR A 1 504 ? -6.273 -1.626 -6.986 1.00 95.81 504 THR A C 1
ATOM 3885 O O . THR A 1 504 ? -5.608 -2.482 -7.570 1.00 95.81 504 THR A O 1
ATOM 3888 N N . ILE A 1 505 ? -5.692 -0.699 -6.219 1.00 98.25 505 ILE A N 1
ATOM 3889 C CA . ILE A 1 505 ? -4.246 -0.634 -5.975 1.00 98.25 505 ILE A CA 1
ATOM 3890 C C . ILE A 1 505 ? -3.794 -1.817 -5.116 1.00 98.25 505 ILE A C 1
ATOM 3892 O O . ILE A 1 505 ? -2.781 -2.446 -5.419 1.00 98.25 505 ILE A O 1
ATOM 3896 N N . SER A 1 506 ? -4.526 -2.125 -4.043 1.00 96.25 506 SER A N 1
ATOM 3897 C CA . SER A 1 506 ? -4.192 -3.209 -3.118 1.00 96.25 506 SER A CA 1
ATOM 3898 C C . SER A 1 506 ? -4.111 -4.555 -3.833 1.00 96.25 506 SER A C 1
ATOM 3900 O O . SER A 1 506 ? -3.135 -5.279 -3.633 1.00 96.25 506 SER A O 1
ATOM 3902 N N . GLU A 1 507 ? -5.098 -4.867 -4.672 1.00 92.69 507 GLU A N 1
ATOM 3903 C CA . GLU A 1 507 ? -5.164 -6.104 -5.450 1.00 92.69 507 GLU A CA 1
ATOM 3904 C C . GLU A 1 507 ? -3.974 -6.231 -6.405 1.00 92.69 507 GLU A C 1
ATOM 3906 O O . GLU A 1 507 ? -3.293 -7.258 -6.404 1.00 92.69 507 GLU A O 1
ATOM 3911 N N . ILE A 1 508 ? -3.663 -5.170 -7.155 1.00 95.19 508 ILE A N 1
ATOM 3912 C CA . ILE A 1 508 ? -2.516 -5.153 -8.071 1.00 95.19 508 ILE A CA 1
ATOM 3913 C C . ILE A 1 508 ? -1.213 -5.354 -7.299 1.00 95.19 508 ILE A C 1
ATOM 3915 O O . ILE A 1 508 ? -0.415 -6.223 -7.651 1.00 95.19 508 ILE A O 1
ATOM 3919 N N . VAL A 1 509 ? -0.993 -4.600 -6.217 1.00 96.00 509 VAL A N 1
ATOM 3920 C CA . VAL A 1 509 ? 0.217 -4.760 -5.400 1.00 96.00 509 VAL A CA 1
ATOM 3921 C C . VAL A 1 509 ? 0.317 -6.189 -4.877 1.00 96.00 509 VAL A C 1
ATOM 3923 O O . VAL A 1 509 ? 1.381 -6.790 -4.981 1.00 96.00 509 VAL A O 1
ATOM 3926 N N . ASP A 1 510 ? -0.769 -6.775 -4.372 1.00 86.44 510 ASP A N 1
ATOM 3927 C CA . ASP A 1 510 ? -0.751 -8.144 -3.857 1.00 86.44 510 ASP A CA 1
ATOM 3928 C C . ASP A 1 510 ? -0.390 -9.189 -4.925 1.00 86.44 510 ASP A C 1
ATOM 3930 O O . ASP A 1 510 ? 0.245 -10.195 -4.592 1.00 86.44 510 ASP A O 1
ATOM 3934 N N . GLN A 1 511 ? -0.732 -8.946 -6.190 1.00 86.44 511 GLN A N 1
ATOM 3935 C CA . GLN A 1 511 ? -0.384 -9.821 -7.310 1.00 86.44 511 GLN A CA 1
ATOM 3936 C C . GLN A 1 511 ? 1.086 -9.697 -7.722 1.00 86.44 511 GLN A C 1
ATOM 3938 O O . GLN A 1 511 ? 1.735 -10.715 -7.965 1.00 86.44 511 GLN A O 1
ATOM 3943 N N . ILE A 1 512 ? 1.624 -8.474 -7.774 1.00 89.56 512 ILE A N 1
ATOM 3944 C CA . ILE A 1 512 ? 2.950 -8.200 -8.351 1.00 89.56 512 ILE A CA 1
ATOM 3945 C C . ILE A 1 512 ? 4.010 -7.772 -7.329 1.00 89.56 512 ILE A C 1
ATOM 3947 O O . ILE A 1 512 ? 5.056 -7.269 -7.731 1.00 89.56 512 ILE A O 1
ATOM 3951 N N . PHE A 1 513 ? 3.790 -7.976 -6.023 1.00 89.50 513 PHE A N 1
ATOM 3952 C CA . PHE A 1 513 ? 4.681 -7.481 -4.952 1.00 89.50 513 PHE A CA 1
ATOM 3953 C C . PHE A 1 513 ? 6.128 -8.033 -4.986 1.00 89.50 513 PHE A C 1
ATOM 3955 O O . PHE A 1 513 ? 6.989 -7.598 -4.225 1.00 89.50 513 PHE A O 1
ATOM 3962 N N . ALA A 1 514 ? 6.392 -9.069 -5.784 1.00 86.44 514 ALA A N 1
ATOM 3963 C CA . ALA A 1 514 ? 7.735 -9.618 -5.964 1.00 86.44 514 ALA A CA 1
ATOM 3964 C C . ALA A 1 514 ? 8.399 -9.135 -7.260 1.00 86.44 514 ALA A C 1
ATOM 3966 O O . ALA A 1 514 ? 9.541 -9.503 -7.543 1.00 86.44 514 ALA A O 1
ATOM 3967 N N . ASN A 1 515 ? 7.685 -8.357 -8.073 1.00 93.38 515 ASN A N 1
ATOM 3968 C CA . ASN A 1 515 ? 8.139 -7.928 -9.381 1.00 93.38 515 ASN A CA 1
ATOM 3969 C C . ASN A 1 515 ? 8.812 -6.561 -9.334 1.00 93.38 515 ASN A C 1
ATOM 3971 O O . ASN A 1 515 ? 8.376 -5.640 -8.648 1.00 93.38 515 ASN A O 1
ATOM 3975 N N . TYR A 1 516 ? 9.873 -6.421 -10.120 1.00 96.25 516 TYR A N 1
ATOM 3976 C CA . TYR A 1 516 ? 10.631 -5.183 -10.236 1.00 96.25 516 TYR A CA 1
ATOM 3977 C C . TYR A 1 516 ? 11.185 -5.019 -11.648 1.00 96.25 516 TYR A C 1
ATOM 3979 O O . TYR A 1 516 ? 11.147 -5.943 -12.462 1.00 96.25 516 TYR A O 1
ATOM 3987 N N . ILE A 1 517 ? 11.694 -3.829 -11.952 1.00 97.12 517 ILE A N 1
ATOM 3988 C CA . ILE A 1 517 ? 12.191 -3.492 -13.282 1.00 97.12 517 ILE A CA 1
ATOM 3989 C C . ILE A 1 517 ? 13.700 -3.728 -13.306 1.00 97.12 517 ILE A C 1
ATOM 3991 O O . ILE A 1 517 ? 14.429 -3.284 -12.417 1.00 97.12 517 ILE A O 1
ATOM 3995 N N . SER A 1 518 ? 14.174 -4.433 -14.329 1.00 94.62 518 SER A N 1
ATOM 3996 C CA . SER A 1 518 ? 15.596 -4.707 -14.535 1.00 94.62 518 SER A CA 1
ATOM 3997 C C . SER A 1 518 ? 15.989 -4.565 -16.010 1.00 94.62 518 SER A C 1
ATOM 3999 O O . SER A 1 518 ? 15.140 -4.413 -16.893 1.00 94.62 518 SER A O 1
ATOM 4001 N N . ARG A 1 519 ? 17.300 -4.601 -16.264 1.00 93.19 519 ARG A N 1
ATOM 4002 C CA . ARG A 1 519 ? 17.933 -4.624 -17.588 1.00 93.19 519 ARG A CA 1
ATOM 4003 C C . ARG A 1 519 ? 18.943 -5.771 -17.669 1.00 93.19 519 ARG A C 1
ATOM 4005 O O . ARG A 1 519 ? 19.465 -6.209 -16.642 1.00 93.19 519 ARG A O 1
ATOM 4012 N N . PRO A 1 520 ? 19.266 -6.259 -18.879 1.00 91.50 520 PRO A N 1
ATOM 4013 C CA . PRO A 1 520 ? 20.325 -7.242 -19.060 1.00 91.50 520 PRO A CA 1
ATOM 4014 C C . PRO A 1 520 ? 21.651 -6.768 -18.451 1.00 91.50 520 PRO A C 1
ATOM 4016 O O . PRO A 1 520 ? 22.072 -5.634 -18.674 1.00 91.50 520 PRO A O 1
ATOM 4019 N N . ASN A 1 521 ? 22.334 -7.665 -17.737 1.00 87.25 521 ASN A N 1
ATOM 4020 C CA . ASN A 1 521 ? 23.627 -7.421 -17.080 1.00 87.25 521 ASN A CA 1
ATOM 4021 C C . ASN A 1 521 ? 23.606 -6.394 -15.929 1.00 87.25 521 ASN A C 1
ATOM 4023 O O . ASN A 1 521 ? 24.669 -5.930 -15.519 1.00 87.25 521 ASN A O 1
ATOM 4027 N N . ILE A 1 522 ? 22.429 -6.045 -15.397 1.00 88.62 522 ILE A N 1
ATOM 4028 C CA . ILE A 1 522 ? 22.283 -5.223 -14.190 1.00 88.62 522 ILE A CA 1
ATOM 4029 C C . ILE A 1 522 ? 21.683 -6.087 -13.075 1.00 88.62 522 ILE A C 1
ATOM 4031 O O . ILE A 1 522 ? 20.551 -6.545 -13.185 1.00 88.62 522 ILE A O 1
ATOM 4035 N N . GLU A 1 523 ? 22.447 -6.314 -12.004 1.00 85.62 523 GLU A N 1
ATOM 4036 C CA . GLU A 1 523 ? 22.028 -7.177 -10.884 1.00 85.62 523 GLU A CA 1
ATOM 4037 C C . GLU A 1 523 ? 21.018 -6.495 -9.945 1.00 85.62 523 GLU A C 1
ATOM 4039 O O . GLU A 1 523 ? 20.104 -7.138 -9.434 1.00 85.62 523 GLU A O 1
ATOM 4044 N N . GLN A 1 524 ? 21.154 -5.181 -9.740 1.00 89.50 524 GLN A N 1
ATOM 4045 C CA . GLN A 1 524 ? 20.243 -4.406 -8.893 1.00 89.50 524 GLN A CA 1
ATOM 4046 C C . GLN A 1 524 ? 18.909 -4.103 -9.604 1.00 89.50 524 GLN A C 1
ATOM 4048 O O . GLN A 1 524 ? 18.885 -3.966 -10.830 1.00 89.50 524 GLN A O 1
ATOM 4053 N N . PRO A 1 525 ? 17.806 -3.894 -8.863 1.00 95.44 525 PRO A N 1
ATOM 4054 C CA . PRO A 1 525 ? 16.607 -3.268 -9.414 1.00 95.44 525 PRO A CA 1
ATOM 4055 C C . PRO A 1 525 ? 16.945 -1.889 -9.981 1.00 95.44 525 PRO A C 1
ATOM 4057 O O . PRO A 1 525 ? 17.785 -1.183 -9.415 1.00 95.44 525 PRO A O 1
ATOM 4060 N N . LEU A 1 526 ? 16.294 -1.472 -11.066 1.00 95.94 526 LEU A N 1
ATOM 4061 C CA . LEU A 1 526 ? 16.484 -0.115 -11.575 1.00 95.94 526 LEU A CA 1
ATOM 4062 C C . LEU A 1 526 ? 15.950 0.901 -10.563 1.00 95.94 526 LEU A C 1
ATOM 4064 O O . LEU A 1 526 ? 14.849 0.749 -10.031 1.00 95.94 526 LEU A O 1
ATOM 4068 N N . PHE A 1 527 ? 16.702 1.974 -10.333 1.00 96.69 527 PHE A N 1
ATOM 4069 C CA . PHE A 1 527 ? 16.220 3.108 -9.558 1.00 96.69 527 PHE A CA 1
ATOM 4070 C C . PHE A 1 527 ? 15.284 3.972 -10.412 1.00 96.69 527 PHE A C 1
ATOM 4072 O O . PHE A 1 527 ? 15.689 4.942 -11.057 1.00 96.69 527 PHE A O 1
ATOM 4079 N N . THR A 1 528 ? 14.018 3.576 -10.439 1.00 95.88 528 THR A N 1
ATOM 4080 C CA . THR A 1 528 ? 12.964 4.127 -11.295 1.00 95.88 528 THR A CA 1
ATOM 4081 C C . THR A 1 528 ? 12.315 5.347 -10.666 1.00 95.88 528 THR A C 1
ATOM 4083 O O . THR A 1 528 ? 11.199 5.294 -10.154 1.00 95.88 528 THR A O 1
ATOM 4086 N N . GLN A 1 529 ? 13.013 6.481 -10.725 1.00 94.50 529 GLN A N 1
ATOM 4087 C CA . GLN A 1 529 ? 12.379 7.770 -10.457 1.00 94.50 529 GLN A CA 1
ATOM 4088 C C . GLN A 1 529 ? 11.208 7.994 -11.426 1.00 94.50 529 GLN A C 1
ATOM 4090 O O . GLN A 1 529 ? 11.208 7.470 -12.544 1.00 94.50 529 GLN A O 1
ATOM 4095 N N . PHE A 1 530 ? 10.221 8.762 -10.972 1.00 94.50 530 PHE A N 1
ATOM 4096 C CA . PHE A 1 530 ? 9.035 9.178 -11.719 1.00 94.50 530 PHE A CA 1
ATOM 4097 C C . PHE A 1 530 ? 8.628 10.598 -11.298 1.00 94.50 530 PHE A C 1
ATOM 4099 O O . PHE A 1 530 ? 9.099 11.112 -10.277 1.00 94.50 530 PHE A O 1
ATOM 4106 N N . CYS A 1 531 ? 7.798 11.251 -12.108 1.00 93.12 531 CYS A N 1
ATOM 4107 C CA . CYS A 1 531 ? 7.230 12.570 -11.823 1.00 93.12 531 CYS A CA 1
ATOM 4108 C C . CYS A 1 531 ? 5.787 12.669 -12.330 1.00 93.12 531 CYS A C 1
ATOM 4110 O O . CYS A 1 531 ? 5.360 11.838 -13.133 1.00 93.12 531 CYS A O 1
ATOM 4112 N N . ASP A 1 532 ? 5.064 13.729 -11.951 1.00 91.00 532 ASP A N 1
ATOM 4113 C CA . ASP A 1 532 ? 3.682 13.913 -12.407 1.00 91.00 532 ASP A CA 1
ATOM 4114 C C . ASP A 1 532 ? 3.575 14.048 -13.941 1.00 91.00 532 ASP A C 1
ATOM 4116 O O . ASP A 1 532 ? 2.650 13.521 -14.558 1.00 91.00 532 ASP A O 1
ATOM 4120 N N . GLY A 1 533 ? 4.560 14.682 -14.588 1.00 86.69 533 GLY A N 1
ATOM 4121 C CA . GLY A 1 533 ? 4.565 14.985 -16.019 1.00 86.69 533 GLY A CA 1
ATOM 4122 C C . GLY A 1 533 ? 3.638 16.123 -16.437 1.00 86.69 533 GLY A C 1
ATOM 4123 O O . GLY A 1 533 ? 3.469 16.340 -17.636 1.00 86.69 533 GLY A O 1
ATOM 4124 N N . ARG A 1 534 ? 3.040 16.835 -15.475 1.00 85.62 534 ARG A N 1
ATOM 4125 C CA . ARG A 1 534 ? 2.175 18.001 -15.700 1.00 85.62 534 ARG A CA 1
ATOM 4126 C C . ARG A 1 534 ? 2.842 19.269 -15.183 1.00 85.62 534 ARG A C 1
ATOM 4128 O O . ARG A 1 534 ? 3.044 20.201 -15.956 1.00 85.62 534 ARG A O 1
ATOM 4135 N N . ARG A 1 535 ? 3.171 19.314 -13.888 1.00 84.06 535 ARG A N 1
ATOM 4136 C CA . ARG A 1 535 ? 3.861 20.453 -13.260 1.00 84.06 535 ARG A CA 1
ATOM 4137 C C . ARG A 1 535 ? 5.370 20.319 -13.409 1.00 84.06 535 ARG A C 1
ATOM 4139 O O . ARG A 1 535 ? 6.064 21.320 -13.561 1.00 84.06 535 ARG A O 1
ATOM 4146 N N . VAL A 1 536 ? 5.871 19.084 -13.420 1.00 81.38 536 VAL A N 1
ATOM 4147 C CA . VAL A 1 536 ? 7.290 18.761 -13.582 1.00 81.38 536 VAL A CA 1
ATOM 4148 C C . VAL A 1 536 ? 7.469 17.875 -14.810 1.00 81.38 536 VAL A C 1
ATOM 4150 O O . VAL A 1 536 ? 6.787 16.868 -14.963 1.00 81.38 536 VAL A O 1
ATOM 4153 N N . SER A 1 537 ? 8.412 18.221 -15.689 1.00 83.00 537 SER A N 1
ATOM 4154 C CA . SER A 1 537 ? 8.793 17.372 -16.824 1.00 83.00 537 SER A CA 1
ATOM 4155 C C . SER A 1 537 ? 9.980 16.481 -16.457 1.00 83.00 537 SER A C 1
ATOM 4157 O O . SER A 1 537 ? 11.000 16.974 -15.975 1.00 83.00 537 SER A O 1
ATOM 4159 N N . CYS A 1 538 ? 9.872 15.177 -16.719 1.00 83.69 538 CYS A N 1
ATOM 4160 C CA . CYS A 1 538 ? 10.937 14.205 -16.482 1.00 83.69 538 CYS A CA 1
ATOM 4161 C C . CYS A 1 538 ? 11.222 13.368 -17.745 1.00 83.69 538 CYS A C 1
ATOM 4163 O O . CYS A 1 538 ? 10.664 12.292 -17.925 1.00 83.69 538 CYS A O 1
ATOM 4165 N N . PRO A 1 539 ? 12.118 13.821 -18.641 1.00 74.06 539 PRO A N 1
ATOM 4166 C CA . PRO A 1 539 ? 12.293 13.210 -19.964 1.00 74.06 539 PRO A CA 1
ATOM 4167 C C . PRO A 1 539 ? 12.925 11.808 -19.963 1.00 74.06 539 PRO A C 1
ATOM 4169 O O . PRO A 1 539 ? 12.984 11.177 -21.011 1.00 74.06 539 PRO A O 1
ATOM 4172 N N . ARG A 1 540 ? 13.452 11.333 -18.828 1.00 79.12 540 ARG A N 1
ATOM 4173 C CA . ARG A 1 540 ? 14.140 10.031 -18.708 1.00 79.12 540 ARG A CA 1
ATOM 4174 C C . ARG A 1 540 ? 13.458 9.064 -17.742 1.00 79.12 540 ARG A C 1
ATOM 4176 O O . ARG A 1 540 ? 14.022 8.025 -17.423 1.00 79.12 540 ARG A O 1
ATOM 4183 N N . TRP A 1 541 ? 12.292 9.441 -17.239 1.00 90.12 541 TRP A N 1
ATOM 4184 C CA . TRP A 1 541 ? 11.577 8.743 -16.183 1.00 90.12 541 TRP A CA 1
ATOM 4185 C C . TRP A 1 541 ? 10.112 8.624 -16.565 1.00 90.12 541 TRP A C 1
ATOM 4187 O O . TRP A 1 541 ? 9.629 9.367 -17.420 1.00 90.12 541 TRP A O 1
ATOM 4197 N N . LEU A 1 542 ? 9.396 7.720 -15.904 1.00 96.12 542 LEU A N 1
ATOM 4198 C CA . LEU A 1 542 ? 7.960 7.620 -16.083 1.00 96.12 542 LEU A CA 1
ATOM 4199 C C . LEU A 1 542 ? 7.278 8.932 -15.670 1.00 96.12 542 LEU A C 1
ATOM 4201 O O . LEU A 1 542 ? 7.474 9.442 -14.566 1.00 96.12 542 LEU A O 1
ATOM 4205 N N . SER A 1 543 ? 6.468 9.464 -16.583 1.00 96.19 543 SER A N 1
ATOM 4206 C CA . SER A 1 543 ? 5.488 10.505 -16.287 1.00 96.19 543 SER A CA 1
ATOM 4207 C C . SER A 1 543 ? 4.190 9.832 -15.856 1.00 96.19 543 SER A C 1
ATOM 4209 O O . SER A 1 543 ? 3.651 9.028 -16.610 1.00 96.19 543 SER A O 1
ATOM 4211 N N . GLN A 1 544 ? 3.662 10.177 -14.684 1.00 96.75 544 GLN A N 1
ATOM 4212 C CA . GLN A 1 544 ? 2.440 9.572 -14.149 1.00 96.75 544 GLN A CA 1
ATOM 4213 C C . GLN A 1 544 ? 1.240 9.879 -15.059 1.00 96.75 544 GLN A C 1
ATOM 4215 O O . GLN A 1 544 ? 0.619 8.952 -15.579 1.00 96.75 544 GLN A O 1
ATOM 4220 N N . TRP A 1 545 ? 0.989 11.150 -15.392 1.00 96.31 545 TRP A N 1
ATOM 4221 C CA . TRP A 1 545 ? -0.082 11.514 -16.332 1.00 96.31 545 TRP A CA 1
ATOM 4222 C C . TRP A 1 545 ? 0.155 10.998 -17.757 1.00 96.31 545 TRP A C 1
ATOM 4224 O O . TRP A 1 545 ? -0.791 10.602 -18.436 1.00 96.31 545 TRP A O 1
ATOM 4234 N N . GLY A 1 546 ? 1.406 10.947 -18.216 1.00 96.50 546 GLY A N 1
ATOM 4235 C CA . GLY A 1 546 ? 1.741 10.364 -19.514 1.00 96.50 546 GLY A CA 1
ATOM 4236 C C . GLY A 1 546 ? 1.492 8.852 -19.557 1.00 96.50 546 GLY A C 1
ATOM 4237 O O . GLY A 1 546 ? 0.945 8.346 -20.532 1.00 96.50 546 GLY A O 1
ATOM 4238 N N . SER A 1 547 ? 1.803 8.134 -18.475 1.00 97.38 547 SER A N 1
ATOM 4239 C CA . SER A 1 547 ? 1.513 6.704 -18.335 1.00 97.38 547 SER A CA 1
ATOM 4240 C C . SER A 1 547 ? 0.010 6.423 -18.284 1.00 97.38 547 SER A C 1
ATOM 4242 O O . SER A 1 547 ? -0.443 5.423 -18.840 1.00 97.38 547 SER A O 1
ATOM 4244 N N . LYS A 1 548 ? -0.775 7.332 -17.689 1.00 97.62 548 LYS A N 1
ATOM 4245 C CA . LYS A 1 548 ? -2.240 7.298 -17.730 1.00 97.62 548 LYS A CA 1
ATOM 4246 C C . LYS A 1 548 ? -2.751 7.456 -19.158 1.00 97.62 548 LYS A C 1
ATOM 4248 O O . LYS A 1 548 ? -3.524 6.626 -19.619 1.00 97.62 548 LYS A O 1
ATOM 4253 N N . ALA A 1 549 ? -2.248 8.450 -19.891 1.00 97.12 549 ALA A N 1
ATOM 4254 C CA . ALA A 1 549 ? -2.630 8.680 -21.284 1.00 97.12 549 ALA A CA 1
ATOM 4255 C C . ALA A 1 549 ? -2.280 7.502 -22.215 1.00 97.12 549 ALA A C 1
ATOM 4257 O O . ALA A 1 549 ? -3.004 7.246 -23.175 1.00 97.12 549 ALA A O 1
ATOM 4258 N N . LEU A 1 550 ? -1.181 6.783 -21.957 1.00 97.69 550 LEU A N 1
ATOM 4259 C CA . LEU A 1 550 ? -0.842 5.550 -22.680 1.00 97.69 550 LEU A CA 1
ATOM 4260 C C . LEU A 1 550 ? -1.763 4.384 -22.292 1.00 97.69 550 LEU A C 1
ATOM 4262 O O . LEU A 1 550 ? -2.185 3.626 -23.162 1.00 97.69 550 LEU A O 1
ATOM 4266 N N . GLY A 1 551 ? -2.115 4.259 -21.010 1.00 97.75 551 GLY A N 1
ATOM 4267 C CA . GLY A 1 551 ? -3.088 3.267 -20.550 1.00 97.75 551 GLY A CA 1
ATOM 4268 C C . GLY A 1 551 ? -4.466 3.456 -21.184 1.00 97.75 551 GLY A C 1
ATOM 4269 O O . GLY A 1 551 ? -5.052 2.482 -21.649 1.00 97.75 551 GLY A O 1
ATOM 4270 N N . ASP A 1 552 ? -4.939 4.700 -21.315 1.00 97.31 552 ASP A N 1
ATOM 4271 C CA . ASP A 1 552 ? -6.191 5.019 -22.023 1.00 97.31 552 ASP A CA 1
ATOM 4272 C C . ASP A 1 552 ? -6.166 4.586 -23.500 1.00 97.31 552 ASP A C 1
ATOM 4274 O O . ASP A 1 552 ? -7.200 4.273 -24.086 1.00 97.31 552 ASP A O 1
ATOM 4278 N N . GLN A 1 553 ? -4.979 4.560 -24.114 1.00 97.94 553 GLN A N 1
ATOM 4279 C CA . GLN A 1 553 ? -4.768 4.097 -25.489 1.00 97.94 553 GLN A CA 1
ATOM 4280 C C . GLN A 1 553 ? -4.661 2.565 -25.595 1.00 97.94 553 GLN A C 1
ATOM 4282 O O . GLN A 1 553 ? -4.465 2.042 -26.692 1.00 97.94 553 GLN A O 1
ATOM 4287 N N . GLY A 1 554 ? -4.780 1.837 -24.480 1.00 96.75 554 GLY A N 1
ATOM 4288 C CA . GLY A 1 554 ? -4.728 0.376 -24.436 1.00 96.75 554 GLY A CA 1
ATOM 4289 C C . GLY A 1 554 ? -3.316 -0.213 -24.412 1.00 96.75 554 GLY A C 1
ATOM 4290 O O . GLY A 1 554 ? -3.155 -1.404 -24.681 1.00 96.75 554 GLY A O 1
ATOM 4291 N N . TYR A 1 555 ? -2.288 0.586 -24.106 1.00 97.88 555 TYR A N 1
ATOM 4292 C CA . TYR A 1 555 ? -0.929 0.068 -23.941 1.00 97.88 555 TYR A CA 1
ATOM 4293 C C . TYR A 1 555 ? -0.844 -0.846 -22.716 1.00 97.88 555 TYR A C 1
ATOM 4295 O O . TYR A 1 555 ? -1.406 -0.549 -21.661 1.00 97.88 555 TYR A O 1
ATOM 4303 N N . THR A 1 5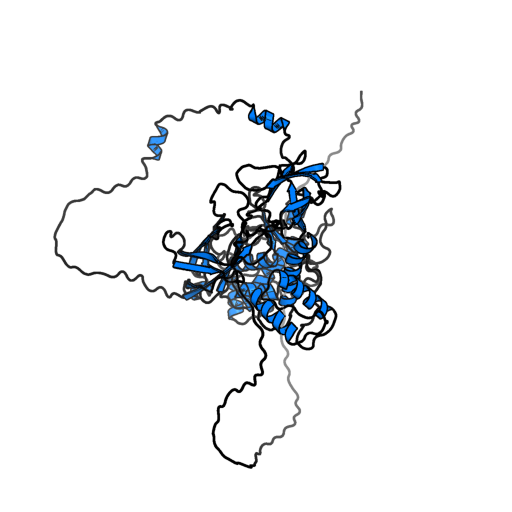56 ? -0.091 -1.941 -22.833 1.00 97.44 556 THR A N 1
ATOM 4304 C CA . THR A 1 556 ? 0.180 -2.813 -21.684 1.00 97.44 556 THR A CA 1
ATOM 4305 C C . THR A 1 556 ? 1.172 -2.154 -20.725 1.00 97.44 556 THR A C 1
ATOM 4307 O O . THR A 1 556 ? 1.937 -1.268 -21.112 1.00 97.44 556 THR A O 1
ATOM 4310 N N . ALA A 1 557 ? 1.229 -2.622 -19.475 1.00 97.25 557 ALA A N 1
ATOM 4311 C CA . ALA A 1 557 ? 2.166 -2.084 -18.489 1.00 97.25 557 ALA A CA 1
ATOM 4312 C C . ALA A 1 557 ? 3.631 -2.150 -18.961 1.00 97.25 557 ALA A C 1
ATOM 4314 O O . ALA A 1 557 ? 4.383 -1.195 -18.776 1.00 97.25 557 ALA A O 1
ATOM 4315 N N . ILE A 1 558 ? 4.041 -3.240 -19.624 1.00 96.00 558 ILE A N 1
ATOM 4316 C CA . ILE A 1 558 ? 5.405 -3.358 -20.155 1.00 96.00 558 ILE A CA 1
ATOM 4317 C C . ILE A 1 558 ? 5.652 -2.409 -21.334 1.00 96.00 558 ILE A C 1
ATOM 4319 O O . ILE A 1 558 ? 6.750 -1.867 -21.441 1.00 96.00 558 ILE A O 1
ATOM 4323 N N . ASP A 1 559 ? 4.656 -2.149 -22.185 1.00 96.44 559 ASP A N 1
ATOM 4324 C CA . ASP A 1 559 ? 4.801 -1.182 -23.280 1.00 96.44 559 ASP A CA 1
ATOM 4325 C C . ASP A 1 559 ? 4.925 0.248 -22.740 1.00 96.44 559 ASP A C 1
ATOM 4327 O O . ASP A 1 559 ? 5.770 1.013 -23.207 1.00 96.44 559 ASP A O 1
ATOM 4331 N N . ILE A 1 560 ? 4.153 0.584 -21.697 1.00 97.75 560 ILE A N 1
ATOM 4332 C CA . ILE A 1 560 ? 4.282 1.849 -20.962 1.00 97.75 560 ILE A CA 1
ATOM 4333 C C . ILE A 1 560 ? 5.700 1.981 -20.396 1.00 97.75 560 ILE A C 1
ATOM 4335 O O . ILE A 1 560 ? 6.362 2.991 -20.622 1.00 97.75 560 ILE A O 1
ATOM 4339 N N . LEU A 1 561 ? 6.206 0.962 -19.697 1.00 96.81 561 LEU A N 1
ATOM 4340 C CA . LEU A 1 561 ? 7.556 0.995 -19.127 1.00 96.81 561 LEU A CA 1
ATOM 4341 C C . LEU A 1 561 ? 8.636 1.141 -20.205 1.00 96.81 561 LEU A C 1
ATOM 4343 O O . LEU A 1 561 ? 9.547 1.954 -20.051 1.00 96.81 561 LEU A O 1
ATOM 4347 N N . ARG A 1 562 ? 8.523 0.415 -21.322 1.00 95.56 562 ARG A N 1
ATOM 4348 C CA . ARG A 1 562 ? 9.470 0.504 -22.444 1.00 95.56 562 ARG A CA 1
ATOM 4349 C C . ARG A 1 562 ? 9.445 1.860 -23.140 1.00 95.56 562 ARG A C 1
ATOM 4351 O O . ARG A 1 562 ? 10.489 2.303 -23.613 1.00 95.56 562 ARG A O 1
ATOM 4358 N N . ASN A 1 563 ? 8.302 2.548 -23.146 1.00 95.50 563 ASN A N 1
ATOM 4359 C CA . ASN A 1 563 ? 8.205 3.916 -23.652 1.00 95.50 563 ASN A CA 1
ATOM 4360 C C . ASN A 1 563 ? 9.080 4.903 -22.852 1.00 95.50 563 ASN A C 1
ATOM 4362 O O . ASN A 1 563 ? 9.624 5.838 -23.433 1.00 95.50 563 ASN A O 1
ATOM 4366 N N . TYR A 1 564 ? 9.249 4.690 -21.541 1.00 95.31 564 TYR A N 1
ATOM 4367 C CA . TYR A 1 564 ? 10.021 5.594 -20.674 1.00 95.31 564 TYR A CA 1
ATOM 4368 C C . TYR A 1 564 ? 11.455 5.135 -20.407 1.00 95.31 564 TYR A C 1
ATOM 4370 O O . TYR A 1 564 ? 12.367 5.960 -20.378 1.00 95.31 564 TYR A O 1
ATOM 4378 N N . TYR A 1 565 ? 11.668 3.833 -20.225 1.00 93.50 565 TYR A N 1
ATOM 4379 C CA . TYR A 1 565 ? 12.962 3.273 -19.831 1.00 93.50 565 TYR A CA 1
ATOM 4380 C C . TYR A 1 565 ? 13.684 2.546 -20.982 1.00 93.50 565 TYR A C 1
ATOM 4382 O O . TYR A 1 565 ? 14.834 2.143 -20.825 1.00 93.50 565 TYR A O 1
ATOM 4390 N N . GLY A 1 566 ? 13.079 2.444 -22.168 1.00 93.12 566 GLY A N 1
ATOM 4391 C CA . GLY A 1 566 ? 13.671 1.804 -23.345 1.00 93.12 566 GLY A CA 1
ATOM 4392 C C . GLY A 1 566 ? 13.288 0.331 -23.503 1.00 93.12 566 GLY A C 1
ATOM 4393 O O . GLY A 1 566 ? 12.793 -0.313 -22.585 1.00 93.12 566 GLY A O 1
ATOM 4394 N N . ASN A 1 567 ? 13.504 -0.217 -24.702 1.00 94.81 567 ASN A N 1
ATOM 4395 C CA . ASN A 1 567 ? 13.007 -1.549 -25.088 1.00 94.81 567 ASN A CA 1
ATOM 4396 C C . ASN A 1 567 ? 13.713 -2.730 -24.400 1.00 94.81 567 ASN A C 1
ATOM 4398 O O . ASN A 1 567 ? 13.227 -3.858 -24.475 1.00 94.81 567 ASN A O 1
ATOM 4402 N N . ASP A 1 568 ? 14.858 -2.490 -23.771 1.00 93.62 568 ASP A N 1
ATOM 4403 C CA . ASP A 1 568 ? 15.680 -3.488 -23.087 1.00 93.62 568 ASP A CA 1
ATOM 4404 C C . ASP A 1 568 ? 15.238 -3.756 -21.643 1.00 93.62 568 ASP A C 1
ATOM 4406 O O . ASP A 1 568 ? 15.709 -4.725 -21.045 1.00 93.62 568 ASP A O 1
ATOM 4410 N N . VAL A 1 569 ? 14.325 -2.952 -21.082 1.00 95.62 569 VAL A N 1
ATOM 4411 C CA . VAL A 1 569 ? 13.767 -3.255 -19.761 1.00 95.62 569 VAL A CA 1
ATOM 4412 C C . VAL A 1 569 ? 12.828 -4.455 -19.812 1.00 95.62 569 VAL A C 1
ATOM 4414 O O . VAL A 1 569 ? 12.071 -4.667 -20.770 1.00 95.62 569 VAL A O 1
ATOM 4417 N N . TYR A 1 570 ? 12.861 -5.235 -18.739 1.00 94.75 570 TYR A N 1
ATOM 4418 C CA . TYR A 1 570 ? 11.951 -6.345 -18.501 1.00 94.75 570 TYR A CA 1
ATOM 4419 C C . TYR A 1 570 ? 11.542 -6.392 -17.028 1.00 94.75 570 TYR A C 1
ATOM 4421 O O . TYR A 1 570 ? 12.171 -5.779 -16.161 1.00 94.75 570 TYR A O 1
ATOM 4429 N N . ILE A 1 571 ? 10.462 -7.123 -16.761 1.00 95.00 571 ILE A N 1
ATOM 4430 C CA . ILE A 1 571 ? 9.958 -7.350 -15.410 1.00 95.00 571 ILE A CA 1
ATOM 4431 C C . ILE A 1 571 ? 10.656 -8.593 -14.859 1.00 95.00 571 ILE A C 1
ATOM 4433 O O . ILE A 1 571 ? 10.475 -9.696 -15.374 1.00 95.00 571 ILE A O 1
ATOM 4437 N N . ALA A 1 572 ? 11.479 -8.398 -13.837 1.00 91.06 572 ALA A N 1
ATOM 4438 C CA . ALA A 1 572 ? 12.106 -9.462 -13.071 1.00 91.06 572 ALA A CA 1
ATOM 4439 C C . ALA A 1 572 ? 11.230 -9.837 -11.864 1.00 91.06 572 ALA A C 1
ATOM 4441 O O . ALA A 1 572 ? 10.302 -9.114 -11.498 1.00 91.06 572 ALA A O 1
ATOM 4442 N N . THR A 1 573 ? 11.521 -10.978 -11.240 1.00 88.94 573 THR A N 1
ATOM 4443 C CA . 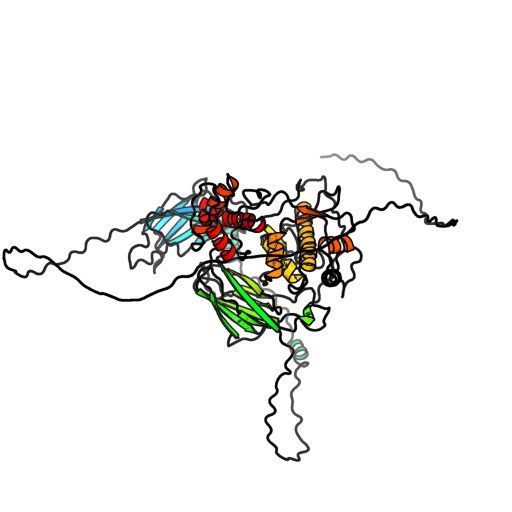THR A 1 573 ? 10.870 -11.425 -9.998 1.00 88.94 573 THR A CA 1
ATOM 4444 C C . THR A 1 573 ? 11.947 -11.710 -8.962 1.00 88.94 573 THR A C 1
ATOM 4446 O O . THR A 1 573 ? 12.923 -12.386 -9.278 1.00 88.94 573 THR A O 1
ATOM 4449 N N . ALA A 1 574 ? 11.793 -11.199 -7.743 1.00 83.38 574 ALA A N 1
ATOM 4450 C CA . ALA A 1 574 ? 12.708 -11.487 -6.647 1.00 83.38 574 ALA A CA 1
ATOM 4451 C C . ALA A 1 574 ? 12.569 -12.957 -6.220 1.00 83.38 574 ALA A C 1
ATOM 4453 O O . ALA A 1 574 ? 11.467 -13.433 -5.945 1.00 83.38 574 ALA A O 1
ATOM 4454 N N . GLU A 1 575 ? 13.687 -13.681 -6.167 1.00 68.50 575 GLU A N 1
ATOM 4455 C CA . GLU A 1 575 ? 13.695 -15.116 -5.846 1.00 68.50 575 GLU A CA 1
ATOM 4456 C C . GLU A 1 575 ? 13.481 -15.397 -4.349 1.00 68.50 575 GLU A C 1
ATOM 4458 O O . GLU A 1 575 ? 13.060 -16.492 -3.973 1.00 68.50 575 GLU A O 1
ATOM 4463 N N . GLU A 1 576 ? 13.762 -14.419 -3.483 1.00 59.72 576 GLU A N 1
ATOM 4464 C CA . GLU A 1 576 ? 13.670 -14.562 -2.033 1.00 59.72 576 GLU A CA 1
ATOM 4465 C C . GLU A 1 576 ? 12.786 -13.475 -1.418 1.00 59.72 576 GLU A C 1
ATOM 4467 O O . GLU A 1 576 ? 12.935 -12.283 -1.689 1.00 59.72 576 GLU A O 1
ATOM 4472 N N . VAL A 1 577 ? 11.870 -13.910 -0.554 1.00 60.47 577 VAL A N 1
ATOM 4473 C CA . VAL A 1 577 ? 11.058 -13.035 0.291 1.00 60.47 577 VAL A CA 1
ATOM 4474 C C . VAL A 1 577 ? 11.518 -13.268 1.721 1.00 60.47 577 VAL A C 1
ATOM 4476 O O . VAL A 1 577 ? 11.292 -14.339 2.286 1.00 60.47 577 VAL A O 1
ATOM 4479 N N . SER A 1 578 ? 12.224 -12.288 2.279 1.00 57.09 578 SER A N 1
ATOM 4480 C CA . SER A 1 578 ? 12.726 -12.341 3.648 1.00 57.09 578 SER A CA 1
ATOM 4481 C C . SER A 1 578 ? 11.563 -12.442 4.634 1.00 57.09 578 SER A C 1
ATOM 4483 O O . SER A 1 578 ? 10.503 -11.853 4.429 1.00 57.09 578 SER A O 1
ATOM 4485 N N . GLY A 1 579 ? 11.746 -13.226 5.695 1.00 52.38 579 GLY A N 1
ATOM 4486 C CA . GLY A 1 579 ? 10.722 -13.450 6.716 1.00 52.38 579 GLY A CA 1
ATOM 4487 C C . GLY A 1 579 ? 9.670 -14.503 6.355 1.00 52.38 579 GLY A C 1
ATOM 4488 O O . GLY A 1 579 ? 8.943 -14.935 7.245 1.00 52.38 579 GLY A O 1
ATOM 4489 N N . VAL A 1 580 ? 9.614 -14.991 5.108 1.00 48.31 580 VAL A N 1
ATOM 4490 C CA . VAL A 1 580 ? 8.679 -16.048 4.691 1.00 48.31 580 VAL A CA 1
ATOM 4491 C C . VAL A 1 580 ? 9.370 -17.421 4.729 1.00 48.31 580 VAL A C 1
ATOM 4493 O O . VAL A 1 580 ? 10.376 -17.621 4.052 1.00 48.31 580 VAL A O 1
ATOM 4496 N N . PRO A 1 581 ? 8.836 -18.418 5.460 1.00 48.47 581 PRO A N 1
ATOM 4497 C CA . PRO A 1 581 ? 9.517 -19.691 5.707 1.00 48.47 581 PRO A CA 1
ATOM 4498 C C . PRO A 1 581 ? 9.652 -20.578 4.462 1.00 48.47 581 PRO A C 1
ATOM 4500 O O . PRO A 1 581 ? 10.362 -21.583 4.502 1.00 48.47 581 PRO A O 1
ATOM 4503 N N . SER A 1 582 ? 8.942 -20.280 3.365 1.00 56.12 582 SER A N 1
ATOM 4504 C CA . SER A 1 582 ? 9.035 -21.062 2.130 1.00 56.12 582 SER A CA 1
ATOM 4505 C C . SER A 1 582 ? 8.600 -20.300 0.881 1.00 56.12 582 SER A C 1
ATOM 4507 O O . SER A 1 582 ? 7.555 -19.651 0.860 1.00 56.12 582 SER A O 1
ATOM 4509 N N . SER A 1 583 ? 9.372 -20.465 -0.191 1.00 54.25 583 SER A N 1
ATOM 4510 C CA . SER A 1 583 ? 9.077 -19.916 -1.512 1.00 54.25 583 SER A CA 1
ATOM 4511 C C . SER A 1 583 ? 7.872 -20.580 -2.183 1.00 54.25 583 SER A C 1
ATOM 4513 O O . SER A 1 583 ? 7.531 -21.746 -1.924 1.00 54.25 583 SER A O 1
ATOM 4515 N N . TRP A 1 584 ? 7.245 -19.820 -3.080 1.00 60.41 584 TRP A N 1
ATOM 4516 C CA . TRP A 1 584 ? 6.162 -20.288 -3.937 1.00 60.41 584 TRP A CA 1
ATOM 4517 C C . TRP A 1 584 ? 6.581 -21.501 -4.793 1.00 60.41 584 TRP A C 1
ATOM 4519 O O . TRP A 1 584 ? 7.674 -21.495 -5.358 1.00 60.41 584 TRP A O 1
ATOM 4529 N N . PRO A 1 585 ? 5.738 -22.547 -4.929 1.00 61.06 585 PRO A N 1
ATOM 4530 C CA . PRO A 1 585 ? 6.002 -23.735 -5.752 1.00 61.06 585 PRO A CA 1
ATOM 4531 C C . PRO A 1 585 ? 6.151 -23.499 -7.263 1.00 61.06 585 PRO A C 1
ATOM 4533 O O . PRO A 1 585 ? 6.442 -24.451 -7.983 1.00 61.06 585 PRO A O 1
ATOM 4536 N N . GLY A 1 586 ? 5.909 -22.288 -7.767 1.00 57.03 586 GLY A N 1
ATOM 4537 C CA . GLY A 1 586 ? 5.964 -21.978 -9.200 1.00 57.03 586 GLY A CA 1
ATOM 4538 C C . GLY A 1 586 ? 4.709 -22.376 -9.986 1.00 57.03 586 GLY A C 1
ATOM 4539 O O . GLY A 1 586 ? 4.641 -22.104 -11.178 1.00 57.03 586 GLY A O 1
ATOM 4540 N N . THR A 1 587 ? 3.711 -22.993 -9.343 1.00 70.31 587 THR A N 1
ATOM 4541 C CA . THR A 1 587 ? 2.433 -23.409 -9.951 1.00 70.31 587 THR A CA 1
ATOM 4542 C C . THR A 1 587 ? 1.287 -23.301 -8.948 1.00 70.31 587 THR A C 1
ATOM 4544 O O . THR A 1 587 ? 1.503 -23.448 -7.745 1.00 70.31 587 THR A O 1
ATOM 4547 N N . GLU A 1 588 ? 0.072 -23.055 -9.444 1.00 82.31 588 GLU A N 1
ATOM 4548 C CA . GLU A 1 588 ? -1.136 -22.929 -8.621 1.00 82.31 588 GLU A CA 1
ATOM 4549 C C . GLU A 1 588 ? -1.508 -24.230 -7.894 1.00 82.31 588 GLU A C 1
ATOM 4551 O O . GLU A 1 588 ? -1.368 -25.335 -8.430 1.00 82.31 588 GLU A O 1
ATOM 4556 N N . LEU A 1 589 ? -2.025 -24.108 -6.666 1.00 87.12 589 LEU A N 1
ATOM 4557 C CA . LEU A 1 589 ? -2.600 -25.233 -5.927 1.00 87.12 589 LEU A CA 1
ATOM 4558 C C . LEU A 1 589 ? -4.127 -25.146 -5.974 1.00 87.12 589 LEU A C 1
ATOM 4560 O O . LEU A 1 589 ? -4.726 -24.245 -5.389 1.00 87.12 589 LEU A O 1
ATOM 4564 N N . ALA A 1 590 ? -4.751 -26.114 -6.637 1.00 93.94 590 ALA A N 1
ATOM 4565 C CA . ALA A 1 590 ? -6.193 -26.204 -6.832 1.00 93.94 590 ALA A CA 1
ATOM 4566 C C . ALA A 1 590 ? -6.684 -27.633 -6.562 1.00 93.94 590 ALA A C 1
ATOM 4568 O O . ALA A 1 590 ? -5.897 -28.526 -6.242 1.00 93.94 590 ALA A O 1
ATOM 4569 N N . ILE A 1 591 ? -7.992 -27.878 -6.703 1.00 95.06 591 ILE A N 1
ATOM 4570 C CA . ILE A 1 591 ? -8.560 -29.223 -6.540 1.00 95.06 591 ILE A CA 1
ATOM 4571 C C . ILE A 1 591 ? -7.826 -30.217 -7.449 1.00 95.06 591 ILE A C 1
ATOM 4573 O O . ILE A 1 591 ? -7.791 -30.061 -8.665 1.00 95.06 591 ILE A O 1
ATOM 4577 N N . GLY A 1 592 ? -7.260 -31.259 -6.839 1.00 91.75 592 GLY A N 1
ATOM 4578 C CA . GLY A 1 592 ? -6.451 -32.267 -7.526 1.00 91.75 592 GLY A CA 1
ATOM 4579 C C . GLY A 1 592 ? -4.943 -32.125 -7.308 1.00 91.75 592 GLY A C 1
ATOM 4580 O O . GLY A 1 592 ? -4.239 -33.127 -7.454 1.00 91.75 592 GLY A O 1
ATOM 4581 N N . SER A 1 593 ? -4.448 -30.957 -6.879 1.00 91.00 593 SER A N 1
ATOM 4582 C CA . SER A 1 593 ? -3.044 -30.765 -6.493 1.00 91.00 593 SER A CA 1
ATOM 4583 C C . SER A 1 593 ? -2.674 -31.655 -5.301 1.00 91.00 593 SER A C 1
ATOM 4585 O O . SER A 1 593 ? -3.471 -31.879 -4.383 1.00 91.00 593 SER A O 1
ATOM 4587 N N . ARG A 1 594 ? -1.448 -32.188 -5.305 1.00 92.56 594 ARG A N 1
ATOM 4588 C CA . ARG A 1 594 ? -0.935 -33.098 -4.269 1.00 92.56 594 ARG A CA 1
ATOM 4589 C C . ARG A 1 594 ? 0.536 -32.825 -3.978 1.00 92.56 594 ARG A C 1
ATOM 4591 O O . ARG A 1 594 ? 1.262 -32.373 -4.856 1.00 92.56 594 ARG A O 1
ATOM 4598 N N . GLY A 1 595 ? 0.978 -33.163 -2.770 1.00 85.00 595 GLY A N 1
ATOM 4599 C CA . GLY A 1 595 ? 2.393 -33.157 -2.388 1.00 85.00 595 GLY A CA 1
ATOM 4600 C C . GLY A 1 595 ? 2.708 -32.261 -1.193 1.00 85.00 595 GLY A C 1
ATOM 4601 O O . GLY A 1 595 ? 1.815 -31.735 -0.525 1.00 85.00 595 GLY A O 1
ATOM 4602 N N . ASP A 1 596 ? 3.999 -32.091 -0.915 1.00 72.12 596 ASP A N 1
ATOM 4603 C CA . ASP A 1 596 ? 4.467 -31.441 0.316 1.00 72.12 596 ASP A CA 1
ATOM 4604 C C . ASP A 1 596 ? 4.097 -29.962 0.395 1.00 72.12 596 ASP A C 1
ATOM 4606 O O . ASP A 1 596 ? 3.790 -29.467 1.475 1.00 72.12 596 ASP A O 1
ATOM 4610 N N . LYS A 1 597 ? 4.018 -29.272 -0.747 1.00 75.00 597 LYS A N 1
ATOM 4611 C CA . LYS A 1 597 ? 3.574 -27.873 -0.808 1.00 75.00 597 LYS A CA 1
ATOM 4612 C C . LYS A 1 597 ? 2.104 -27.718 -0.409 1.00 75.00 597 LYS A C 1
ATOM 4614 O O . LYS A 1 597 ? 1.771 -26.802 0.338 1.00 75.00 597 LYS A O 1
ATOM 4619 N N . VAL A 1 598 ? 1.243 -28.667 -0.789 1.00 90.00 598 VAL A N 1
ATOM 4620 C CA . VAL A 1 598 ? -0.150 -28.711 -0.310 1.00 90.00 598 VAL A CA 1
ATOM 4621 C C . VAL A 1 598 ? -0.183 -28.983 1.194 1.00 90.00 598 VAL A C 1
ATOM 4623 O O . VAL A 1 598 ? -0.859 -28.270 1.930 1.00 90.00 598 VAL A O 1
ATOM 4626 N N . ARG A 1 599 ? 0.592 -29.967 1.668 1.00 85.25 599 ARG A N 1
ATOM 4627 C CA . ARG A 1 599 ? 0.664 -30.329 3.094 1.00 85.25 599 ARG A CA 1
ATOM 4628 C C . ARG A 1 599 ? 1.167 -29.170 3.960 1.00 85.25 599 ARG A C 1
ATOM 4630 O O . ARG A 1 599 ? 0.704 -28.986 5.084 1.00 85.25 599 ARG A O 1
ATOM 4637 N N . GLN A 1 600 ? 2.127 -28.408 3.449 1.00 77.56 600 GLN A N 1
ATOM 4638 C CA . GLN A 1 600 ? 2.684 -27.228 4.095 1.00 77.56 600 GLN A CA 1
ATOM 4639 C C . GLN A 1 600 ? 1.640 -26.116 4.207 1.00 77.56 600 GLN A C 1
ATOM 4641 O O . GLN A 1 600 ? 1.391 -25.641 5.311 1.00 77.56 600 GLN A O 1
ATOM 4646 N N . MET A 1 601 ? 0.988 -25.755 3.102 1.00 89.62 601 MET A N 1
ATOM 4647 C CA . MET A 1 601 ? -0.067 -24.739 3.098 1.00 89.62 601 MET A CA 1
ATOM 4648 C C . MET A 1 601 ? -1.234 -25.131 4.022 1.00 89.62 601 MET A C 1
ATOM 4650 O O . MET A 1 601 ? -1.684 -24.311 4.820 1.00 89.62 601 MET A O 1
ATOM 4654 N N . GLN A 1 602 ? -1.650 -26.405 4.023 1.00 94.38 602 GLN A N 1
ATOM 4655 C CA . GLN A 1 602 ? -2.670 -26.914 4.952 1.00 94.38 602 GLN A CA 1
ATOM 4656 C C . GLN A 1 602 ? -2.262 -26.733 6.425 1.00 94.38 602 GLN A C 1
ATOM 4658 O O . GLN A 1 602 ? -3.090 -26.377 7.262 1.00 94.38 602 GLN A O 1
ATOM 4663 N N . ARG A 1 603 ? -0.979 -26.951 6.757 1.00 87.38 603 ARG A N 1
ATOM 4664 C CA . ARG A 1 603 ? -0.448 -26.712 8.109 1.00 87.38 603 ARG A CA 1
ATOM 4665 C C . ARG A 1 603 ? -0.540 -25.241 8.486 1.00 87.38 603 ARG A C 1
ATOM 4667 O O . ARG A 1 603 ? -0.985 -24.930 9.585 1.00 87.38 603 ARG A O 1
ATOM 4674 N N . GLN A 1 604 ? -0.109 -24.362 7.584 1.00 83.19 604 GLN A N 1
ATOM 4675 C CA . GLN A 1 604 ? -0.108 -22.922 7.809 1.00 83.19 604 GLN A CA 1
ATOM 4676 C C . GLN A 1 604 ? -1.532 -22.408 8.039 1.00 83.19 604 GLN A C 1
ATOM 4678 O O . GLN A 1 604 ? -1.778 -21.779 9.063 1.00 83.19 604 GLN A O 1
ATOM 4683 N N . LEU A 1 605 ? -2.488 -22.779 7.179 1.00 90.56 605 LEU A N 1
ATOM 4684 C CA . LEU A 1 605 ? -3.905 -22.439 7.357 1.00 90.56 605 LEU A CA 1
ATOM 4685 C C . LEU A 1 605 ? -4.461 -22.903 8.708 1.00 90.56 605 LEU A C 1
ATOM 4687 O O . LEU A 1 605 ? -5.162 -22.148 9.376 1.00 90.56 605 LEU A O 1
ATOM 4691 N N . ASN A 1 606 ? -4.118 -24.114 9.153 1.00 91.44 606 ASN A N 1
ATOM 4692 C CA . ASN A 1 606 ? -4.564 -24.615 10.453 1.00 91.44 606 ASN A CA 1
ATOM 4693 C C . ASN A 1 606 ? -3.987 -23.822 11.636 1.00 91.44 606 ASN A C 1
ATOM 4695 O O . ASN A 1 606 ? -4.670 -23.678 12.649 1.00 91.44 606 ASN A O 1
ATOM 4699 N N . VAL A 1 607 ? -2.760 -23.308 11.540 1.00 79.31 607 VAL A N 1
ATOM 4700 C CA . VAL A 1 607 ? -2.200 -22.428 12.581 1.00 79.31 607 VAL A CA 1
ATOM 4701 C C . VAL A 1 607 ? -2.896 -21.068 12.556 1.00 79.31 607 VAL A C 1
ATOM 4703 O O . VAL A 1 607 ? -3.335 -20.597 13.599 1.00 79.31 607 VAL A O 1
ATOM 4706 N N . ILE A 1 608 ? -3.113 -20.495 11.372 1.00 80.19 608 ILE A N 1
ATOM 4707 C CA . ILE A 1 608 ? -3.841 -19.227 11.200 1.00 80.19 608 ILE A CA 1
ATOM 4708 C C . ILE A 1 608 ? -5.268 -19.324 11.759 1.00 80.19 608 ILE A C 1
ATOM 4710 O O . ILE A 1 608 ? -5.728 -18.402 12.428 1.00 80.19 608 ILE A O 1
ATOM 4714 N N . SER A 1 609 ? -5.942 -20.467 11.580 1.00 86.25 609 SER A N 1
ATOM 4715 C CA . SER A 1 609 ? -7.303 -20.696 12.097 1.00 86.25 609 SER A CA 1
ATOM 4716 C C . SER A 1 609 ? -7.444 -20.566 13.621 1.00 86.25 609 SER A C 1
ATOM 4718 O O . SER A 1 609 ? -8.560 -20.480 14.122 1.00 86.25 609 SER A O 1
ATOM 4720 N N . GLN A 1 610 ? -6.337 -20.557 14.376 1.00 80.50 610 GLN A N 1
ATOM 4721 C CA . GLN A 1 610 ? -6.361 -20.353 15.827 1.00 80.50 610 GLN A CA 1
ATOM 4722 C C . GLN A 1 610 ? -6.708 -18.904 16.193 1.00 80.50 610 GLN A C 1
ATOM 4724 O O . GLN A 1 610 ? -7.497 -18.690 17.106 1.00 80.50 610 GLN A O 1
ATOM 4729 N N . GLY A 1 611 ? -6.153 -17.930 15.462 1.00 66.56 611 GLY A N 1
ATOM 4730 C CA . GLY A 1 611 ? -6.475 -16.504 15.615 1.00 66.56 611 GLY A CA 1
ATOM 4731 C C . GLY A 1 611 ? -7.639 -16.040 14.736 1.00 66.56 611 GLY A C 1
ATOM 4732 O O . GLY A 1 611 ? -8.231 -15.000 14.998 1.00 66.56 611 GLY A O 1
ATOM 4733 N N . TYR A 1 612 ? -7.992 -16.826 13.713 1.00 77.62 612 TYR A N 1
ATOM 4734 C CA . TYR A 1 612 ? -9.049 -16.521 12.746 1.00 77.62 612 TYR A CA 1
ATOM 4735 C C . TYR A 1 612 ? -10.057 -17.684 12.654 1.00 77.62 612 TYR A C 1
ATOM 4737 O O . TYR A 1 612 ? -10.017 -18.455 11.689 1.00 77.62 612 TYR A O 1
ATOM 4745 N N . PRO A 1 613 ? -10.981 -17.832 13.629 1.00 81.81 613 PRO A N 1
ATOM 4746 C CA . PRO A 1 613 ? -11.825 -19.026 13.771 1.00 81.81 613 PRO A CA 1
ATOM 4747 C C . PRO A 1 613 ? -12.801 -19.284 12.619 1.00 81.81 613 PRO A C 1
ATOM 4749 O O . PRO A 1 613 ? -13.306 -20.399 12.492 1.00 81.81 613 PRO A O 1
ATOM 4752 N N . LEU A 1 614 ? -13.076 -18.278 11.778 1.00 84.06 614 LEU A N 1
ATOM 4753 C CA . LEU A 1 614 ? -13.879 -18.467 10.568 1.00 84.06 614 LEU A CA 1
ATOM 4754 C C . LEU A 1 614 ? -13.203 -19.402 9.564 1.00 84.06 614 LEU A C 1
ATOM 4756 O O . LEU A 1 614 ? -13.902 -20.097 8.833 1.00 84.06 614 LEU A O 1
ATOM 4760 N N . ILE A 1 615 ? -11.866 -19.439 9.526 1.00 90.81 615 ILE A N 1
ATOM 4761 C CA . ILE A 1 615 ? -11.121 -20.309 8.615 1.00 90.81 615 ILE A CA 1
ATOM 4762 C C . ILE A 1 615 ? -11.271 -21.759 9.102 1.00 90.81 615 ILE A C 1
ATOM 4764 O O . ILE A 1 615 ? -10.777 -22.096 10.182 1.00 90.81 615 ILE A O 1
ATOM 4768 N N . PRO A 1 616 ? -11.916 -22.654 8.329 1.00 90.56 616 PRO A N 1
ATOM 4769 C CA . PRO A 1 616 ? -12.126 -24.033 8.747 1.00 90.56 616 PRO A CA 1
ATOM 4770 C C . PRO A 1 616 ? -10.805 -24.782 8.936 1.00 90.56 616 PRO A C 1
ATOM 4772 O O . PRO A 1 616 ? -9.929 -24.753 8.070 1.00 90.56 616 PRO A O 1
ATOM 4775 N N . LYS A 1 617 ? -10.694 -25.551 10.025 1.00 93.06 617 LYS A N 1
ATOM 4776 C CA . LYS A 1 617 ? -9.603 -26.521 10.185 1.00 93.06 617 LYS A CA 1
ATOM 4777 C C . LYS A 1 617 ? -9.738 -27.648 9.163 1.00 93.06 617 LYS A C 1
ATOM 4779 O O . LYS A 1 617 ? -10.811 -28.232 8.994 1.00 93.06 617 LYS A O 1
ATOM 4784 N N . ILE A 1 618 ? -8.631 -27.995 8.517 1.00 96.38 618 ILE A N 1
ATOM 4785 C CA . ILE A 1 618 ? -8.566 -28.993 7.444 1.00 96.38 618 ILE A CA 1
ATOM 4786 C C . ILE A 1 618 ? -7.567 -30.109 7.755 1.00 96.38 618 ILE A C 1
ATOM 4788 O O . ILE A 1 618 ? -6.669 -29.964 8.583 1.00 96.38 618 ILE A O 1
ATOM 4792 N N . ALA A 1 619 ? -7.717 -31.252 7.084 1.00 92.88 619 ALA A N 1
ATOM 4793 C CA . ALA A 1 619 ? -6.737 -32.329 7.175 1.00 92.88 619 ALA A CA 1
ATOM 4794 C C . ALA A 1 619 ? -5.408 -31.890 6.539 1.00 92.88 619 ALA A C 1
ATOM 4796 O O . ALA A 1 619 ? -5.399 -31.315 5.455 1.00 92.88 619 ALA A O 1
ATOM 4797 N N . GLN A 1 620 ? -4.289 -32.188 7.203 1.00 94.88 620 GLN A N 1
ATOM 4798 C CA . GLN A 1 620 ? -2.938 -31.942 6.688 1.00 94.88 620 GLN A CA 1
ATOM 4799 C C . GLN A 1 620 ? -2.420 -33.179 5.927 1.00 94.88 620 GLN A C 1
ATOM 4801 O O . GLN A 1 620 ? -1.382 -33.763 6.253 1.00 94.88 620 GLN A O 1
ATOM 4806 N N . ASP A 1 621 ? -3.193 -33.641 4.948 1.00 93.75 621 ASP A N 1
ATOM 4807 C CA . ASP A 1 621 ? -2.977 -34.894 4.217 1.00 93.75 621 ASP A CA 1
ATOM 4808 C C . ASP A 1 621 ? -2.132 -34.734 2.939 1.00 93.75 621 ASP A C 1
ATOM 4810 O O . ASP A 1 621 ? -1.656 -35.731 2.387 1.00 93.75 621 ASP A O 1
ATOM 4814 N N . GLY A 1 622 ? -1.859 -33.496 2.520 1.00 93.38 622 GLY A N 1
ATOM 4815 C CA . GLY A 1 622 ? -1.157 -33.179 1.279 1.00 93.38 622 GLY A CA 1
ATOM 4816 C C . GLY A 1 622 ? -2.013 -33.370 0.027 1.00 93.38 622 GLY A C 1
ATOM 4817 O O . GLY A 1 622 ? -1.453 -33.492 -1.062 1.00 93.38 622 GLY A O 1
ATOM 4818 N N . ILE A 1 623 ? -3.342 -33.427 0.169 1.00 97.38 623 ILE A N 1
ATOM 4819 C CA . ILE A 1 623 ? -4.308 -33.575 -0.922 1.00 97.38 623 ILE A CA 1
ATOM 4820 C C . ILE A 1 623 ? -5.209 -32.345 -0.955 1.00 97.38 623 ILE A C 1
ATOM 4822 O O . ILE A 1 623 ? -5.974 -32.079 -0.031 1.00 97.38 623 ILE A O 1
ATOM 4826 N N . TYR A 1 624 ? -5.172 -31.610 -2.061 1.00 96.31 624 TYR A N 1
ATOM 4827 C CA . TYR A 1 624 ? -6.019 -30.444 -2.236 1.00 96.31 624 TYR A CA 1
ATOM 4828 C C . TYR A 1 624 ? -7.406 -30.898 -2.710 1.00 96.31 624 TYR A C 1
ATOM 4830 O O . TYR A 1 624 ? -7.650 -31.101 -3.900 1.00 96.31 624 TYR A O 1
ATOM 4838 N N . GLY A 1 625 ? -8.306 -31.137 -1.755 1.00 96.00 625 GLY A N 1
ATOM 4839 C CA . GLY A 1 625 ? -9.699 -31.524 -2.004 1.00 96.00 625 GLY A CA 1
ATOM 4840 C C . GLY A 1 625 ? -10.695 -30.371 -1.812 1.00 96.00 625 GLY A C 1
ATOM 4841 O O . GLY A 1 625 ? -10.295 -29.264 -1.449 1.00 96.00 625 GLY A O 1
ATOM 4842 N N . PRO A 1 626 ? -12.010 -30.626 -1.966 1.00 97.06 626 PRO A N 1
ATOM 4843 C CA . PRO A 1 626 ? -13.050 -29.602 -1.805 1.00 97.06 626 PRO A CA 1
ATOM 4844 C C . PRO A 1 626 ? -13.018 -28.877 -0.451 1.00 97.06 626 PRO A C 1
ATOM 4846 O O . PRO A 1 626 ? -13.249 -27.677 -0.393 1.00 97.06 626 PRO A O 1
ATOM 4849 N N . LYS A 1 627 ? -12.664 -29.579 0.637 1.00 95.81 627 LYS A N 1
ATOM 4850 C CA . LYS A 1 627 ? -12.524 -28.968 1.971 1.00 95.81 627 LYS A CA 1
ATOM 4851 C C . LYS A 1 627 ? -11.357 -27.979 2.052 1.00 95.81 627 LYS A C 1
ATOM 4853 O O . LYS A 1 627 ? -11.476 -26.957 2.713 1.00 95.81 627 LYS A O 1
ATOM 4858 N N . THR A 1 628 ? -10.239 -28.280 1.389 1.00 97.19 628 THR A N 1
ATOM 4859 C CA . THR A 1 628 ? -9.088 -27.369 1.313 1.00 97.19 628 THR A CA 1
ATOM 4860 C C . THR A 1 628 ? -9.423 -26.153 0.457 1.00 97.19 628 THR A C 1
ATOM 4862 O O . THR A 1 628 ? -9.132 -25.041 0.877 1.00 97.19 628 THR A O 1
ATOM 4865 N N . ALA A 1 629 ? -10.098 -26.354 -0.681 1.00 96.38 629 ALA A N 1
ATOM 4866 C CA . ALA A 1 629 ? -10.565 -25.260 -1.534 1.00 96.38 629 ALA A CA 1
ATOM 4867 C C . ALA A 1 629 ? -11.491 -24.297 -0.777 1.00 96.38 629 ALA A C 1
ATOM 4869 O O . ALA A 1 629 ? -11.367 -23.084 -0.913 1.00 96.38 629 ALA A O 1
ATOM 4870 N N . GLU A 1 630 ? -12.387 -24.834 0.055 1.00 96.81 630 GLU A N 1
ATOM 4871 C CA . GLU A 1 630 ? -13.282 -24.014 0.867 1.00 96.81 630 GLU A CA 1
ATOM 4872 C C . GLU A 1 630 ? -12.539 -23.239 1.956 1.00 96.81 630 GLU A C 1
ATOM 4874 O O . GLU A 1 630 ? -12.743 -22.039 2.103 1.00 96.81 630 GLU A O 1
ATOM 4879 N N . ALA A 1 631 ? -11.606 -23.877 2.668 1.00 96.38 631 ALA A N 1
ATOM 4880 C CA . ALA A 1 631 ? -10.795 -23.166 3.652 1.00 96.38 631 ALA A CA 1
ATOM 4881 C C . ALA A 1 631 ? -9.937 -22.057 3.024 1.00 96.38 631 ALA A C 1
ATOM 4883 O O . ALA A 1 631 ? -9.783 -20.992 3.617 1.00 96.38 631 ALA A O 1
ATOM 4884 N N . VAL A 1 632 ? -9.429 -22.278 1.807 1.00 95.75 632 VAL A N 1
ATOM 4885 C CA . VAL A 1 632 ? -8.709 -21.256 1.037 1.00 95.75 632 VAL A CA 1
ATOM 4886 C C . VAL A 1 632 ? -9.640 -20.130 0.599 1.00 95.75 632 VAL A C 1
ATOM 4888 O O . VAL A 1 632 ? -9.252 -18.974 0.712 1.00 95.75 632 VAL A O 1
ATOM 4891 N N . ARG A 1 633 ? -10.873 -20.428 0.176 1.00 96.06 633 ARG A N 1
ATOM 4892 C CA . ARG A 1 633 ? -11.863 -19.400 -0.172 1.00 96.06 633 ARG A CA 1
ATOM 4893 C C . ARG A 1 633 ? -12.204 -18.507 1.021 1.00 96.06 633 ARG A C 1
ATOM 4895 O O . ARG A 1 633 ? -12.217 -17.287 0.882 1.00 96.06 633 ARG A O 1
ATOM 4902 N N . VAL A 1 634 ? -12.409 -19.104 2.196 1.00 90.94 634 VAL A N 1
ATOM 4903 C CA . VAL A 1 634 ? -12.647 -18.350 3.436 1.00 90.94 634 VAL A CA 1
ATOM 4904 C C . VAL A 1 634 ? -11.406 -17.553 3.837 1.00 90.94 634 VAL A C 1
ATOM 4906 O O . VAL A 1 634 ? -11.527 -16.390 4.202 1.00 90.94 634 VAL A O 1
ATOM 4909 N N . PHE A 1 635 ? -10.201 -18.119 3.717 1.00 91.81 635 PHE A N 1
ATOM 4910 C CA . PHE A 1 635 ? -8.960 -17.366 3.929 1.00 91.81 635 PHE A CA 1
ATOM 4911 C C . PHE A 1 635 ? -8.875 -16.151 2.992 1.00 91.81 635 PHE A C 1
ATOM 4913 O O . PHE A 1 635 ? -8.627 -15.037 3.446 1.00 91.81 635 PHE A O 1
ATOM 4920 N N . GLN A 1 636 ? -9.123 -16.343 1.696 1.00 88.00 636 GLN A N 1
ATOM 4921 C CA . GLN A 1 636 ? -9.114 -15.269 0.704 1.00 88.00 636 GLN A CA 1
ATOM 4922 C C . GLN A 1 636 ? -10.129 -14.182 1.064 1.00 88.00 636 GLN A C 1
ATOM 4924 O O . GLN A 1 636 ? -9.781 -13.007 1.083 1.00 88.00 636 GLN A O 1
ATOM 4929 N N . GLN A 1 637 ? -11.340 -14.561 1.472 1.00 86.81 637 GLN A N 1
ATOM 4930 C CA . GLN A 1 637 ? -12.343 -13.625 1.975 1.00 86.81 637 GLN A CA 1
ATOM 4931 C C . GLN A 1 637 ? -11.847 -12.839 3.203 1.00 86.81 637 GLN A C 1
ATOM 4933 O O . GLN A 1 637 ? -11.915 -11.605 3.229 1.00 86.81 637 GLN A O 1
ATOM 4938 N N . VAL A 1 638 ? -11.322 -13.537 4.215 1.00 79.75 638 VAL A N 1
ATOM 4939 C CA . VAL A 1 638 ? -10.807 -12.932 5.455 1.00 79.75 638 VAL A CA 1
ATOM 4940 C C . VAL A 1 638 ? -9.687 -11.938 5.153 1.00 79.75 638 VAL A C 1
ATOM 4942 O O . VAL A 1 638 ? -9.650 -10.876 5.763 1.00 79.75 638 VAL A O 1
ATOM 4945 N N . PHE A 1 639 ? -8.833 -12.198 4.164 1.00 75.69 639 PHE A N 1
ATOM 4946 C CA . PHE A 1 639 ? -7.695 -11.335 3.825 1.00 75.69 639 PHE A CA 1
ATOM 4947 C C . PHE A 1 639 ? -7.887 -10.486 2.559 1.00 75.69 639 PHE A C 1
ATOM 4949 O O . PHE A 1 639 ? -6.903 -9.982 2.028 1.00 75.69 639 PHE A O 1
ATOM 4956 N N . SER A 1 640 ? -9.136 -10.275 2.119 1.00 78.31 640 SER A N 1
ATOM 4957 C CA . SER A 1 640 ? -9.486 -9.434 0.955 1.00 78.31 640 SER A CA 1
ATOM 4958 C C . SER A 1 640 ? -8.744 -9.808 -0.337 1.00 78.31 640 SER A C 1
ATOM 4960 O O . SER A 1 640 ? -8.311 -8.944 -1.089 1.00 78.31 640 SER A O 1
ATOM 4962 N N . LEU A 1 641 ? -8.593 -11.104 -0.590 1.00 77.31 641 LEU A N 1
ATOM 4963 C CA . LEU A 1 641 ? -8.097 -11.651 -1.850 1.00 77.31 641 LEU A CA 1
ATOM 4964 C C . LEU A 1 641 ? -9.269 -12.163 -2.708 1.00 77.31 641 LEU A C 1
ATOM 4966 O O . LEU A 1 641 ? -10.322 -12.514 -2.158 1.00 77.31 641 LEU A O 1
ATOM 4970 N N . PRO A 1 642 ? -9.089 -12.303 -4.036 1.00 80.25 642 PRO A N 1
ATOM 4971 C CA . PRO A 1 642 ? -10.062 -12.970 -4.895 1.00 80.25 642 PRO A CA 1
ATOM 4972 C C . PRO A 1 642 ? -10.419 -14.373 -4.377 1.00 80.25 642 PRO A C 1
ATOM 4974 O O . PRO A 1 642 ? -9.550 -15.216 -4.172 1.00 80.25 642 PRO A O 1
ATOM 4977 N N . GLN A 1 643 ? -11.714 -14.639 -4.180 1.00 92.56 643 GLN A N 1
ATOM 4978 C CA . GLN A 1 643 ? -12.258 -15.850 -3.537 1.00 92.56 643 GLN A CA 1
ATOM 4979 C C . GLN A 1 643 ? -12.325 -17.069 -4.479 1.00 92.56 643 GLN A C 1
ATOM 4981 O O . GLN A 1 643 ? -13.344 -17.761 -4.601 1.00 92.56 643 GLN A O 1
ATOM 4986 N N . THR A 1 644 ? -11.230 -17.337 -5.184 1.00 92.50 644 THR A N 1
ATOM 4987 C CA . THR A 1 644 ? -11.142 -18.391 -6.202 1.00 92.50 644 THR A CA 1
ATOM 4988 C C . THR A 1 644 ? -11.198 -19.793 -5.592 1.00 92.50 644 THR A C 1
ATOM 4990 O O . THR A 1 644 ? -11.673 -20.735 -6.230 1.00 92.50 644 THR A O 1
ATOM 4993 N N . GLY A 1 645 ? -10.760 -19.951 -4.339 1.00 93.44 645 GLY A N 1
ATOM 4994 C CA . GLY A 1 645 ? -10.485 -21.257 -3.739 1.00 93.44 645 GLY A CA 1
ATOM 4995 C C . GLY A 1 645 ? -9.287 -21.961 -4.388 1.00 93.44 645 GLY A C 1
ATOM 4996 O O . GLY A 1 645 ? -9.153 -23.176 -4.253 1.00 93.44 645 GLY A O 1
ATOM 4997 N N . VAL A 1 646 ? -8.455 -21.213 -5.119 1.00 92.38 646 VAL A N 1
ATOM 4998 C CA . VAL A 1 646 ? -7.178 -21.632 -5.704 1.00 92.38 646 VAL A CA 1
ATOM 4999 C C . VAL A 1 646 ? -6.082 -20.857 -4.990 1.00 92.38 646 VAL A C 1
ATOM 5001 O O . VAL A 1 646 ? -6.170 -19.641 -4.862 1.00 92.38 646 VAL A O 1
ATOM 5004 N N . VAL A 1 647 ? -5.048 -21.547 -4.514 1.00 81.00 647 VAL A N 1
ATOM 5005 C CA . VAL A 1 647 ? -3.867 -20.867 -3.979 1.00 81.00 647 VAL A CA 1
ATOM 5006 C C . VAL A 1 647 ? -2.987 -20.528 -5.166 1.00 81.00 647 VAL A C 1
ATOM 5008 O O . VAL A 1 647 ? -2.337 -21.419 -5.705 1.00 81.00 647 VAL A O 1
ATOM 5011 N N . ASP A 1 648 ? -3.008 -19.266 -5.569 1.00 71.69 648 ASP A N 1
ATOM 5012 C CA . ASP A 1 648 ? -2.081 -18.647 -6.511 1.00 71.69 648 ASP A CA 1
ATOM 5013 C C . ASP A 1 648 ? -0.883 -18.025 -5.769 1.00 71.69 648 ASP A C 1
ATOM 5015 O O . ASP A 1 648 ? -0.730 -18.175 -4.548 1.00 71.69 648 ASP A O 1
ATOM 5019 N N . PHE A 1 649 ? -0.014 -17.337 -6.512 1.00 63.22 649 PHE A N 1
ATOM 5020 C CA . PHE A 1 649 ? 1.169 -16.679 -5.960 1.00 63.22 649 PHE A CA 1
ATOM 5021 C C . PHE A 1 649 ? 0.804 -15.737 -4.801 1.00 63.22 649 PHE A C 1
ATOM 5023 O O . PHE A 1 649 ? 1.352 -15.863 -3.703 1.00 63.22 649 PHE A O 1
ATOM 5030 N N . ALA A 1 650 ? -0.166 -14.843 -5.014 1.00 63.81 650 ALA A N 1
ATOM 5031 C CA . ALA A 1 650 ? -0.611 -13.878 -4.013 1.00 63.81 650 ALA A CA 1
ATOM 5032 C C . ALA A 1 650 ? -1.158 -14.573 -2.756 1.00 63.81 650 ALA A C 1
ATOM 5034 O O . ALA A 1 650 ? -0.773 -14.237 -1.632 1.00 63.81 650 ALA A O 1
ATOM 5035 N N . THR A 1 651 ? -1.997 -15.596 -2.938 1.00 78.69 651 THR A N 1
ATOM 5036 C CA . THR A 1 651 ? -2.616 -16.347 -1.843 1.00 78.69 651 THR A CA 1
ATOM 5037 C C . THR A 1 651 ? -1.576 -17.109 -1.020 1.00 78.69 651 THR A C 1
ATOM 5039 O O . THR A 1 651 ? -1.624 -17.064 0.207 1.00 78.69 651 THR A O 1
ATOM 5042 N N . TRP A 1 652 ? -0.599 -17.776 -1.642 1.00 76.75 652 TRP A N 1
ATOM 5043 C CA . TRP A 1 652 ? 0.444 -18.518 -0.914 1.00 76.75 652 TRP A CA 1
ATOM 5044 C C . TRP A 1 652 ? 1.282 -17.634 -0.010 1.00 76.75 652 TRP A C 1
ATOM 5046 O O . TRP A 1 652 ? 1.551 -17.982 1.146 1.00 76.75 652 TRP A O 1
ATOM 5056 N N . TYR A 1 653 ? 1.712 -16.496 -0.547 1.00 66.38 653 TYR A N 1
ATOM 5057 C CA . TYR A 1 653 ? 2.516 -15.565 0.219 1.00 66.38 653 TYR A CA 1
ATOM 5058 C C . TYR A 1 653 ? 1.698 -14.908 1.314 1.00 66.38 653 TYR A C 1
ATOM 5060 O O . TYR A 1 653 ? 2.209 -14.798 2.423 1.00 66.38 653 TYR A O 1
ATOM 5068 N N . LYS A 1 654 ? 0.422 -14.578 1.071 1.00 73.06 654 LYS A N 1
ATOM 5069 C CA . LYS A 1 654 ? -0.447 -14.077 2.138 1.00 73.06 654 LYS A CA 1
ATOM 5070 C C . LYS A 1 654 ? -0.629 -15.111 3.250 1.00 73.06 654 LYS A C 1
ATOM 5072 O O . LYS A 1 654 ? -0.495 -14.762 4.417 1.00 73.06 654 LYS A O 1
ATOM 5077 N N . ILE A 1 655 ? -0.854 -16.387 2.918 1.00 78.31 655 ILE A N 1
ATOM 5078 C CA . ILE A 1 655 ? -0.919 -17.473 3.914 1.00 78.31 655 ILE A CA 1
ATOM 5079 C C . ILE A 1 655 ? 0.384 -17.534 4.709 1.00 78.31 655 ILE A C 1
ATOM 5081 O O . ILE A 1 655 ? 0.357 -17.582 5.935 1.00 78.31 655 ILE A O 1
ATOM 5085 N N . SER A 1 656 ? 1.530 -17.509 4.034 1.00 69.12 656 SER A N 1
ATOM 5086 C CA . SER A 1 656 ? 2.816 -17.628 4.717 1.00 69.12 656 SER A CA 1
ATOM 5087 C C . SER A 1 656 ? 3.155 -16.397 5.571 1.00 69.12 656 SER A C 1
ATOM 5089 O O . SER A 1 656 ? 3.703 -16.562 6.655 1.00 69.12 656 SER A O 1
ATOM 5091 N N . GLU A 1 657 ? 2.800 -15.189 5.124 1.00 66.19 657 GLU A N 1
ATOM 5092 C CA . GLU A 1 657 ? 2.941 -13.930 5.872 1.00 66.19 657 GLU A CA 1
ATOM 5093 C C . GLU A 1 657 ? 2.134 -13.979 7.174 1.00 66.19 657 GLU A C 1
ATOM 5095 O O . GLU A 1 657 ? 2.680 -13.781 8.259 1.00 66.19 657 GLU A O 1
ATOM 5100 N N . ILE A 1 658 ? 0.838 -14.297 7.075 1.00 72.31 658 ILE A N 1
ATOM 5101 C CA . ILE A 1 658 ? -0.037 -14.385 8.246 1.00 72.31 658 ILE A CA 1
ATOM 5102 C C . ILE A 1 658 ? 0.426 -15.516 9.162 1.00 72.31 658 ILE A C 1
ATOM 5104 O O . ILE A 1 658 ? 0.482 -15.315 10.370 1.00 72.31 658 ILE A O 1
ATOM 5108 N N . TYR A 1 659 ? 0.826 -16.667 8.604 1.00 72.06 659 TYR A N 1
ATOM 5109 C CA . TYR A 1 659 ? 1.395 -17.776 9.367 1.00 72.06 659 TYR A CA 1
ATOM 5110 C C . TYR A 1 659 ? 2.581 -17.335 10.220 1.00 72.06 659 TYR A C 1
ATOM 5112 O O . TYR A 1 659 ? 2.597 -17.655 11.398 1.00 72.06 659 TYR A O 1
ATOM 5120 N N . VAL A 1 660 ? 3.538 -16.590 9.661 1.00 62.66 660 VAL A N 1
ATOM 5121 C CA . VAL A 1 660 ? 4.701 -16.085 10.411 1.00 62.66 660 VAL A CA 1
ATOM 5122 C C . VAL A 1 660 ? 4.270 -15.127 11.512 1.00 62.66 660 VAL A C 1
ATOM 5124 O O . VAL A 1 660 ? 4.756 -15.243 12.637 1.00 62.66 660 VAL A O 1
ATOM 5127 N N . GLY A 1 661 ? 3.335 -14.224 11.202 1.00 62.12 661 GLY A N 1
ATOM 5128 C CA . GLY A 1 661 ? 2.760 -13.303 12.180 1.00 62.12 661 GLY A CA 1
ATOM 5129 C C . GLY A 1 661 ? 2.152 -14.037 13.376 1.00 62.12 661 GLY A C 1
ATOM 5130 O O . GLY A 1 661 ? 2.465 -13.709 14.515 1.00 62.12 661 GLY A O 1
ATOM 5131 N N . VAL A 1 662 ? 1.359 -15.086 13.134 1.00 66.94 662 VAL A N 1
ATOM 5132 C CA . VAL A 1 662 ? 0.739 -15.869 14.216 1.00 66.94 662 VAL A CA 1
ATOM 5133 C C . VAL A 1 662 ? 1.694 -16.887 14.860 1.00 66.94 662 VAL A C 1
ATOM 5135 O O . VAL A 1 662 ? 1.539 -17.214 16.033 1.00 66.94 662 VAL A O 1
ATOM 5138 N N . SER A 1 663 ? 2.691 -17.409 14.135 1.00 58.00 663 SER A N 1
ATOM 5139 C CA . SER A 1 663 ? 3.583 -18.468 14.627 1.00 58.00 663 SER A CA 1
ATOM 5140 C C . SER A 1 663 ? 4.736 -17.936 15.468 1.00 58.00 663 SER A C 1
ATOM 5142 O O . SER A 1 663 ? 5.126 -18.604 16.418 1.00 58.00 663 SER A O 1
ATOM 5144 N N . ARG A 1 664 ? 5.253 -16.732 15.177 1.00 52.38 664 ARG A N 1
ATOM 5145 C CA . ARG A 1 664 ? 6.227 -16.059 16.057 1.00 52.38 664 ARG A CA 1
ATOM 5146 C C . ARG A 1 664 ? 5.641 -15.784 17.445 1.00 52.38 664 ARG A C 1
ATOM 5148 O O . ARG A 1 664 ? 6.387 -15.750 18.410 1.00 52.38 664 ARG A O 1
ATOM 5155 N N . ILE A 1 665 ? 4.316 -15.666 17.548 1.00 42.19 665 ILE A N 1
ATOM 5156 C CA . ILE A 1 665 ? 3.586 -15.562 18.818 1.00 42.19 665 ILE A CA 1
ATOM 5157 C C . ILE A 1 665 ? 3.456 -16.945 19.490 1.00 42.19 665 ILE A C 1
ATOM 5159 O O . ILE A 1 665 ? 3.620 -17.060 20.697 1.00 42.19 665 ILE A O 1
ATOM 5163 N N . ALA A 1 666 ? 3.235 -18.020 18.723 1.00 31.84 666 ALA A N 1
ATOM 5164 C CA . ALA A 1 666 ? 3.114 -19.385 19.254 1.00 31.84 666 ALA A CA 1
ATOM 5165 C C . ALA A 1 666 ? 4.445 -20.017 19.719 1.00 31.84 666 ALA A C 1
ATOM 5167 O O . ALA A 1 666 ? 4.426 -20.906 20.564 1.00 31.84 666 ALA A O 1
ATOM 5168 N N . GLU A 1 667 ? 5.592 -19.580 19.186 1.00 30.05 667 GLU A N 1
ATOM 5169 C CA . GLU A 1 667 ? 6.935 -20.005 19.632 1.00 30.05 667 GLU A CA 1
ATOM 5170 C C . GLU A 1 667 ? 7.392 -19.310 20.932 1.00 30.05 667 GLU A C 1
ATOM 5172 O O . GLU A 1 667 ? 8.426 -19.673 21.498 1.00 30.05 667 GLU A O 1
ATOM 5177 N N . LEU A 1 668 ? 6.614 -18.336 21.416 1.00 30.52 668 LEU A N 1
ATOM 5178 C CA . LEU A 1 668 ? 6.829 -17.622 22.677 1.00 30.52 668 LEU A CA 1
ATOM 5179 C C . LEU A 1 668 ? 5.990 -18.177 23.848 1.00 30.52 668 LEU A C 1
ATOM 5181 O O . LEU A 1 668 ? 6.188 -17.713 24.971 1.00 30.52 668 LEU A O 1
ATOM 5185 N N . ASN A 1 669 ? 5.118 -19.167 23.596 1.00 26.27 669 ASN A N 1
ATOM 5186 C CA . ASN A 1 669 ? 4.265 -19.839 24.592 1.00 26.27 669 ASN A CA 1
ATOM 5187 C C . ASN A 1 669 ? 4.950 -21.033 25.276 1.00 26.27 669 ASN A C 1
ATOM 5189 O O . ASN A 1 669 ? 5.467 -21.925 24.559 1.00 26.27 669 ASN A O 1
#

Secondary structure (DSSP, 8-state):
---------------------------------------------------------------------------------------------PPP----EEEEEEEEEETTT--B-TT-EEEEEE-SSS-EEEEEEE--TTSBPPPEEEE-S-STT---EEEEEEE-TTB--EEEEEEE--TT-EEEEEEEEPBPSS-HHHHHHHHTSPP--PPPP---TTTHHHHSTTS--------S--------------------EEEEEEEEEEETTT-PBPTT-EEEEEETT--SS-SEEEE--TTSBPPPEEEEE--THHHHTT-SS-SSEEEEEEEE-TTB--EEEEEEEE-BTSEEEEEEEEPB-SS-SS---EEEE-PPPTTTS--PPPPP--SSPPPPSSSS---SS-EE-SEEEEESS-TT-TTS-EEEEEHHHHHHHHHHHHS-TTS-HHHHHHHHHHHHHHHHHHHHTTTTGGGT-S-SEE--TTTS----TT--EEHHHHHHHHHHTTEEEE-TT--SPP---EE-SSSS--TTSEEHHHHHHHHHTT--HHHHHHHHH-TT-EEEE-SEETT-SS---SS-B-TT-BSHHHHHHHHHHHHHHHH-TTS-----SSB--HHHHHHHHHHHHHTT----SSB-HHHHHHHHHHHHHHHHHHTT-

InterPro domains:
  IPR002477 Peptidoglycan binding-like [PF01471] (594-654)
  IPR036365 PGBD-like superfamily [SSF47090] (585-656)
  IPR036366 PGBD superfamily [G3DSA:1.10.101.10] (585-659)

Sequence (669 aa):
MSRRVVVRSSASGKRNNRSRNPQTENQQSGNQPIQNQVMESSETVVGQNGARQSSVEEQKTSENAKGGSLNVSVKQSENSQTSSLPSSSSIIQSEPKRIVTGKMRVQVREMENFQPIDDASVTIYKNGEAETVIREVKTNESGRTPVVELAAANVPDSNAFYKIRVSAEGYQDAELSQIVIEPNEIVAENIYLSPALYSQEEVKAMETAPPVTVGAVPVSDDAINEAINNSIVSDDEINNNAAVSNGSENVLFQEPDLPSGIGRLRVDITSILRAAPVIGVTVRVYNSGQTGTPLQEVTTDVIGRTPVMELPAPNIDYSLAPSAEQPYANYDLYIEVPGYESVEINNIEILPDVLAIQNISLIPLEDVQGESAELFVIPPHTLYGDYPPKIAEAEIKPVGQSGEIVLSKVVIPEYVVVHDGPPSDRSAANYYVKYRDYVKNVASSEIYATWPEATIIANVLCIQSFVLNRVYTEWYRNKGYQFTITNSTAFDQKYIAGRNIFDTISEIVDQIFANYISRPNIEQPLFTQFCDGRRVSCPRWLSQWGSKALGDQGYTAIDILRNYYGNDVYIATAEEVSGVPSSWPGTELAIGSRGDKVRQMQRQLNVISQGYPLIPKIAQDGIYGPKTAEAVRVFQQVFSLPQTGVVDFATWYKISEIYVGVSRIAELN

Organism: NCBI:txid29364

Radius of gyration: 36.53 Å; chains: 1; bounding box: 116×110×117 Å